Protein AF-A0A8H6YSC7-F1 (afdb_monomer_lite)

Secondary structure (DSSP, 8-state):
---------------------PPPPPPPHHHHHHHHSTTTT--TTB--EEE--HHHHTTT-SSSSS--S---TT-EEEEEES--TTS--EEEE-HHHHHHHHHHHHTT-PPEE-TTSHHHHHTGGGGT----S-TTSPPTTTS--TT------TTSSSSS----PPPP----GGGTTS--SS--STTGGG-S--------S------PPPS-----GGGS-HHHHHHHHHHHHHTHHHHHHHHHHHHHHHHHHHHHHHHHHHHS-S----------TT--HHHHHH-TT-THHHHHHHHHHHHHHH-TTS-PPPP---TTTTS------HHHHHHH---EEEEEEEEE--S--TT--GGG-EEEEEETTEEEEEEHHHHHHTT---TTSTT--GGGHHHHEEEEEE-TTTSEEEEE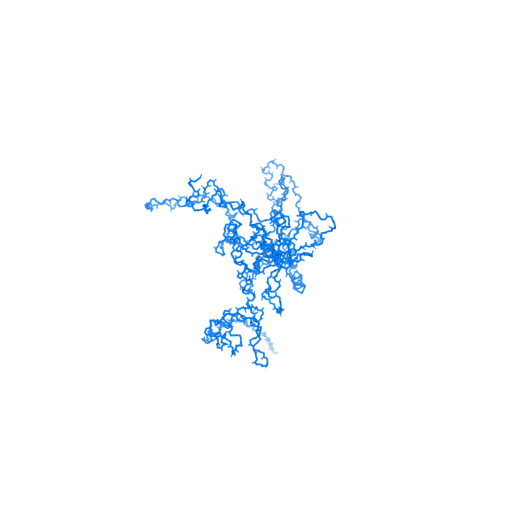----BSS-GGGTTTT-EEEEEEEE--SS--GGGT--SPTTSGGGGG-

Structure (mmCIF, N/CA/C/O backbone):
data_AF-A0A8H6YSC7-F1
#
_entry.id   AF-A0A8H6YSC7-F1
#
loop_
_atom_site.group_PDB
_atom_site.id
_atom_site.type_symbol
_atom_site.label_atom_id
_atom_site.label_alt_id
_atom_site.label_comp_id
_atom_site.label_asym_id
_atom_site.label_entity_id
_atom_site.label_seq_id
_atom_site.pdbx_PDB_ins_code
_atom_site.Cartn_x
_atom_site.Cartn_y
_atom_site.Cartn_z
_atom_site.occupancy
_atom_site.B_iso_or_equiv
_atom_site.auth_seq_id
_atom_site.auth_comp_id
_atom_site.auth_asym_id
_atom_site.auth_atom_id
_atom_site.pdbx_PDB_model_num
ATOM 1 N N . MET A 1 1 ? -59.834 -44.503 62.683 1.00 41.34 1 MET A N 1
ATOM 2 C CA . MET A 1 1 ? -58.601 -45.287 62.471 1.00 41.34 1 MET A CA 1
ATOM 3 C C . MET A 1 1 ? -57.692 -44.511 61.524 1.00 41.34 1 MET A C 1
ATOM 5 O O . MET A 1 1 ? -58.120 -44.196 60.426 1.00 41.34 1 MET A O 1
ATOM 9 N N . LEU A 1 2 ? -56.533 -44.120 62.064 1.00 36.81 2 LEU A N 1
ATOM 10 C CA . LEU A 1 2 ? -55.275 -43.587 61.494 1.00 36.81 2 LEU A CA 1
ATOM 11 C C . LEU A 1 2 ? -55.120 -43.684 59.953 1.00 36.81 2 LEU A C 1
ATOM 13 O O . LEU A 1 2 ? -55.337 -44.748 59.394 1.00 36.81 2 LEU A O 1
ATOM 17 N N . SER A 1 3 ? -54.896 -42.581 59.221 1.00 38.78 3 SER A N 1
ATOM 18 C CA . SER A 1 3 ? -53.617 -41.856 58.990 1.00 38.78 3 SER A CA 1
ATOM 19 C C . SER A 1 3 ? -52.591 -42.614 58.133 1.00 38.78 3 SER A C 1
ATOM 21 O O . SER A 1 3 ? -52.023 -43.587 58.615 1.00 38.78 3 SER A O 1
ATOM 23 N N . ALA A 1 4 ? -52.292 -42.097 56.930 1.00 36.56 4 ALA A N 1
ATOM 24 C CA . ALA A 1 4 ? -50.919 -41.844 56.456 1.00 36.56 4 ALA A CA 1
ATOM 25 C C . ALA A 1 4 ? -50.918 -41.146 55.079 1.00 36.56 4 ALA A C 1
ATOM 27 O O . ALA A 1 4 ? -51.378 -41.692 54.079 1.00 36.56 4 ALA A O 1
ATOM 28 N N . ALA A 1 5 ? -50.367 -39.932 55.053 1.00 46.41 5 ALA A N 1
ATOM 29 C CA . ALA A 1 5 ? -49.997 -39.180 53.861 1.00 46.41 5 ALA A CA 1
ATOM 30 C C . ALA A 1 5 ? -48.610 -39.623 53.362 1.00 46.41 5 ALA A C 1
ATOM 32 O O . ALA A 1 5 ? -47.720 -39.874 54.173 1.00 46.41 5 ALA A O 1
ATOM 33 N N . ALA A 1 6 ? -48.402 -39.650 52.044 1.00 44.03 6 ALA A N 1
ATOM 34 C CA . ALA A 1 6 ? -47.086 -39.817 51.432 1.00 44.03 6 ALA A CA 1
ATOM 35 C C . ALA A 1 6 ? -46.830 -38.667 50.446 1.00 44.03 6 ALA A C 1
ATOM 37 O O . ALA A 1 6 ? -47.309 -38.669 49.315 1.00 44.03 6 ALA A O 1
ATOM 38 N N . ASN A 1 7 ? -46.082 -37.669 50.921 1.00 46.38 7 ASN A N 1
ATOM 39 C CA . ASN A 1 7 ? -45.455 -36.625 50.117 1.00 46.38 7 ASN A CA 1
ATOM 40 C C . ASN A 1 7 ? -44.220 -37.216 49.425 1.00 46.38 7 ASN A C 1
ATOM 42 O O . ASN A 1 7 ? -43.269 -37.604 50.101 1.00 46.38 7 ASN A O 1
ATOM 46 N N . ALA A 1 8 ? -44.210 -37.240 48.093 1.00 42.84 8 ALA A N 1
ATOM 47 C CA . ALA A 1 8 ? -43.017 -37.526 47.303 1.00 42.84 8 ALA A CA 1
ATOM 48 C C . ALA A 1 8 ? -42.465 -36.214 46.728 1.00 42.84 8 ALA A C 1
ATOM 50 O O . ALA A 1 8 ? -42.929 -35.711 45.707 1.00 42.84 8 ALA A O 1
ATOM 51 N N . SER A 1 9 ? -41.478 -35.643 47.416 1.00 41.78 9 SER A N 1
ATOM 52 C CA . SER A 1 9 ? -40.669 -34.519 46.946 1.00 41.78 9 SER A CA 1
ATOM 53 C C . SER A 1 9 ? -39.577 -35.028 45.999 1.00 41.78 9 SER A C 1
ATOM 55 O O . SER A 1 9 ? -38.583 -35.609 46.437 1.00 41.78 9 SER A O 1
ATOM 57 N N . SER A 1 10 ? -39.744 -34.810 44.696 1.00 45.31 10 SER A N 1
ATOM 58 C CA . SER A 1 10 ? -38.705 -35.056 43.694 1.00 45.31 10 SER A CA 1
ATOM 59 C C . SER A 1 10 ? -37.703 -33.897 43.679 1.00 45.31 10 SER A C 1
ATOM 61 O O . SER A 1 10 ? -37.943 -32.860 43.058 1.00 45.31 10 SER A O 1
ATOM 63 N N . HIS A 1 11 ? -36.570 -34.065 44.358 1.00 40.56 11 HIS A N 1
ATOM 64 C CA . HIS A 1 11 ? -35.408 -33.196 44.191 1.00 40.56 11 HIS A CA 1
ATOM 65 C C . HIS A 1 11 ? -34.749 -33.484 42.835 1.00 40.56 11 HIS A C 1
ATOM 67 O O . HIS A 1 11 ? -34.087 -34.503 42.652 1.00 40.56 11 HIS A O 1
ATOM 73 N N . ALA A 1 12 ? -34.950 -32.583 41.873 1.00 43.25 12 ALA A N 1
ATOM 74 C CA . ALA A 1 12 ? -34.198 -32.560 40.627 1.00 43.25 12 ALA A CA 1
ATOM 75 C C . ALA A 1 12 ? -32.795 -32.000 40.904 1.00 43.25 12 ALA A C 1
ATOM 77 O O . ALA A 1 12 ? -32.588 -30.790 40.968 1.00 43.25 12 ALA A O 1
ATOM 78 N N . SER A 1 13 ? -31.830 -32.895 41.099 1.00 43.81 13 SER A N 1
ATOM 79 C CA . SER A 1 13 ? -30.410 -32.557 41.160 1.00 43.81 13 SER A CA 1
ATOM 80 C C . SER A 1 13 ? -29.920 -32.180 39.760 1.00 43.81 13 SER A C 1
ATOM 82 O O . SER A 1 13 ? -29.523 -33.038 38.976 1.00 43.81 13 SER A O 1
ATOM 84 N N . THR A 1 14 ? -29.959 -30.891 39.424 1.00 45.66 14 THR A N 1
ATOM 85 C CA . THR A 1 14 ? -29.229 -30.322 38.282 1.00 45.66 14 THR A CA 1
ATOM 86 C C . THR A 1 14 ? -27.732 -30.367 38.574 1.00 45.66 14 THR A C 1
ATOM 88 O O . THR A 1 14 ? -27.158 -29.433 39.132 1.00 45.66 14 THR A O 1
ATOM 91 N N . SER A 1 15 ? -27.094 -31.477 38.217 1.00 46.03 15 SER A N 1
ATOM 92 C CA . SER A 1 15 ? -25.643 -31.604 38.146 1.00 46.03 15 SER A CA 1
ATOM 93 C C . SER A 1 15 ? -25.125 -30.650 37.070 1.00 46.03 15 SER A C 1
ATOM 95 O O . SER A 1 15 ? -25.352 -30.845 35.876 1.00 46.03 15 SER A O 1
ATOM 97 N N . ALA A 1 16 ? -24.442 -29.590 37.500 1.00 47.41 16 ALA A N 1
ATOM 98 C CA . ALA A 1 16 ? -23.706 -28.698 36.622 1.00 47.41 16 ALA A CA 1
ATOM 99 C C . ALA A 1 16 ? -22.649 -29.512 35.859 1.00 47.41 16 ALA A C 1
ATOM 101 O O . ALA A 1 16 ? -21.662 -29.970 36.434 1.00 47.41 16 ALA A O 1
ATOM 102 N N . ILE A 1 17 ? -22.877 -29.727 34.562 1.00 50.09 17 ILE A N 1
ATOM 103 C CA . ILE A 1 17 ? -21.890 -30.310 33.655 1.00 50.09 17 ILE A CA 1
ATOM 104 C C . ILE A 1 17 ? -20.825 -29.240 33.436 1.00 50.09 17 ILE A C 1
ATOM 106 O O . ILE A 1 17 ? -20.937 -28.379 32.565 1.00 50.09 17 ILE A O 1
ATOM 110 N N . THR A 1 18 ? -19.788 -29.273 34.263 1.00 53.84 18 THR A N 1
ATOM 111 C CA . THR A 1 18 ? -18.552 -28.537 34.032 1.00 53.84 18 THR A CA 1
ATOM 112 C C . THR A 1 18 ? -17.913 -29.136 32.781 1.00 53.84 18 THR A C 1
ATOM 114 O O . THR A 1 18 ? -17.232 -30.157 32.846 1.00 53.84 18 THR A O 1
ATOM 117 N N . THR A 1 19 ? -18.180 -28.555 31.608 1.00 56.56 19 THR A N 1
ATOM 118 C CA . THR A 1 19 ? -17.477 -28.878 30.359 1.00 56.56 19 THR A CA 1
ATOM 119 C C . THR A 1 19 ? -16.006 -28.517 30.528 1.00 56.56 19 THR A C 1
ATOM 121 O O . THR A 1 19 ? -15.577 -27.404 30.228 1.00 56.56 19 THR A O 1
ATOM 124 N N . VAL A 1 20 ? -15.227 -29.461 31.054 1.00 56.47 20 VAL A N 1
ATOM 125 C CA . VAL A 1 20 ? -13.770 -29.397 31.055 1.00 56.47 20 VAL A CA 1
ATOM 126 C C . VAL A 1 20 ? -13.358 -29.387 29.589 1.00 56.47 20 VAL A C 1
ATOM 128 O O . VAL A 1 20 ? -13.512 -30.380 28.878 1.00 56.47 20 VAL A O 1
ATOM 131 N N . LYS A 1 21 ? -12.908 -28.225 29.112 1.00 64.94 21 LYS A N 1
ATOM 132 C CA . LYS A 1 21 ? -12.350 -28.037 27.773 1.00 64.94 21 LYS A CA 1
ATOM 133 C C . LYS A 1 21 ? -11.137 -28.959 27.659 1.00 64.94 21 LYS A C 1
ATOM 135 O O . LYS A 1 21 ? -10.057 -28.609 28.125 1.00 64.94 21 LYS A O 1
ATOM 140 N N . ALA A 1 22 ? -11.352 -30.158 27.116 1.00 63.22 22 ALA A N 1
ATOM 141 C CA . ALA A 1 22 ? -10.315 -31.160 26.933 1.00 63.22 22 ALA A CA 1
ATOM 142 C C . ALA A 1 22 ? -9.123 -30.503 26.231 1.00 63.22 22 ALA A C 1
ATOM 144 O O . ALA A 1 22 ? -9.287 -29.870 25.182 1.00 63.22 22 ALA A O 1
ATOM 145 N N . ALA A 1 23 ? -7.943 -30.601 26.848 1.00 64.12 23 ALA A N 1
ATOM 146 C CA . ALA A 1 23 ? -6.716 -30.130 26.231 1.00 64.12 23 ALA A CA 1
ATOM 147 C C . ALA A 1 23 ? -6.609 -30.784 24.842 1.00 64.12 23 ALA A C 1
ATOM 149 O O . ALA A 1 23 ? -6.857 -31.989 24.726 1.00 64.12 23 ALA A O 1
ATOM 150 N N . PRO A 1 24 ? -6.317 -30.015 23.778 1.00 76.25 24 PRO A N 1
ATOM 151 C CA . PRO A 1 24 ? -6.239 -30.575 22.439 1.00 76.25 24 PRO A CA 1
ATOM 152 C C . PRO A 1 24 ? -5.205 -31.703 22.451 1.00 76.25 24 PRO A C 1
ATOM 154 O O . PRO A 1 24 ? -4.063 -31.485 22.856 1.00 76.25 24 PRO A O 1
ATOM 157 N N . ALA A 1 25 ? -5.617 -32.910 22.051 1.00 79.19 25 ALA A N 1
ATOM 158 C CA . ALA A 1 25 ? -4.724 -34.059 21.969 1.00 79.19 25 ALA A CA 1
ATOM 159 C C . ALA A 1 25 ? -3.461 -33.676 21.182 1.00 79.19 25 ALA A C 1
ATOM 161 O O . ALA A 1 25 ? -3.548 -32.999 20.151 1.00 79.19 25 ALA A O 1
ATOM 162 N N . ALA A 1 26 ? -2.290 -34.075 21.687 1.00 83.19 26 ALA A N 1
ATOM 163 C CA . ALA A 1 26 ? -1.013 -33.739 21.073 1.00 83.19 26 ALA A CA 1
ATOM 164 C C . ALA A 1 26 ? -1.017 -34.171 19.597 1.00 83.19 26 ALA A C 1
ATOM 166 O O . ALA A 1 26 ? -1.246 -35.337 19.275 1.00 83.19 26 ALA A O 1
ATOM 167 N N . ALA A 1 27 ? -0.812 -33.214 18.689 1.00 88.75 27 ALA A N 1
ATOM 168 C CA . ALA A 1 27 ? -0.800 -33.495 17.260 1.00 88.75 27 ALA A CA 1
ATOM 169 C C . ALA A 1 2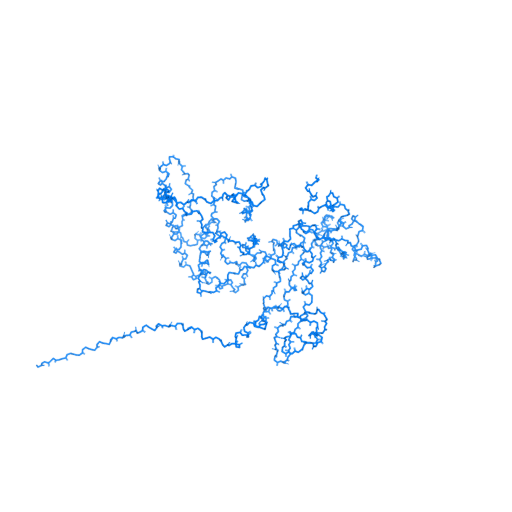7 ? 0.331 -34.483 16.931 1.00 88.75 27 ALA A C 1
ATOM 171 O O . ALA A 1 27 ? 1.434 -34.349 17.467 1.00 88.75 27 ALA A O 1
ATOM 172 N N . SER A 1 28 ? 0.073 -35.437 16.029 1.00 95.81 28 SER A N 1
ATOM 173 C CA . SER A 1 28 ? 1.086 -36.410 15.606 1.00 95.81 28 SER A CA 1
ATOM 174 C C . SER A 1 28 ? 2.347 -35.707 15.070 1.00 95.81 28 SER A C 1
ATOM 176 O O . SER A 1 28 ? 2.235 -34.632 14.470 1.00 95.81 28 SER A O 1
ATOM 178 N N . PRO A 1 29 ? 3.550 -36.296 15.221 1.00 95.38 29 PRO A N 1
ATOM 179 C CA . PRO A 1 29 ? 4.792 -35.688 14.735 1.00 95.38 29 PRO A CA 1
ATOM 180 C C . PRO A 1 29 ? 4.742 -35.321 13.244 1.00 95.38 29 PRO A C 1
ATOM 182 O O . PRO A 1 29 ? 5.207 -34.257 12.841 1.00 95.38 29 PRO A O 1
ATOM 185 N N . PHE A 1 30 ? 4.093 -36.154 12.424 1.00 95.81 30 PHE A N 1
ATOM 186 C CA . PHE A 1 30 ? 3.882 -35.865 11.005 1.00 95.81 30 PHE A CA 1
ATOM 187 C C . PHE A 1 30 ? 3.005 -34.626 10.779 1.00 95.81 30 PHE A C 1
ATOM 189 O O . PHE A 1 30 ? 3.330 -33.795 9.937 1.00 95.81 30 PHE A O 1
ATOM 196 N N . ALA A 1 31 ? 1.920 -34.456 11.543 1.00 95.38 31 ALA A N 1
ATOM 197 C CA . ALA A 1 31 ? 1.076 -33.268 11.436 1.00 95.38 31 ALA A CA 1
ATOM 198 C C . ALA A 1 31 ? 1.835 -31.990 11.830 1.00 95.38 31 ALA A C 1
ATOM 200 O O . ALA A 1 31 ? 1.596 -30.935 11.245 1.00 95.38 31 ALA A O 1
ATOM 201 N N . GLN A 1 32 ? 2.770 -32.079 12.781 1.00 95.06 32 GLN A N 1
ATOM 202 C CA . GLN A 1 32 ? 3.645 -30.960 13.138 1.00 95.06 32 GLN A CA 1
ATOM 203 C C . GLN A 1 32 ? 4.607 -30.610 11.994 1.00 95.06 32 GLN A C 1
ATOM 205 O O . GLN A 1 32 ? 4.697 -29.440 11.629 1.00 95.06 32 GLN A O 1
ATOM 210 N N . LEU A 1 33 ? 5.245 -31.611 11.373 1.00 96.31 33 LEU A N 1
ATOM 211 C CA . LEU A 1 33 ? 6.096 -31.416 10.191 1.00 96.31 33 LEU A CA 1
ATOM 212 C C . LEU A 1 33 ? 5.318 -30.851 8.998 1.00 96.31 33 LEU A C 1
ATOM 214 O O . LEU A 1 33 ? 5.820 -29.989 8.283 1.00 96.31 33 LEU A O 1
ATOM 218 N N . LEU A 1 34 ? 4.081 -31.306 8.783 1.00 95.44 34 LEU A N 1
ATOM 219 C CA . LEU A 1 34 ? 3.235 -30.779 7.718 1.00 95.44 34 LEU A CA 1
ATOM 220 C C . LEU A 1 34 ? 2.894 -29.309 7.976 1.00 95.44 34 LEU A C 1
ATOM 222 O O . LEU A 1 34 ? 3.033 -28.503 7.062 1.00 95.44 34 LEU A O 1
ATOM 226 N N . ARG A 1 35 ? 2.525 -28.943 9.213 1.00 94.75 35 ARG A N 1
ATOM 227 C CA . ARG A 1 35 ? 2.237 -27.552 9.610 1.00 94.75 35 ARG A CA 1
ATOM 228 C C . ARG A 1 35 ? 3.445 -26.623 9.480 1.00 94.75 35 ARG A C 1
ATOM 230 O O . ARG A 1 35 ? 3.255 -25.456 9.168 1.00 94.75 35 ARG A O 1
ATOM 237 N N . SER A 1 36 ? 4.661 -27.120 9.716 1.00 95.88 36 SER A N 1
ATOM 238 C CA . SER A 1 36 ? 5.898 -26.339 9.562 1.00 95.88 36 SER A CA 1
ATOM 239 C C . SER A 1 36 ? 6.492 -26.395 8.150 1.00 95.88 36 SER A C 1
ATOM 241 O O . SER A 1 36 ? 7.461 -25.693 7.856 1.00 95.88 36 SER A O 1
ATOM 243 N N . SER A 1 37 ? 5.934 -27.217 7.258 1.00 96.75 37 SER A N 1
ATOM 244 C CA . SER A 1 37 ? 6.407 -27.325 5.882 1.00 96.75 37 SER A CA 1
ATOM 245 C C . SER A 1 37 ? 6.147 -26.037 5.094 1.00 96.75 37 SER A C 1
ATOM 247 O O . SER A 1 37 ? 5.151 -25.346 5.298 1.00 96.75 37 SER A O 1
ATOM 249 N N . LYS A 1 38 ? 6.992 -25.758 4.093 1.00 95.06 38 LYS A N 1
ATOM 250 C CA . LYS A 1 38 ? 6.775 -24.648 3.142 1.00 95.06 38 LYS A CA 1
ATOM 251 C C . LYS A 1 38 ? 5.486 -24.796 2.326 1.00 95.06 38 LYS A C 1
ATOM 253 O O . LYS A 1 38 ? 5.028 -23.834 1.728 1.00 95.06 38 LYS A O 1
ATOM 258 N N . PHE A 1 39 ? 4.924 -26.001 2.271 1.00 93.75 39 PHE A N 1
ATOM 259 C CA . PHE A 1 39 ? 3.643 -26.234 1.621 1.00 93.75 39 PHE A CA 1
ATOM 260 C C . PHE A 1 39 ? 2.478 -25.704 2.465 1.00 93.75 39 PHE A C 1
ATOM 262 O O . PHE A 1 39 ? 1.527 -25.174 1.907 1.00 93.75 39 PHE A O 1
ATOM 269 N N . ALA A 1 40 ? 2.559 -25.765 3.798 1.00 95.00 40 ALA A N 1
ATOM 270 C CA . ALA A 1 40 ? 1.495 -25.259 4.668 1.00 95.00 40 ALA A CA 1
ATOM 271 C C . ALA A 1 40 ? 1.330 -23.732 4.629 1.00 95.00 40 ALA A C 1
ATOM 273 O O . ALA A 1 40 ? 0.294 -23.231 5.052 1.00 95.00 40 ALA A O 1
ATOM 274 N N . THR A 1 41 ? 2.313 -22.993 4.105 1.00 94.06 41 THR A N 1
ATOM 275 C CA . THR A 1 41 ? 2.188 -21.545 3.881 1.00 94.06 41 THR A CA 1
ATOM 276 C C . THR A 1 41 ? 1.456 -21.199 2.583 1.00 94.06 41 THR A C 1
ATOM 278 O O . THR A 1 41 ? 1.224 -20.022 2.329 1.00 94.06 41 THR A O 1
ATOM 281 N N . TYR A 1 42 ? 1.136 -22.186 1.737 1.00 94.81 42 TYR A N 1
ATOM 282 C CA . TYR A 1 42 ? 0.359 -21.958 0.523 1.00 94.81 42 TYR A CA 1
ATOM 283 C C . TYR A 1 42 ? -1.093 -21.640 0.882 1.00 94.81 42 TYR A C 1
ATOM 285 O O . TYR A 1 42 ? -1.789 -22.446 1.500 1.00 94.81 42 TYR A O 1
ATOM 293 N N . ASP A 1 43 ? -1.549 -20.480 0.430 1.00 93.50 43 ASP A N 1
ATOM 294 C CA . ASP A 1 43 ? -2.942 -20.065 0.482 1.00 93.50 43 ASP A CA 1
ATOM 295 C C . ASP A 1 43 ? -3.368 -19.688 -0.944 1.00 93.50 43 ASP A C 1
ATOM 297 O O . ASP A 1 43 ? -2.761 -18.788 -1.527 1.00 93.50 43 ASP A O 1
ATOM 301 N N . PRO A 1 44 ? -4.387 -20.341 -1.535 1.00 90.19 44 PRO A N 1
ATOM 302 C CA . PRO A 1 44 ? -4.845 -20.019 -2.886 1.00 90.19 44 PRO A CA 1
ATOM 303 C C . PRO A 1 44 ? -5.371 -18.582 -3.026 1.00 90.19 44 PRO A C 1
ATOM 305 O O . PRO A 1 44 ? -5.417 -18.058 -4.137 1.00 90.19 44 PRO A O 1
ATOM 308 N N . GLN A 1 45 ? -5.768 -17.930 -1.928 1.00 90.81 45 GLN A N 1
ATOM 309 C CA . GLN A 1 45 ? -6.210 -16.532 -1.939 1.00 90.81 45 GLN A CA 1
ATOM 310 C C . GLN A 1 45 ? -5.044 -15.541 -1.972 1.00 90.81 45 GLN A C 1
ATOM 312 O O . GLN A 1 45 ? -5.262 -14.357 -2.235 1.00 90.81 45 GLN A O 1
ATOM 317 N N . ILE A 1 46 ? -3.824 -16.006 -1.692 1.00 91.50 46 ILE A N 1
ATOM 318 C CA . ILE A 1 46 ? -2.609 -15.200 -1.657 1.00 91.50 46 ILE A CA 1
ATOM 319 C C . ILE A 1 46 ? -1.775 -15.546 -2.882 1.00 91.50 46 ILE A C 1
ATOM 321 O O . ILE A 1 46 ? -1.276 -16.660 -3.034 1.00 91.50 46 ILE A O 1
ATOM 325 N N . ARG A 1 47 ? -1.545 -14.560 -3.748 1.00 87.56 47 ARG A N 1
ATOM 326 C CA . ARG A 1 47 ? -0.679 -14.733 -4.923 1.00 87.56 47 ARG A CA 1
ATOM 327 C C . ARG A 1 47 ? 0.796 -14.717 -4.547 1.00 87.56 47 ARG A C 1
ATOM 329 O O . ARG A 1 47 ? 1.534 -13.783 -4.858 1.00 87.56 47 ARG A O 1
ATOM 336 N N . GLN A 1 48 ? 1.231 -15.768 -3.865 1.00 93.19 48 GLN A N 1
ATOM 337 C CA . GLN A 1 48 ? 2.626 -15.946 -3.513 1.00 93.19 48 GLN A CA 1
ATOM 338 C C . GLN A 1 48 ? 3.443 -16.278 -4.764 1.00 93.19 48 GLN A C 1
ATOM 340 O O . GLN A 1 48 ? 3.083 -17.140 -5.569 1.00 93.19 48 GLN A O 1
ATOM 345 N N . THR A 1 49 ? 4.567 -15.582 -4.914 1.00 95.31 49 THR A N 1
ATOM 346 C CA . THR A 1 49 ? 5.553 -15.893 -5.944 1.00 95.31 49 THR A CA 1
ATOM 347 C C . THR A 1 49 ? 6.560 -16.900 -5.404 1.00 95.31 49 THR A C 1
ATOM 349 O O . THR A 1 49 ? 7.148 -16.698 -4.341 1.00 95.31 49 THR A O 1
ATOM 352 N N . TYR A 1 50 ? 6.782 -17.969 -6.158 1.00 96.69 50 TYR A N 1
ATOM 353 C CA . TYR A 1 50 ? 7.737 -19.019 -5.847 1.00 96.69 50 TYR A CA 1
ATOM 354 C C . TYR A 1 50 ? 8.968 -18.922 -6.742 1.00 96.69 50 TYR A C 1
ATOM 356 O O . TYR A 1 50 ? 8.896 -18.593 -7.929 1.00 96.69 50 TYR A O 1
ATOM 364 N N . TYR A 1 51 ? 10.106 -19.253 -6.146 1.00 97.25 51 TYR A N 1
ATOM 365 C CA . TYR A 1 51 ? 11.397 -19.374 -6.802 1.00 97.25 51 TYR A CA 1
ATOM 366 C C . TYR A 1 51 ? 11.935 -20.783 -6.574 1.00 97.25 51 TYR A C 1
ATOM 368 O O . TYR A 1 51 ? 11.770 -21.351 -5.492 1.00 97.25 51 TYR A O 1
ATOM 376 N N . SER A 1 52 ? 12.613 -21.325 -7.580 1.00 96.62 52 SER A N 1
ATOM 377 C CA . SER A 1 52 ? 13.333 -22.588 -7.477 1.00 96.62 52 SER A CA 1
ATOM 378 C C . SER A 1 52 ? 14.776 -22.385 -7.956 1.00 96.62 52 SER A C 1
ATOM 380 O O . SER A 1 52 ? 14.998 -21.665 -8.934 1.00 96.62 52 SER A O 1
ATOM 382 N N . PRO A 1 53 ? 15.784 -22.978 -7.288 1.00 96.88 53 PRO A N 1
ATOM 383 C CA . PRO A 1 53 ? 17.163 -22.930 -7.763 1.00 96.88 53 PRO A CA 1
ATOM 384 C C . PRO A 1 53 ? 17.300 -23.498 -9.179 1.00 96.88 53 PRO A C 1
ATOM 386 O O . PRO A 1 53 ? 16.627 -24.463 -9.545 1.00 96.88 53 PRO A O 1
ATOM 389 N N . GLN A 1 54 ? 18.234 -22.949 -9.960 1.00 95.75 54 GLN A N 1
ATOM 390 C CA . GLN A 1 54 ? 18.401 -23.278 -11.381 1.00 95.75 54 GLN A CA 1
ATOM 391 C C . GLN A 1 54 ? 18.475 -24.793 -11.667 1.00 95.75 54 GLN A C 1
ATOM 393 O O . GLN A 1 54 ? 17.832 -25.268 -12.600 1.00 95.75 54 GLN A O 1
ATOM 398 N N . GLN A 1 55 ? 19.195 -25.556 -10.838 1.00 96.69 55 GLN A N 1
ATOM 399 C CA . GLN A 1 55 ? 19.376 -27.009 -10.996 1.00 96.69 55 GLN A CA 1
ATOM 400 C C . GLN A 1 55 ? 18.049 -27.792 -10.976 1.00 96.69 55 GLN A C 1
ATOM 402 O O . GLN A 1 55 ? 17.912 -28.822 -11.636 1.00 96.69 55 GLN A O 1
ATOM 407 N N . PHE A 1 56 ? 17.061 -27.306 -10.221 1.00 97.38 56 PHE A N 1
ATOM 408 C CA . PHE A 1 56 ? 15.732 -27.907 -10.139 1.00 97.38 56 PHE A CA 1
ATOM 409 C C . PHE A 1 56 ? 14.814 -27.386 -11.248 1.00 97.38 56 PHE A C 1
ATOM 411 O O . PHE A 1 56 ? 14.076 -28.173 -11.843 1.00 97.38 56 PHE A O 1
ATOM 418 N N . VAL A 1 57 ? 14.916 -26.096 -11.588 1.00 96.81 57 VAL A N 1
ATOM 419 C CA . VAL A 1 57 ? 14.151 -25.464 -12.678 1.00 96.81 57 VAL A CA 1
ATOM 420 C C . VAL A 1 57 ? 14.422 -26.130 -14.026 1.00 96.81 57 VAL A C 1
ATOM 422 O O . VAL A 1 57 ? 13.484 -26.375 -14.778 1.00 96.81 57 VAL A O 1
ATOM 425 N N . GLU A 1 58 ? 15.670 -26.503 -14.320 1.00 96.38 58 GLU A N 1
ATOM 426 C CA . GLU A 1 58 ? 16.031 -27.211 -15.562 1.00 96.38 58 GLU A CA 1
ATOM 427 C C . GLU A 1 58 ? 15.281 -28.547 -15.722 1.00 96.38 58 GLU A C 1
ATOM 429 O O . GLU A 1 58 ? 14.939 -28.948 -16.836 1.00 96.38 58 GLU A O 1
ATOM 434 N N . ARG A 1 59 ? 14.948 -29.204 -14.603 1.00 96.56 59 ARG A N 1
ATOM 435 C CA . ARG A 1 59 ? 14.156 -30.446 -14.557 1.00 96.56 59 ARG A CA 1
ATOM 436 C C . ARG A 1 59 ? 12.648 -30.195 -14.442 1.00 96.56 59 ARG A C 1
ATOM 438 O O . ARG A 1 59 ? 11.867 -31.141 -14.477 1.00 96.56 59 ARG A O 1
ATOM 445 N N . GLY A 1 60 ? 12.232 -28.937 -14.304 1.00 96.56 60 GLY A N 1
ATOM 446 C CA . GLY A 1 60 ? 10.849 -28.551 -14.038 1.00 96.56 60 GLY A CA 1
ATOM 447 C C . GLY A 1 60 ? 10.408 -28.782 -12.590 1.00 96.56 60 GLY A C 1
ATOM 448 O O . GLY A 1 60 ? 9.209 -28.804 -12.329 1.00 96.56 60 GLY A O 1
ATOM 449 N N . TYR A 1 61 ? 11.331 -28.970 -11.642 1.00 97.19 61 TYR A N 1
ATOM 450 C CA . TYR A 1 61 ? 11.004 -29.173 -10.230 1.00 97.19 61 TYR A CA 1
ATOM 451 C C . TYR A 1 61 ? 10.877 -27.840 -9.485 1.00 97.19 61 TYR A C 1
ATOM 453 O O . TYR A 1 61 ? 11.829 -27.068 -9.362 1.00 97.19 61 TYR A O 1
ATOM 461 N N . TRP A 1 62 ? 9.687 -27.607 -8.936 1.00 97.00 62 TRP A N 1
ATOM 462 C CA . TRP A 1 62 ? 9.327 -26.387 -8.202 1.00 97.00 62 TRP A CA 1
ATOM 463 C C . TRP A 1 62 ? 8.884 -26.666 -6.757 1.00 97.00 62 TRP A C 1
ATOM 465 O O . TRP A 1 62 ? 8.307 -25.803 -6.108 1.00 97.00 62 TRP A O 1
ATOM 475 N N . GLY A 1 63 ? 9.116 -27.885 -6.254 1.00 95.25 63 GLY A N 1
ATOM 476 C CA . GLY A 1 63 ? 8.564 -28.330 -4.967 1.00 95.25 63 GLY A CA 1
ATOM 477 C C . GLY A 1 63 ? 7.051 -28.581 -5.009 1.00 95.25 63 GLY A C 1
ATOM 478 O O . GLY A 1 63 ? 6.405 -28.624 -3.968 1.00 95.25 63 GLY A O 1
ATOM 479 N N . LEU A 1 64 ? 6.494 -28.732 -6.213 1.00 96.06 64 LEU A N 1
ATOM 480 C CA . LEU A 1 64 ? 5.085 -29.022 -6.460 1.00 96.06 64 LEU A CA 1
ATOM 481 C C . LEU A 1 64 ? 4.876 -30.514 -6.730 1.00 96.06 64 LEU A C 1
ATOM 483 O O . LEU A 1 64 ? 5.826 -31.243 -7.016 1.00 96.06 64 LEU A O 1
ATOM 487 N N . LYS A 1 65 ? 3.616 -30.961 -6.705 1.00 96.06 65 LYS A N 1
ATOM 488 C CA . LYS A 1 65 ? 3.252 -32.368 -6.955 1.00 96.06 65 LYS A CA 1
ATOM 489 C C . LYS A 1 65 ? 3.709 -32.886 -8.328 1.00 96.06 65 LYS A C 1
ATOM 491 O O . LYS A 1 65 ? 4.007 -34.068 -8.468 1.00 96.06 65 LYS A O 1
ATOM 496 N N . ARG A 1 66 ? 3.730 -32.026 -9.349 1.00 95.81 66 ARG A N 1
ATOM 497 C CA . ARG A 1 66 ? 4.085 -32.360 -10.738 1.00 95.81 66 ARG A CA 1
ATOM 498 C C . ARG A 1 66 ? 5.109 -31.356 -11.271 1.00 95.81 66 ARG A C 1
ATOM 500 O O . ARG A 1 66 ? 5.093 -30.203 -10.834 1.00 95.81 66 ARG A O 1
ATOM 507 N N . PRO A 1 67 ? 5.985 -31.761 -12.206 1.00 96.62 67 PRO A N 1
ATOM 508 C CA . PRO A 1 67 ? 6.922 -30.834 -12.817 1.00 96.62 67 PRO A CA 1
ATOM 509 C C . PRO A 1 67 ? 6.207 -29.838 -13.742 1.00 96.62 67 PRO A C 1
ATOM 511 O O . PRO A 1 67 ? 5.225 -30.181 -14.400 1.00 96.62 67 PRO A O 1
ATOM 514 N N . ILE A 1 68 ? 6.727 -28.613 -13.811 1.00 96.81 68 ILE A N 1
ATOM 515 C CA . ILE A 1 68 ? 6.233 -27.533 -14.677 1.00 96.81 68 ILE A CA 1
ATOM 516 C C . ILE A 1 68 ? 7.157 -27.368 -15.895 1.00 96.81 68 ILE A C 1
ATOM 518 O O . ILE A 1 68 ? 8.363 -27.604 -15.827 1.00 96.81 68 ILE A O 1
ATOM 522 N N . THR A 1 69 ? 6.592 -26.951 -17.030 1.00 95.75 69 THR A N 1
ATOM 523 C CA . THR A 1 69 ? 7.303 -26.762 -18.306 1.00 95.75 69 THR A CA 1
ATOM 524 C C . THR A 1 69 ? 8.215 -25.527 -18.348 1.00 95.75 69 THR A C 1
ATOM 526 O O . THR A 1 69 ? 9.099 -25.456 -19.200 1.00 95.75 69 THR A O 1
ATOM 529 N N . GLN A 1 70 ? 8.061 -24.573 -17.425 1.00 94.62 70 GLN A N 1
ATOM 530 C CA . GLN A 1 70 ? 8.943 -23.412 -17.271 1.00 94.62 70 GLN A CA 1
ATOM 531 C C . GLN A 1 70 ? 10.342 -23.845 -16.803 1.00 94.62 70 GLN A C 1
ATOM 533 O O . GLN A 1 70 ? 10.557 -24.133 -15.626 1.00 94.62 70 GLN A O 1
ATOM 538 N N . ARG A 1 71 ? 11.300 -23.860 -17.738 1.00 93.94 71 ARG A N 1
ATOM 539 C CA . ARG A 1 71 ? 12.707 -24.251 -17.507 1.00 93.94 71 ARG A CA 1
ATOM 540 C C . ARG A 1 71 ? 13.703 -23.093 -17.659 1.00 93.94 71 ARG A C 1
ATOM 542 O O . ARG A 1 71 ? 14.906 -23.309 -17.774 1.00 93.94 71 ARG A O 1
ATOM 549 N N . LYS A 1 72 ? 13.216 -21.848 -17.706 1.00 94.81 72 LYS A N 1
ATOM 550 C CA . LYS A 1 72 ? 14.066 -20.655 -17.855 1.00 94.81 72 LYS A CA 1
ATOM 551 C C . LYS A 1 72 ? 14.809 -20.353 -16.551 1.00 94.81 72 LYS A C 1
ATOM 553 O O . LYS A 1 72 ? 14.221 -20.426 -15.474 1.00 94.81 72 LYS A O 1
ATOM 558 N N . LYS A 1 73 ? 16.086 -19.967 -16.640 1.00 92.62 73 LYS A N 1
ATOM 559 C CA . LYS A 1 73 ? 16.884 -19.542 -15.475 1.00 92.62 73 LYS A CA 1
ATOM 560 C C . LYS A 1 73 ? 16.263 -18.303 -14.823 1.00 92.62 73 LYS A C 1
ATOM 562 O O . LYS A 1 73 ? 15.763 -17.439 -15.537 1.00 92.62 73 LYS A O 1
ATOM 567 N N . ASN A 1 74 ? 16.338 -18.206 -13.493 1.00 93.00 74 ASN A N 1
ATOM 568 C CA . ASN A 1 74 ? 15.773 -17.095 -12.710 1.00 93.00 74 ASN A CA 1
ATOM 569 C C . ASN A 1 74 ? 14.291 -16.819 -13.017 1.00 93.00 74 ASN A C 1
ATOM 571 O O . ASN A 1 74 ? 13.861 -15.665 -13.001 1.00 93.00 74 ASN A O 1
ATOM 575 N N . SER A 1 75 ? 13.531 -17.869 -13.330 1.00 95.31 75 SER A N 1
ATOM 576 C CA . SER A 1 75 ? 12.091 -17.750 -13.505 1.00 95.31 75 SER A CA 1
ATOM 577 C C . SER A 1 75 ? 11.389 -17.745 -12.153 1.00 95.31 75 SER A C 1
ATOM 579 O O . SER A 1 75 ? 11.883 -18.275 -11.154 1.00 95.31 75 SER A O 1
ATOM 581 N N . PHE A 1 76 ? 10.221 -17.123 -12.145 1.00 97.38 76 PHE A N 1
ATOM 582 C CA . PHE A 1 76 ? 9.352 -17.021 -10.988 1.00 97.38 76 PHE A CA 1
ATOM 583 C C . PHE A 1 76 ? 7.952 -17.437 -11.415 1.00 97.38 76 PHE A C 1
ATOM 585 O O . PHE A 1 76 ? 7.512 -17.084 -12.512 1.00 97.38 76 PHE A O 1
ATOM 592 N N . ILE A 1 77 ? 7.259 -18.182 -10.560 1.00 96.94 77 ILE A N 1
ATOM 593 C CA . ILE A 1 77 ? 5.894 -18.638 -10.835 1.00 96.94 77 ILE A CA 1
ATOM 594 C C . ILE A 1 77 ? 4.957 -18.231 -9.706 1.00 96.94 77 ILE A C 1
ATOM 596 O O . ILE A 1 77 ? 5.361 -18.168 -8.548 1.00 96.94 77 ILE A O 1
ATOM 600 N N . THR A 1 78 ? 3.693 -18.011 -10.032 1.00 95.38 78 THR A N 1
ATOM 601 C CA . THR A 1 78 ? 2.597 -17.935 -9.058 1.00 95.38 78 THR A CA 1
ATOM 602 C C . THR A 1 78 ? 1.667 -19.110 -9.286 1.00 95.38 78 THR A C 1
ATOM 604 O O . THR A 1 78 ? 1.313 -19.387 -10.430 1.00 95.38 78 THR A O 1
ATOM 607 N N . VAL A 1 79 ? 1.264 -19.798 -8.220 1.00 94.50 79 VAL A N 1
ATOM 608 C CA . VAL A 1 79 ? 0.363 -20.958 -8.297 1.00 94.50 79 VAL A CA 1
ATOM 609 C C . VAL A 1 79 ? -1.044 -20.505 -7.917 1.00 94.50 79 VAL A C 1
ATOM 611 O O . VAL A 1 79 ? -1.238 -20.023 -6.805 1.00 94.50 79 VAL A O 1
ATOM 614 N N . LYS A 1 80 ? -2.023 -20.651 -8.820 1.00 92.06 80 LYS A N 1
ATOM 615 C CA . LYS A 1 80 ? -3.432 -20.310 -8.529 1.00 92.06 80 LYS A CA 1
ATOM 616 C C . LYS A 1 80 ? -4.088 -21.408 -7.713 1.00 92.06 80 LYS A C 1
ATOM 618 O O . LYS A 1 80 ? -4.610 -21.169 -6.632 1.00 92.06 80 LYS A O 1
ATOM 623 N N . GLN A 1 81 ? -4.001 -22.627 -8.232 1.00 92.75 81 GLN A N 1
ATOM 624 C CA . GLN A 1 81 ? -4.575 -23.817 -7.632 1.00 92.75 81 GLN A CA 1
ATOM 625 C C . GLN A 1 81 ? -3.548 -24.945 -7.667 1.00 92.75 81 GLN A C 1
ATOM 627 O O . GLN A 1 81 ? -2.926 -25.205 -8.698 1.00 92.75 81 GLN A O 1
ATOM 632 N N . TRP A 1 82 ? -3.394 -25.625 -6.531 1.00 91.88 82 TRP A N 1
ATOM 633 C CA . TRP A 1 82 ? -2.408 -26.691 -6.372 1.00 91.88 82 TRP A CA 1
ATOM 634 C C . TRP A 1 82 ? -2.607 -27.864 -7.339 1.00 91.88 82 TRP A C 1
ATOM 636 O O . TRP A 1 82 ? -1.646 -28.366 -7.913 1.00 91.88 82 TRP A O 1
ATOM 646 N N . GLU A 1 83 ? -3.848 -28.312 -7.519 1.00 94.44 83 GLU A N 1
ATOM 647 C CA . GLU A 1 83 ? -4.208 -29.349 -8.484 1.00 94.44 83 GLU A CA 1
ATOM 648 C C . GLU A 1 83 ? -5.663 -29.144 -8.903 1.00 94.44 83 GLU A C 1
ATOM 650 O O . GLU A 1 83 ? -6.557 -29.002 -8.060 1.00 94.44 83 GLU A O 1
ATOM 655 N N . THR A 1 84 ? -5.897 -29.096 -10.209 1.00 94.88 84 THR A N 1
ATOM 656 C CA . THR A 1 84 ? -7.245 -29.064 -10.775 1.00 94.88 84 THR A CA 1
ATOM 657 C C . THR A 1 84 ? -7.808 -30.478 -10.887 1.00 94.88 84 THR A C 1
ATOM 659 O O . THR A 1 84 ? -7.084 -31.476 -10.809 1.00 94.88 84 THR A O 1
ATOM 662 N N . ARG A 1 85 ? -9.120 -30.595 -11.117 1.00 95.94 85 ARG A N 1
ATOM 663 C CA . ARG A 1 85 ? -9.775 -31.897 -11.333 1.00 95.94 85 ARG A CA 1
ATOM 664 C C . ARG A 1 85 ? -9.176 -32.659 -12.524 1.00 95.94 85 ARG A C 1
ATOM 666 O O . ARG A 1 85 ? -9.193 -33.881 -12.540 1.00 95.94 85 ARG A O 1
ATOM 673 N N . GLN A 1 86 ? -8.629 -31.939 -13.496 1.00 96.06 86 GLN A N 1
ATOM 674 C CA . GLN A 1 86 ? -7.972 -32.456 -14.693 1.00 96.06 86 GLN A CA 1
ATOM 675 C C . GLN A 1 86 ? -6.506 -32.860 -14.449 1.00 96.06 86 GLN A C 1
ATOM 677 O O . GLN A 1 86 ? -5.787 -33.154 -15.401 1.00 96.06 86 GLN A O 1
ATOM 682 N N . HIS A 1 87 ? -6.052 -32.883 -13.191 1.00 95.06 87 HIS A N 1
ATOM 683 C CA . HIS A 1 87 ? -4.725 -33.350 -12.791 1.00 95.06 87 HIS A CA 1
ATOM 684 C C . HIS A 1 87 ? -3.545 -32.540 -13.353 1.00 95.06 87 HIS A C 1
ATOM 686 O O . HIS A 1 87 ? -2.439 -33.072 -13.483 1.00 95.06 87 HIS A O 1
ATOM 692 N N . TYR A 1 88 ? -3.741 -31.251 -13.634 1.00 95.19 88 TYR A N 1
ATOM 693 C CA . TYR A 1 88 ? -2.651 -30.313 -13.909 1.00 95.19 88 TYR A CA 1
ATOM 694 C C . TYR A 1 88 ? -2.582 -29.225 -12.828 1.00 95.19 88 TYR A C 1
ATOM 696 O O . TYR A 1 88 ? -3.478 -29.095 -11.992 1.00 95.19 88 TYR A O 1
ATOM 704 N N . ILE A 1 89 ? -1.474 -28.484 -12.812 1.00 95.75 89 ILE A N 1
ATOM 705 C CA . ILE A 1 89 ? -1.234 -27.389 -11.866 1.00 95.75 89 ILE A CA 1
ATOM 706 C C . ILE A 1 89 ? -1.402 -26.078 -12.622 1.00 95.75 89 ILE A C 1
ATOM 708 O O . ILE A 1 89 ? -0.748 -25.878 -13.647 1.00 95.75 89 ILE A O 1
ATOM 712 N N . GLU A 1 90 ? -2.266 -25.197 -12.126 1.00 94.62 90 GLU A N 1
ATOM 713 C CA . GLU A 1 90 ? -2.454 -23.867 -12.702 1.00 94.62 90 GLU A CA 1
ATOM 714 C C . GLU A 1 90 ? -1.411 -22.905 -12.153 1.00 94.62 90 GLU A C 1
ATOM 716 O O . GLU A 1 90 ? -1.383 -22.601 -10.956 1.00 94.62 90 GLU A O 1
ATOM 721 N N . TRP A 1 91 ? -0.554 -22.416 -13.045 1.00 95.25 91 TRP A N 1
ATOM 722 C CA . TRP A 1 91 ? 0.503 -21.475 -12.717 1.00 95.25 91 TRP A CA 1
ATOM 723 C C . TRP A 1 91 ? 0.574 -20.358 -13.758 1.00 95.25 91 TRP A C 1
ATOM 725 O O . TRP A 1 91 ? 0.312 -20.583 -14.938 1.00 95.25 91 TRP A O 1
ATOM 735 N N . ASP A 1 92 ? 0.975 -19.173 -13.308 1.00 94.56 92 ASP A N 1
ATOM 736 C CA . ASP A 1 92 ? 1.288 -18.030 -14.165 1.00 94.56 92 ASP A CA 1
ATOM 737 C C . ASP A 1 92 ? 2.766 -17.647 -14.008 1.00 94.56 92 ASP A C 1
ATOM 739 O O . ASP A 1 92 ? 3.400 -17.924 -12.982 1.00 94.56 92 ASP A O 1
ATOM 743 N N . ASN A 1 93 ? 3.316 -16.973 -15.019 1.00 95.06 93 ASN A N 1
ATOM 744 C CA . ASN A 1 93 ? 4.633 -16.353 -14.925 1.00 95.06 93 ASN A CA 1
ATOM 745 C C . ASN A 1 93 ? 4.568 -15.113 -14.016 1.00 95.06 93 ASN A C 1
ATOM 747 O O . ASN A 1 93 ? 3.753 -14.219 -14.231 1.00 95.06 93 ASN A O 1
ATOM 751 N N . ALA A 1 94 ? 5.458 -15.049 -13.027 1.00 95.69 94 ALA A N 1
ATOM 752 C CA . ALA A 1 94 ? 5.542 -13.961 -12.056 1.00 95.69 94 ALA A CA 1
ATOM 753 C C . ALA A 1 94 ? 6.829 -13.125 -12.188 1.00 95.69 94 ALA A C 1
ATOM 755 O O . ALA A 1 94 ? 7.140 -12.311 -11.320 1.00 95.69 94 ALA A O 1
ATOM 756 N N . GLU A 1 95 ? 7.593 -13.294 -13.271 1.00 95.06 95 GLU A N 1
ATOM 757 C CA . GLU A 1 95 ? 8.819 -12.525 -13.518 1.00 95.06 95 GLU A CA 1
ATOM 758 C C . GLU A 1 95 ? 8.560 -11.014 -13.526 1.00 95.06 95 GLU A C 1
ATOM 760 O O . GLU A 1 95 ? 9.330 -10.260 -12.931 1.00 95.06 95 GLU A O 1
ATOM 765 N N . ASP A 1 96 ? 7.464 -10.569 -14.141 1.00 93.62 96 ASP A N 1
ATOM 766 C CA . ASP A 1 96 ? 7.129 -9.144 -14.229 1.00 93.62 96 ASP A CA 1
ATOM 767 C C . ASP A 1 96 ? 6.839 -8.533 -12.857 1.00 93.62 96 ASP A C 1
ATOM 769 O O . ASP A 1 96 ? 7.240 -7.399 -12.590 1.00 93.62 96 ASP A O 1
ATOM 773 N N . GLN A 1 97 ? 6.225 -9.308 -11.960 1.00 93.56 97 GLN A N 1
ATOM 774 C CA . GLN A 1 97 ? 5.946 -8.917 -10.579 1.00 93.56 97 GLN A CA 1
ATOM 775 C C . GLN A 1 97 ? 7.245 -8.714 -9.794 1.00 93.56 97 GLN A C 1
ATOM 777 O O . GLN A 1 97 ? 7.464 -7.661 -9.195 1.00 93.56 97 GLN A O 1
ATOM 782 N N . VAL A 1 98 ? 8.158 -9.685 -9.867 1.00 95.75 98 VAL A N 1
ATOM 783 C CA . VAL A 1 98 ? 9.459 -9.605 -9.187 1.00 95.75 98 VAL A CA 1
ATOM 784 C C . VAL A 1 98 ? 10.312 -8.478 -9.762 1.00 95.75 98 VAL A C 1
ATOM 786 O O . VAL A 1 98 ? 10.927 -7.719 -9.015 1.00 95.75 98 VAL A O 1
ATOM 789 N N . ARG A 1 99 ? 10.334 -8.318 -11.090 1.00 95.69 99 ARG A N 1
ATOM 790 C CA . ARG A 1 99 ? 11.044 -7.211 -11.746 1.00 95.69 99 ARG A CA 1
ATOM 791 C C . ARG A 1 99 ? 10.437 -5.865 -11.394 1.00 95.69 99 ARG A C 1
ATOM 793 O O . ARG A 1 99 ? 11.168 -4.889 -11.295 1.00 95.69 99 ARG A O 1
ATOM 800 N N . PHE A 1 100 ? 9.121 -5.772 -11.243 1.00 95.44 100 PHE A N 1
ATOM 801 C CA . PHE A 1 100 ? 8.469 -4.554 -10.783 1.00 95.44 100 PHE A CA 1
ATOM 802 C C . PHE A 1 100 ? 8.943 -4.171 -9.378 1.00 95.44 100 PHE A C 1
ATOM 804 O O . PHE A 1 100 ? 9.453 -3.066 -9.223 1.00 95.44 100 PHE A O 1
ATOM 811 N N . ILE A 1 101 ? 8.889 -5.088 -8.406 1.00 95.38 101 ILE A N 1
ATOM 812 C CA . ILE A 1 101 ? 9.367 -4.825 -7.037 1.00 95.38 101 ILE A CA 1
ATOM 813 C C . ILE A 1 101 ? 10.846 -4.428 -7.029 1.00 95.38 101 ILE A C 1
ATOM 815 O O . ILE A 1 101 ? 11.186 -3.381 -6.486 1.00 95.38 101 ILE A O 1
ATOM 819 N N . ARG A 1 102 ? 11.712 -5.175 -7.728 1.00 95.94 102 ARG A N 1
ATOM 820 C CA . ARG A 1 102 ? 13.140 -4.829 -7.841 1.00 95.94 102 ARG A CA 1
ATOM 821 C C . ARG A 1 102 ? 13.357 -3.444 -8.438 1.00 95.94 102 ARG A C 1
ATOM 823 O O . ARG A 1 102 ? 14.171 -2.689 -7.930 1.00 95.94 102 ARG A O 1
ATOM 830 N N . ARG A 1 103 ? 12.612 -3.079 -9.487 1.00 95.62 103 ARG A N 1
ATOM 831 C CA . ARG A 1 103 ? 12.699 -1.741 -10.095 1.00 95.62 103 ARG A CA 1
ATOM 832 C C . ARG A 1 103 ? 12.261 -0.651 -9.118 1.00 95.62 103 ARG A C 1
ATOM 834 O O . ARG A 1 103 ? 12.891 0.398 -9.094 1.00 95.62 103 ARG A O 1
ATOM 841 N N . VAL A 1 104 ? 11.228 -0.891 -8.305 1.00 95.06 104 VAL A N 1
ATOM 842 C CA . VAL A 1 104 ? 10.818 0.043 -7.244 1.00 95.06 104 VAL A CA 1
ATOM 843 C C . VAL A 1 104 ? 11.923 0.198 -6.190 1.00 95.06 104 VAL A C 1
ATOM 845 O O . VAL A 1 104 ? 12.284 1.323 -5.852 1.00 95.06 104 VAL A O 1
ATOM 848 N N . GLU A 1 105 ? 12.504 -0.903 -5.716 1.00 94.38 105 GLU A N 1
ATOM 849 C CA . GLU A 1 105 ? 13.603 -0.883 -4.739 1.00 94.38 105 GLU A CA 1
ATOM 850 C C . GLU A 1 105 ? 14.852 -0.182 -5.296 1.00 94.38 105 GLU A C 1
ATOM 852 O O . GLU A 1 105 ? 15.445 0.664 -4.632 1.00 94.38 105 GLU A O 1
ATOM 857 N N . GLU A 1 106 ? 15.212 -0.460 -6.551 1.00 94.25 106 GLU A N 1
ATOM 858 C CA . GLU A 1 106 ? 16.337 0.157 -7.261 1.00 94.25 106 GLU A CA 1
ATOM 859 C C . GLU A 1 106 ? 16.163 1.656 -7.536 1.00 94.25 106 GLU A C 1
ATOM 861 O O . GLU A 1 106 ? 17.140 2.327 -7.891 1.00 94.25 106 GLU A O 1
ATOM 866 N N . LEU A 1 107 ? 14.934 2.177 -7.475 1.00 94.56 107 LEU A N 1
ATOM 867 C CA . LEU A 1 107 ? 14.688 3.615 -7.531 1.00 94.56 107 LEU A CA 1
ATOM 868 C C . LEU A 1 107 ? 15.004 4.293 -6.200 1.00 94.56 107 LEU A C 1
ATOM 870 O O . LEU A 1 107 ? 15.149 5.507 -6.212 1.00 94.56 107 LEU A O 1
ATOM 874 N N . ASN A 1 108 ? 15.091 3.545 -5.091 1.00 94.00 108 ASN A N 1
ATOM 875 C CA . ASN A 1 108 ? 15.322 4.034 -3.729 1.00 94.00 108 ASN A CA 1
ATOM 876 C C . ASN A 1 108 ? 14.578 5.350 -3.443 1.00 94.00 108 ASN A C 1
ATOM 878 O O . ASN A 1 108 ? 15.164 6.340 -3.012 1.00 94.00 108 ASN A O 1
ATOM 882 N N . VAL A 1 109 ? 13.287 5.385 -3.773 1.00 93.00 109 VAL A N 1
ATOM 883 C CA . VAL A 1 109 ? 12.393 6.521 -3.533 1.00 93.00 109 VAL A CA 1
ATOM 884 C C . VAL A 1 109 ? 11.265 6.035 -2.656 1.00 93.00 109 VAL A C 1
ATOM 886 O O . VAL A 1 109 ? 10.606 5.050 -2.972 1.00 93.00 109 VAL A O 1
ATOM 889 N N . ARG A 1 110 ? 10.983 6.767 -1.580 1.00 92.12 110 ARG A N 1
ATOM 890 C CA . ARG A 1 110 ? 9.839 6.461 -0.727 1.00 92.12 110 ARG A CA 1
ATOM 891 C C . ARG A 1 110 ? 8.528 6.703 -1.496 1.00 92.12 110 ARG A C 1
ATOM 893 O O . ARG A 1 110 ? 8.259 7.854 -1.850 1.00 92.12 110 ARG A O 1
ATOM 900 N N . PRO A 1 111 ? 7.667 5.685 -1.692 1.00 93.94 111 PRO A N 1
ATOM 901 C CA . PRO A 1 111 ? 6.356 5.896 -2.291 1.00 93.94 111 PRO A CA 1
ATOM 902 C C . PRO A 1 111 ? 5.484 6.738 -1.351 1.00 93.94 111 PRO A C 1
ATOM 904 O O . PRO A 1 111 ? 5.201 6.368 -0.206 1.00 93.94 111 PRO A O 1
ATOM 907 N N . GLY A 1 112 ? 5.074 7.900 -1.843 1.00 92.31 112 GLY A N 1
ATOM 908 C CA . GLY A 1 112 ? 4.062 8.755 -1.248 1.00 92.31 112 GLY A CA 1
ATOM 909 C C . GLY A 1 112 ? 2.654 8.224 -1.504 1.00 92.31 112 GLY A C 1
ATOM 910 O O . GLY A 1 112 ? 2.426 7.348 -2.335 1.00 92.31 112 GLY A O 1
ATOM 911 N N . LEU A 1 113 ? 1.687 8.781 -0.782 1.00 92.12 113 LEU A N 1
ATOM 912 C CA . LEU A 1 113 ? 0.269 8.501 -0.984 1.00 92.12 113 LEU A CA 1
ATOM 913 C C . LEU A 1 113 ? -0.395 9.708 -1.606 1.00 92.12 113 LEU A C 1
ATOM 915 O O . LEU A 1 113 ? -0.253 10.815 -1.083 1.00 92.12 113 LEU A O 1
ATOM 919 N N . GLN A 1 114 ? -1.169 9.492 -2.663 1.00 93.12 114 GLN A N 1
ATOM 920 C CA . GLN A 1 114 ? -2.004 10.561 -3.184 1.00 93.12 114 GLN A CA 1
ATOM 921 C C . GLN A 1 114 ? -3.146 10.829 -2.194 1.00 93.12 114 GLN A C 1
ATOM 923 O O . GLN A 1 114 ? -3.849 9.908 -1.780 1.00 93.12 114 GLN A O 1
ATOM 928 N N . ALA A 1 115 ? -3.329 12.083 -1.776 1.00 89.44 115 ALA A N 1
ATOM 929 C CA . ALA A 1 115 ? -4.262 12.422 -0.698 1.00 89.44 115 ALA A CA 1
ATOM 930 C C . ALA A 1 115 ? -5.725 12.043 -1.004 1.00 89.44 115 ALA A C 1
ATOM 932 O O . ALA A 1 115 ? -6.468 11.706 -0.085 1.00 89.44 115 ALA A O 1
ATOM 933 N N . ASN A 1 116 ? -6.109 12.075 -2.281 1.00 92.19 116 ASN A N 1
ATOM 934 C CA . ASN A 1 116 ? -7.432 11.719 -2.795 1.00 92.19 116 ASN A CA 1
ATOM 935 C C . ASN A 1 116 ? -7.548 10.248 -3.243 1.00 92.19 116 ASN A C 1
ATOM 937 O O . ASN A 1 116 ? -8.617 9.844 -3.696 1.00 92.19 116 ASN A O 1
ATOM 941 N N . ALA A 1 117 ? -6.484 9.443 -3.140 1.00 93.00 117 ALA A N 1
ATOM 942 C CA . ALA A 1 117 ? -6.558 8.030 -3.487 1.00 93.00 117 ALA A CA 1
ATOM 943 C C . ALA A 1 117 ? -7.501 7.288 -2.535 1.00 93.00 117 ALA A C 1
ATOM 945 O O . ALA A 1 117 ? -7.462 7.489 -1.317 1.00 93.00 117 ALA A O 1
ATOM 946 N N . LYS A 1 118 ? -8.282 6.348 -3.081 1.00 91.75 118 LYS A N 1
ATOM 947 C CA . LYS A 1 118 ? -9.151 5.463 -2.291 1.00 91.75 118 LYS A CA 1
ATOM 948 C C . LYS A 1 118 ? -8.359 4.766 -1.183 1.00 91.75 118 LYS A C 1
ATOM 950 O O . LYS A 1 118 ? -8.789 4.758 -0.036 1.00 91.75 118 LYS A O 1
ATOM 955 N N . TRP A 1 119 ? -7.160 4.269 -1.491 1.00 91.88 119 TRP A N 1
ATOM 956 C CA . TRP A 1 119 ? -6.292 3.637 -0.497 1.00 91.88 119 TRP A CA 1
ATOM 957 C C . TRP A 1 119 ? -5.913 4.574 0.661 1.00 91.88 119 TRP A C 1
ATOM 959 O O . TRP A 1 119 ? -5.945 4.173 1.821 1.00 91.88 119 TRP A O 1
ATOM 969 N N . ALA A 1 120 ? -5.624 5.848 0.379 1.00 92.38 120 ALA A N 1
ATOM 970 C CA . ALA A 1 120 ? -5.283 6.817 1.419 1.00 92.38 120 ALA A CA 1
ATOM 971 C C . ALA A 1 120 ? -6.443 7.059 2.401 1.00 92.38 120 ALA A C 1
ATOM 973 O O . ALA A 1 120 ? -6.197 7.313 3.580 1.00 92.38 120 ALA A O 1
ATOM 974 N N . GLN A 1 121 ? -7.691 6.944 1.936 1.00 91.12 121 GLN A N 1
ATOM 975 C CA . GLN A 1 121 ? -8.885 6.985 2.788 1.00 91.12 121 GLN A CA 1
ATOM 976 C C . GLN A 1 121 ? -9.034 5.692 3.612 1.00 91.12 121 GLN A C 1
ATOM 978 O O . GLN A 1 121 ? -9.439 5.732 4.773 1.00 91.12 121 GLN A O 1
ATOM 983 N N . GLN A 1 122 ? -8.644 4.545 3.047 1.00 90.88 122 GLN A N 1
ATOM 984 C CA . GLN A 1 122 ? -8.713 3.230 3.697 1.00 90.88 122 GLN A CA 1
ATOM 985 C C . GLN A 1 122 ? -7.665 3.005 4.797 1.00 90.88 122 GLN A C 1
ATOM 987 O O . GLN A 1 122 ? -7.874 2.163 5.671 1.00 90.88 122 GLN A O 1
ATOM 992 N N . LEU A 1 123 ? -6.576 3.773 4.818 1.00 89.69 123 LEU A N 1
ATOM 993 C CA . LEU A 1 123 ? -5.571 3.687 5.885 1.00 89.69 123 LEU A CA 1
ATOM 994 C C . LEU A 1 123 ? -6.074 4.216 7.235 1.00 89.69 123 LEU A C 1
ATOM 996 O O . LEU A 1 123 ? -5.591 3.784 8.280 1.00 89.69 123 LEU A O 1
ATOM 1000 N N . GLY A 1 124 ? -7.029 5.151 7.231 1.00 86.94 124 GLY A N 1
ATOM 1001 C CA . GLY A 1 124 ? -7.514 5.789 8.455 1.00 86.94 124 GLY A CA 1
ATOM 1002 C C . GLY A 1 124 ? -6.354 6.383 9.279 1.00 86.94 124 GLY A C 1
ATOM 1003 O O . GLY A 1 124 ? -5.535 7.116 8.713 1.00 86.94 124 GLY A O 1
ATOM 1004 N N . PRO A 1 125 ? -6.233 6.073 10.586 1.00 81.44 125 PRO A N 1
ATOM 1005 C CA . PRO A 1 125 ? -5.171 6.621 11.436 1.00 81.44 125 PRO A CA 1
ATOM 1006 C C . PRO A 1 125 ? -3.757 6.192 11.005 1.00 81.44 125 PRO A C 1
ATOM 1008 O O . PRO A 1 125 ? -2.812 6.965 11.176 1.00 81.44 125 PRO A O 1
ATOM 1011 N N . ALA A 1 126 ? -3.610 5.031 10.348 1.00 82.19 126 ALA A N 1
ATOM 1012 C CA . ALA A 1 126 ? -2.317 4.525 9.871 1.00 82.19 126 ALA A CA 1
ATOM 1013 C C . ALA A 1 126 ? -1.654 5.439 8.822 1.00 82.19 126 ALA A C 1
ATOM 1015 O O . ALA A 1 126 ? -0.463 5.314 8.539 1.00 82.19 126 ALA A O 1
ATOM 1016 N N . LYS A 1 127 ? -2.400 6.400 8.253 1.00 85.00 127 LYS A N 1
ATOM 1017 C CA . LYS A 1 127 ? -1.862 7.413 7.337 1.00 85.00 127 LYS A CA 1
ATOM 1018 C C . LYS A 1 127 ? -0.771 8.274 7.992 1.00 85.00 127 LYS A C 1
ATOM 1020 O O . LYS A 1 127 ? 0.199 8.615 7.314 1.00 85.00 127 LYS A O 1
ATOM 1025 N N . SER A 1 128 ? -0.933 8.633 9.270 1.00 75.94 128 SER A N 1
ATOM 1026 C CA . SER A 1 128 ? -0.018 9.525 10.003 1.00 75.94 128 SER A CA 1
ATOM 1027 C C . SER A 1 128 ? 0.833 8.809 11.047 1.00 75.94 128 SER A C 1
ATOM 1029 O O . SER A 1 128 ? 1.971 9.206 11.258 1.00 75.94 128 SER A O 1
ATOM 1031 N N . THR A 1 129 ? 0.317 7.758 11.687 1.00 69.81 129 THR A N 1
ATOM 1032 C CA . THR A 1 129 ? 0.984 7.100 12.827 1.00 69.81 129 THR A CA 1
ATOM 1033 C C . THR A 1 129 ? 2.049 6.074 12.436 1.00 69.81 129 THR A C 1
ATOM 1035 O O . THR A 1 129 ? 2.608 5.420 13.305 1.00 69.81 129 THR A O 1
ATOM 1038 N N . TRP A 1 130 ? 2.392 5.960 11.151 1.00 65.50 130 TRP A N 1
ATOM 1039 C CA . TRP A 1 130 ? 3.440 5.058 10.652 1.00 65.50 130 TRP A CA 1
ATOM 1040 C C . TRP A 1 130 ? 4.872 5.563 10.946 1.00 65.50 130 TRP A C 1
ATOM 1042 O O . TRP A 1 130 ? 5.779 5.373 10.139 1.00 65.50 130 TRP A O 1
ATOM 1052 N N . LEU A 1 131 ? 5.097 6.260 12.063 1.00 56.34 131 LEU A N 1
ATOM 1053 C CA . LEU A 1 131 ? 6.441 6.394 12.633 1.00 56.34 131 LEU A CA 1
ATOM 1054 C C . LEU A 1 131 ? 6.677 5.164 13.509 1.00 56.34 131 LEU A C 1
ATOM 1056 O O . LEU A 1 131 ? 6.625 5.220 14.731 1.00 56.34 131 LEU A O 1
ATOM 1060 N N . VAL A 1 132 ? 6.869 4.029 12.844 1.00 52.31 132 VAL A N 1
ATOM 1061 C CA . VAL A 1 132 ? 7.453 2.845 13.462 1.00 52.31 132 VAL A CA 1
ATOM 1062 C C . VAL A 1 132 ? 8.958 2.987 13.269 1.00 52.31 132 VAL A C 1
ATOM 1064 O O . VAL A 1 132 ? 9.534 2.410 12.352 1.00 52.31 132 VAL A O 1
ATOM 1067 N N . ASP A 1 133 ? 9.597 3.813 14.097 1.00 46.25 133 ASP A N 1
ATOM 1068 C CA . ASP A 1 133 ? 11.013 3.586 14.369 1.00 46.25 133 ASP A CA 1
ATOM 1069 C C . ASP A 1 133 ? 11.044 2.374 15.296 1.00 46.25 133 ASP A C 1
ATOM 1071 O O . ASP A 1 133 ? 10.872 2.497 16.502 1.00 46.25 133 ASP A O 1
ATOM 1075 N N . SER A 1 134 ? 11.178 1.190 14.691 1.00 51.22 134 SER A N 1
ATOM 1076 C CA . SER A 1 134 ? 11.133 -0.119 15.344 1.00 51.22 134 SER A CA 1
ATOM 1077 C C . SER A 1 134 ? 9.759 -0.489 15.922 1.00 51.22 134 SER A C 1
ATOM 1079 O O . SER A 1 134 ? 9.246 0.124 16.848 1.00 51.22 134 SER A O 1
ATOM 1081 N N . GLU A 1 135 ? 9.190 -1.580 15.422 1.00 48.66 135 GLU A N 1
ATOM 1082 C CA . GLU A 1 135 ? 8.043 -2.306 15.997 1.00 48.66 135 GLU A CA 1
ATOM 1083 C C . GLU A 1 135 ? 8.335 -2.869 17.408 1.00 48.66 135 GLU A C 1
ATOM 1085 O O . GLU A 1 135 ? 7.455 -3.421 18.059 1.00 48.66 135 GLU A O 1
ATOM 1090 N N . PHE A 1 136 ? 9.559 -2.662 17.908 1.00 49.28 136 PHE A N 1
ATOM 1091 C CA . PHE A 1 136 ? 9.992 -2.915 19.282 1.00 49.28 136 PHE A CA 1
ATOM 1092 C C . PHE A 1 136 ? 10.129 -1.639 20.127 1.00 49.28 136 PHE A C 1
ATOM 1094 O O . PHE A 1 136 ? 10.572 -1.719 21.272 1.00 49.28 136 PHE A O 1
ATOM 1101 N N . SER A 1 137 ? 9.821 -0.455 19.587 1.00 53.31 137 SER A N 1
ATOM 1102 C CA . SER A 1 137 ? 9.728 0.742 20.422 1.00 53.31 137 SER A CA 1
ATOM 1103 C C . SER A 1 137 ? 8.430 0.667 21.233 1.00 53.31 137 SER A C 1
ATOM 1105 O O . SER A 1 137 ? 7.373 0.391 20.659 1.00 53.31 137 SER A O 1
ATOM 1107 N N . PRO A 1 138 ? 8.485 0.850 22.566 1.00 51.72 138 PRO A N 1
ATOM 1108 C CA . PRO A 1 138 ? 7.293 0.795 23.397 1.00 51.72 138 PRO A CA 1
ATOM 1109 C C . PRO A 1 138 ? 6.301 1.824 22.870 1.00 51.72 138 PRO A C 1
ATOM 1111 O O . PRO A 1 138 ? 6.620 3.010 22.736 1.00 51.72 138 PRO A O 1
ATOM 1114 N N . HIS A 1 139 ? 5.108 1.367 22.504 1.00 52.44 139 HIS A N 1
ATOM 1115 C CA . HIS A 1 139 ? 4.112 2.278 21.991 1.00 52.44 139 HIS A CA 1
ATOM 1116 C C . HIS A 1 139 ? 3.732 3.289 23.079 1.00 52.44 139 HIS A C 1
ATOM 1118 O O . HIS A 1 139 ? 3.621 2.956 24.255 1.00 52.44 139 HIS A O 1
ATOM 1124 N N . ALA A 1 140 ? 3.430 4.529 22.689 1.00 51.16 140 ALA A N 1
ATOM 1125 C CA . ALA A 1 140 ? 2.945 5.551 23.623 1.00 51.16 140 ALA A CA 1
ATOM 1126 C C . ALA A 1 140 ? 1.633 5.163 24.346 1.00 51.16 140 ALA A C 1
ATOM 1128 O O . ALA A 1 140 ? 1.231 5.841 25.284 1.00 51.16 140 ALA A O 1
ATOM 1129 N N . TRP A 1 141 ? 0.950 4.099 23.906 1.00 52.97 141 TRP A N 1
ATOM 1130 C CA . TRP A 1 141 ? -0.206 3.512 24.588 1.00 52.97 141 TRP A CA 1
ATOM 1131 C C . TRP A 1 141 ? 0.138 2.334 25.514 1.00 52.97 141 TRP A C 1
ATOM 1133 O O . TRP A 1 141 ? -0.706 1.984 26.338 1.00 52.97 141 TRP A O 1
ATOM 1143 N N . ASP A 1 142 ? 1.339 1.759 25.397 1.00 48.69 142 ASP A N 1
ATOM 1144 C CA . ASP A 1 142 ? 1.911 0.809 26.364 1.00 48.69 142 ASP A CA 1
ATOM 1145 C C . ASP A 1 142 ? 2.588 1.531 27.528 1.00 48.69 142 ASP A C 1
ATOM 1147 O O . ASP A 1 142 ? 2.715 0.965 28.613 1.00 48.69 142 ASP A O 1
ATOM 1151 N N . ALA A 1 143 ? 2.994 2.790 27.325 1.00 52.38 143 ALA A N 1
ATOM 1152 C CA . ALA A 1 143 ? 3.360 3.652 28.431 1.00 52.38 143 ALA A CA 1
ATOM 1153 C C . ALA A 1 143 ? 2.137 3.748 29.362 1.00 52.38 143 ALA A C 1
ATOM 1155 O O . ALA A 1 143 ? 1.088 4.251 28.929 1.00 52.38 143 ALA A O 1
ATOM 1156 N N . PRO A 1 144 ? 2.215 3.248 30.614 1.00 47.31 144 PRO A N 1
ATOM 1157 C CA . PRO A 1 144 ? 1.168 3.519 31.587 1.00 47.31 144 PRO A CA 1
ATOM 1158 C C . PRO A 1 144 ? 0.991 5.032 31.604 1.00 47.31 144 PRO A C 1
ATOM 1160 O O . PRO A 1 144 ? 1.984 5.752 31.559 1.00 47.31 144 PRO A O 1
ATOM 1163 N N . ALA A 1 145 ? -0.250 5.517 31.567 1.00 49.50 145 ALA A N 1
ATOM 1164 C CA . ALA A 1 145 ? -0.521 6.946 31.536 1.00 49.50 145 ALA A CA 1
ATOM 1165 C C . ALA A 1 145 ? 0.233 7.628 32.693 1.00 49.50 145 ALA A C 1
ATOM 1167 O O . ALA A 1 145 ? -0.228 7.610 33.831 1.00 49.50 145 ALA A O 1
ATOM 1168 N N . GLU A 1 146 ? 1.393 8.227 32.406 1.00 47.72 146 GLU A N 1
ATOM 1169 C CA . GLU A 1 146 ? 2.300 8.811 33.407 1.00 47.72 146 GLU A CA 1
ATOM 1170 C C . GLU A 1 146 ? 1.685 10.030 34.124 1.00 47.72 146 GLU A C 1
ATOM 1172 O O . GLU A 1 146 ? 2.321 10.647 34.967 1.00 47.72 146 GLU A O 1
ATOM 1177 N N . GLY A 1 147 ? 0.423 10.366 33.842 1.00 46.47 147 GLY A N 1
ATOM 1178 C CA . GLY A 1 147 ? -0.327 11.460 34.458 1.00 46.47 147 GLY A CA 1
ATOM 1179 C C . GLY A 1 147 ? -1.282 11.065 35.588 1.00 46.47 147 GLY A C 1
ATOM 1180 O O . GLY A 1 147 ? -2.113 11.888 35.957 1.00 46.47 147 GLY A O 1
ATOM 1181 N N . GLN A 1 148 ? -1.231 9.835 36.111 1.00 41.88 148 GLN A N 1
ATOM 1182 C CA . GLN A 1 148 ? -2.007 9.438 37.300 1.00 41.88 148 GLN A CA 1
ATOM 1183 C C . GLN A 1 148 ? -1.161 8.725 38.361 1.00 41.88 148 GLN A C 1
ATOM 1185 O O . GLN A 1 148 ? -1.667 7.896 39.113 1.00 41.88 148 GLN A O 1
ATOM 1190 N N . LYS A 1 149 ? 0.125 9.073 38.480 1.00 43.56 149 LYS A N 1
ATOM 1191 C CA . LYS A 1 149 ? 0.714 9.049 39.819 1.00 43.56 149 LYS A CA 1
ATOM 1192 C C . LYS A 1 149 ? 0.123 10.251 40.535 1.00 43.56 149 LYS A C 1
ATOM 1194 O O . LYS A 1 149 ? 0.448 11.387 40.199 1.00 43.56 149 LYS A O 1
ATOM 1199 N N . GLY A 1 150 ? -0.831 9.983 41.423 1.00 41.34 150 GLY A N 1
ATOM 1200 C CA . GLY A 1 150 ? -1.228 10.967 42.412 1.00 41.34 150 GLY A CA 1
ATOM 1201 C C . GLY A 1 150 ? 0.019 11.486 43.120 1.00 41.34 150 GLY A C 1
ATOM 1202 O O . GLY A 1 150 ? 1.036 10.791 43.195 1.00 41.34 150 GLY A O 1
ATOM 1203 N N . GLU A 1 151 ? -0.066 12.715 43.607 1.00 43.91 151 GLU A N 1
ATOM 1204 C CA . GLU A 1 151 ? 0.723 13.173 44.744 1.00 43.91 151 GLU A CA 1
ATOM 1205 C C . GLU A 1 151 ? 0.471 12.206 45.917 1.00 43.91 151 GLU A C 1
ATOM 1207 O O . GLU A 1 151 ? -0.316 12.480 46.815 1.00 43.91 151 GLU A O 1
ATOM 1212 N N . GLU A 1 152 ? 1.072 11.018 45.881 1.00 40.75 152 GLU A N 1
ATOM 1213 C CA . GLU A 1 152 ? 1.364 10.267 47.089 1.00 40.75 152 GLU A CA 1
ATOM 1214 C C . GLU A 1 152 ? 2.497 11.038 47.752 1.00 40.75 152 GLU A C 1
ATOM 1216 O O . GLU A 1 152 ? 3.627 11.099 47.266 1.00 40.75 152 GLU A O 1
ATOM 1221 N N . THR A 1 153 ? 2.103 11.742 48.803 1.00 42.22 153 THR A N 1
ATOM 1222 C CA . THR A 1 153 ? 2.926 12.493 49.736 1.00 42.22 153 THR A CA 1
ATOM 1223 C C . THR A 1 153 ? 4.238 11.770 50.025 1.00 42.22 153 THR A C 1
ATOM 1225 O O . THR A 1 153 ? 4.276 10.743 50.698 1.00 42.22 153 THR A O 1
ATOM 1228 N N . THR A 1 154 ? 5.330 12.339 49.520 1.00 44.84 154 THR A N 1
ATOM 1229 C CA . THR A 1 154 ? 6.702 12.104 49.971 1.00 44.84 154 THR A CA 1
ATOM 1230 C C . THR A 1 154 ? 6.834 12.508 51.440 1.00 44.84 154 THR A C 1
ATOM 1232 O O . THR A 1 154 ? 7.276 13.613 51.727 1.00 44.84 154 THR A O 1
ATOM 1235 N N . GLU A 1 155 ? 6.442 11.630 52.361 1.00 53.44 155 GLU A N 1
ATOM 1236 C CA . GLU A 1 155 ? 6.870 11.695 53.770 1.00 53.44 155 GLU A CA 1
ATOM 1237 C C . GLU A 1 155 ? 7.330 10.331 54.327 1.00 53.44 155 GLU A C 1
ATOM 1239 O O . GLU A 1 155 ? 8.073 10.311 55.296 1.00 53.44 155 GLU A O 1
ATOM 1244 N N . GLU A 1 156 ? 7.039 9.192 53.680 1.00 48.28 156 GLU A N 1
ATOM 1245 C CA . GLU A 1 156 ? 7.407 7.857 54.215 1.00 48.28 156 GLU A CA 1
ATOM 1246 C C . GLU A 1 156 ? 8.609 7.162 53.540 1.00 48.28 156 GLU A C 1
ATOM 1248 O O . GLU A 1 156 ? 8.975 6.052 53.916 1.00 48.28 156 GLU A O 1
ATOM 1253 N N . ALA A 1 157 ? 9.276 7.792 52.566 1.00 44.88 157 ALA A N 1
ATOM 1254 C CA . ALA A 1 157 ? 10.415 7.184 51.857 1.00 44.88 157 ALA A CA 1
ATOM 1255 C C . ALA A 1 157 ? 11.805 7.640 52.356 1.00 44.88 157 ALA A C 1
ATOM 1257 O O . ALA A 1 157 ? 12.800 7.354 51.696 1.00 44.88 157 ALA A O 1
ATOM 1258 N N . GLN A 1 158 ? 11.893 8.356 53.485 1.00 48.56 158 GLN A N 1
ATOM 1259 C CA . GLN A 1 158 ? 13.159 8.908 54.003 1.00 48.56 158 GLN A CA 1
ATOM 1260 C C . GLN A 1 158 ? 13.809 8.115 55.155 1.00 48.56 158 GLN A C 1
ATOM 1262 O O . GLN A 1 158 ? 14.875 8.516 55.604 1.00 48.56 158 GLN A O 1
ATOM 1267 N N . GLU A 1 159 ? 13.253 6.985 55.609 1.00 51.75 159 GLU A N 1
ATOM 1268 C CA . GLU A 1 159 ? 13.771 6.289 56.811 1.00 51.75 159 GLU A CA 1
ATOM 1269 C C . GLU A 1 159 ? 14.354 4.878 56.585 1.00 51.75 159 GLU A C 1
ATOM 1271 O O . GLU A 1 159 ? 14.546 4.138 57.546 1.00 51.75 159 GLU A O 1
ATOM 1276 N N . ALA A 1 160 ? 14.683 4.468 55.354 1.00 53.38 160 ALA A N 1
ATOM 1277 C CA . ALA A 1 160 ? 15.183 3.102 55.105 1.00 53.38 160 ALA A CA 1
ATOM 1278 C C . ALA A 1 160 ? 16.471 2.996 54.268 1.00 53.38 160 ALA A C 1
ATOM 1280 O O . ALA A 1 160 ? 16.718 1.949 53.670 1.00 53.38 160 ALA A O 1
ATOM 1281 N N . GLU A 1 161 ? 17.308 4.034 54.230 1.00 50.41 161 GLU A N 1
ATOM 1282 C CA . GLU A 1 161 ? 18.573 4.008 53.481 1.00 50.41 161 GLU A CA 1
ATOM 1283 C C . GLU A 1 161 ? 19.759 4.424 54.373 1.00 50.41 161 GLU A C 1
ATOM 1285 O O . GLU A 1 161 ? 20.335 5.497 54.223 1.00 50.41 161 GLU A O 1
ATOM 1290 N N . GLU A 1 162 ? 20.120 3.557 55.326 1.00 50.81 162 GLU A N 1
ATOM 1291 C CA . GLU A 1 162 ? 21.439 3.564 55.975 1.00 50.81 162 GLU A CA 1
ATOM 1292 C C . GLU A 1 162 ? 22.200 2.268 55.629 1.00 50.81 162 GLU A C 1
ATOM 1294 O O . GLU A 1 162 ? 21.667 1.162 55.724 1.00 50.81 162 GLU A O 1
ATOM 1299 N N . ASP A 1 163 ? 23.464 2.455 55.238 1.00 54.25 163 ASP A N 1
ATOM 1300 C CA . ASP A 1 163 ? 24.550 1.478 55.073 1.00 54.25 163 ASP A CA 1
ATOM 1301 C C . ASP A 1 163 ? 24.553 0.521 53.863 1.00 54.25 163 ASP A C 1
ATOM 1303 O O . ASP A 1 163 ? 24.421 -0.699 53.981 1.00 54.25 163 ASP A O 1
ATOM 1307 N N . VAL A 1 164 ? 24.922 1.063 52.691 1.00 55.34 164 VAL A N 1
ATOM 1308 C CA . VAL A 1 164 ? 25.627 0.306 51.636 1.00 55.34 164 VAL A CA 1
ATOM 1309 C C . VAL A 1 164 ? 26.811 1.138 51.100 1.00 55.34 164 VAL A C 1
ATOM 1311 O O . VAL A 1 164 ? 26.601 2.274 50.681 1.00 55.34 164 VAL A O 1
ATOM 1314 N N . PRO A 1 165 ? 28.058 0.619 51.091 1.00 57.72 165 PRO A N 1
ATOM 1315 C CA . PRO A 1 165 ? 29.233 1.368 50.636 1.00 57.72 165 PRO A CA 1
ATOM 1316 C C . PRO A 1 165 ? 29.249 1.603 49.114 1.00 57.72 165 PRO A C 1
ATOM 1318 O O . PRO A 1 165 ? 28.969 0.699 48.323 1.00 57.72 165 PRO A O 1
ATOM 1321 N N . GLU A 1 166 ? 29.621 2.826 48.723 1.00 52.47 166 GLU A N 1
ATOM 1322 C CA . GLU A 1 166 ? 29.616 3.353 47.352 1.00 52.47 166 GLU A CA 1
ATOM 1323 C C . GLU A 1 166 ? 30.534 2.578 46.375 1.00 52.47 166 GLU A C 1
ATOM 1325 O O . GLU A 1 166 ? 31.725 2.394 46.648 1.00 52.47 166 GLU A O 1
ATOM 1330 N N . PRO A 1 167 ? 30.037 2.162 45.191 1.00 55.91 167 PRO A N 1
ATOM 1331 C CA . PRO A 1 167 ? 30.882 1.733 44.080 1.00 55.91 167 PRO A CA 1
ATOM 1332 C C . PRO A 1 167 ? 31.447 2.939 43.297 1.00 55.91 167 PRO A C 1
ATOM 1334 O O . PRO A 1 167 ? 30.834 4.006 43.271 1.00 55.91 167 PRO A O 1
ATOM 1337 N N . PRO A 1 168 ? 32.598 2.779 42.612 1.00 57.31 168 PRO A N 1
ATOM 1338 C CA . PRO A 1 168 ? 33.306 3.881 41.962 1.00 57.31 168 PRO A CA 1
ATOM 1339 C C . PRO A 1 168 ? 32.492 4.555 40.848 1.00 57.31 168 PRO A C 1
ATOM 1341 O O . PRO A 1 168 ? 31.786 3.894 40.083 1.00 57.31 168 PRO A O 1
ATOM 1344 N N . GLU A 1 169 ? 32.659 5.879 40.771 1.00 52.19 169 GLU A N 1
ATOM 1345 C CA . GLU A 1 169 ? 31.998 6.852 39.895 1.00 52.19 169 GLU A CA 1
ATOM 1346 C C . GLU A 1 169 ? 31.637 6.313 38.501 1.00 52.19 169 GLU A C 1
ATOM 1348 O O . GLU A 1 169 ? 32.449 6.246 37.573 1.00 52.19 169 GLU A O 1
ATOM 1353 N N . GLN A 1 170 ? 30.358 5.976 38.332 1.00 50.00 170 GLN A N 1
ATOM 1354 C CA . GLN A 1 170 ? 29.763 5.779 37.020 1.00 50.00 170 GLN A CA 1
ATOM 1355 C C . GLN A 1 170 ? 29.503 7.154 36.405 1.00 50.00 170 GLN A C 1
ATOM 1357 O O . GLN A 1 170 ? 28.690 7.931 36.902 1.00 50.00 170 GLN A O 1
ATOM 1362 N N . ILE A 1 171 ? 30.184 7.451 35.297 1.00 58.53 171 ILE A N 1
ATOM 1363 C CA . ILE A 1 171 ? 29.883 8.611 34.451 1.00 58.53 171 ILE A CA 1
ATOM 1364 C C . ILE A 1 171 ? 28.372 8.577 34.146 1.00 58.53 171 ILE A C 1
ATOM 1366 O O . ILE A 1 171 ? 27.898 7.557 33.641 1.00 58.53 171 ILE A O 1
ATOM 1370 N N . PRO A 1 172 ? 27.592 9.637 34.429 1.00 60.47 172 PRO A N 1
ATOM 1371 C CA . PRO A 1 172 ? 26.143 9.619 34.264 1.00 60.47 172 PRO A CA 1
ATOM 1372 C C . PRO A 1 172 ? 25.771 9.546 32.776 1.00 60.47 172 PRO A C 1
ATOM 1374 O O . PRO A 1 172 ? 25.611 10.553 32.085 1.00 60.47 172 PRO A O 1
ATOM 1377 N N . ILE A 1 173 ? 25.584 8.321 32.276 1.00 58.06 173 ILE A N 1
ATOM 1378 C CA . ILE A 1 173 ? 25.135 8.026 30.904 1.00 58.06 173 ILE A CA 1
ATOM 1379 C C . ILE A 1 173 ? 23.739 8.631 30.640 1.00 58.06 173 ILE A C 1
ATOM 1381 O O . ILE A 1 173 ? 23.392 8.919 29.498 1.00 58.06 173 ILE A O 1
ATOM 1385 N N . GLY A 1 174 ? 22.963 8.935 31.689 1.00 61.62 174 GLY A N 1
ATOM 1386 C CA . GLY A 1 174 ? 21.628 9.543 31.590 1.00 61.62 174 GLY A CA 1
ATOM 1387 C C . GLY A 1 174 ? 21.573 10.946 30.958 1.00 61.62 174 GLY A C 1
ATOM 1388 O O . GLY A 1 174 ? 20.492 11.379 30.549 1.00 61.62 174 GLY A O 1
ATOM 1389 N N . GLY A 1 175 ? 22.710 11.648 30.848 1.00 52.19 175 GLY A N 1
ATOM 1390 C CA . GLY A 1 175 ? 22.814 12.966 30.201 1.00 52.19 175 GLY A CA 1
ATOM 1391 C C . GLY A 1 175 ? 23.315 12.940 28.750 1.00 52.19 175 GLY A C 1
ATOM 1392 O O . GLY A 1 175 ? 23.102 13.898 28.001 1.00 52.19 175 GLY A O 1
ATOM 1393 N N . LEU A 1 176 ? 23.944 11.843 28.317 1.00 51.00 176 LEU A N 1
ATOM 1394 C CA . LEU A 1 176 ? 24.543 11.707 26.987 1.00 51.00 176 LEU A CA 1
ATOM 1395 C C . LEU A 1 176 ? 23.464 11.355 25.952 1.00 51.00 176 LEU A C 1
ATOM 1397 O O . LEU A 1 176 ? 23.251 10.202 25.599 1.00 51.00 176 LEU A O 1
ATOM 1401 N N . GLY A 1 177 ? 22.751 12.379 25.483 1.00 50.94 177 GLY A N 1
ATOM 1402 C CA . GLY A 1 177 ? 21.762 12.258 24.404 1.00 50.94 177 GLY A CA 1
ATOM 1403 C C . GLY A 1 177 ? 20.599 13.246 24.478 1.00 50.94 177 GLY A C 1
ATOM 1404 O O . GLY A 1 177 ? 19.878 13.405 23.498 1.00 50.94 177 GLY A O 1
ATOM 1405 N N . LYS A 1 178 ? 20.415 13.948 25.606 1.00 55.97 178 LYS A N 1
ATOM 1406 C CA . LYS A 1 178 ? 19.257 14.843 25.792 1.00 55.97 178 LYS A CA 1
ATOM 1407 C C . LYS A 1 178 ? 19.470 16.283 25.314 1.00 55.97 178 LYS A C 1
ATOM 1409 O O . LYS A 1 178 ? 18.486 16.998 25.151 1.00 55.97 178 LYS A O 1
ATOM 1414 N N . GLN A 1 179 ? 20.705 16.730 25.078 1.00 49.03 179 GLN A N 1
ATOM 1415 C CA . GLN A 1 179 ? 20.982 18.139 24.764 1.00 49.03 179 GLN A CA 1
ATOM 1416 C C . GLN A 1 179 ? 22.164 18.311 23.798 1.00 49.03 179 GLN A C 1
ATOM 1418 O O . GLN A 1 179 ? 23.219 18.823 24.155 1.00 49.03 179 GLN A O 1
ATOM 1423 N N . GLY A 1 180 ? 21.992 17.901 22.541 1.00 45.31 180 GLY A N 1
ATOM 1424 C CA . GLY A 1 180 ? 22.767 18.508 21.458 1.00 45.31 180 GLY A CA 1
ATOM 1425 C C . GLY A 1 180 ? 22.195 19.901 21.132 1.00 45.31 180 GLY A C 1
ATOM 1426 O O . GLY A 1 180 ? 20.974 20.060 21.165 1.00 45.31 180 GLY A O 1
ATOM 1427 N N . PRO A 1 181 ? 23.010 20.909 20.763 1.00 47.09 181 PRO A N 1
ATOM 1428 C CA . PRO A 1 181 ? 22.537 22.248 20.373 1.00 47.09 181 PRO A CA 1
ATOM 1429 C C . PRO A 1 181 ? 21.679 22.282 19.089 1.00 47.09 181 PRO A C 1
ATOM 1431 O O . PRO A 1 181 ? 21.235 23.343 18.659 1.00 47.09 181 PRO A O 1
ATOM 1434 N N . GLY A 1 182 ? 21.387 21.129 18.485 1.00 51.69 182 GLY A N 1
ATOM 1435 C CA . GLY A 1 182 ? 20.346 20.966 17.479 1.00 51.69 182 GLY A CA 1
ATOM 1436 C C . GLY A 1 182 ? 19.194 20.155 18.059 1.00 51.69 182 GLY A C 1
ATOM 1437 O O . GLY A 1 182 ? 19.384 19.003 18.439 1.00 51.69 182 GLY A O 1
ATOM 1438 N N . ARG A 1 183 ? 17.989 20.731 18.084 1.00 42.72 183 ARG A N 1
ATOM 1439 C CA . ARG A 1 183 ? 16.720 20.060 18.422 1.00 42.72 183 ARG A CA 1
ATOM 1440 C C . ARG A 1 183 ? 16.326 18.992 17.381 1.00 42.72 183 ARG A C 1
ATOM 1442 O O . ARG A 1 183 ? 15.230 19.039 16.827 1.00 42.72 183 ARG A O 1
ATOM 1449 N N . TYR A 1 184 ? 17.199 18.038 17.081 1.00 44.16 184 TYR A N 1
ATOM 1450 C CA . TYR A 1 184 ? 16.862 16.883 16.256 1.00 44.16 184 TYR A CA 1
ATOM 1451 C C . TYR A 1 184 ? 16.230 15.816 17.157 1.00 44.16 184 TYR A C 1
ATOM 1453 O O . TYR A 1 184 ? 16.905 15.211 17.980 1.00 44.16 184 TYR A O 1
ATOM 1461 N N . GLY A 1 185 ? 14.912 15.631 17.039 1.00 45.34 185 GLY A N 1
ATOM 1462 C CA . GLY A 1 185 ? 14.181 14.495 17.623 1.00 45.34 185 GLY A CA 1
ATOM 1463 C C . GLY A 1 185 ? 13.128 14.835 18.685 1.00 45.34 185 GLY A C 1
ATOM 1464 O O . GLY A 1 185 ? 12.109 14.159 18.751 1.00 45.34 185 GLY A O 1
ATOM 1465 N N . GLY A 1 186 ? 13.291 15.916 19.457 1.00 39.28 186 GLY A N 1
ATOM 1466 C CA . GLY A 1 186 ? 12.410 16.209 20.606 1.00 39.28 186 GLY A CA 1
ATOM 1467 C C . GLY A 1 186 ? 10.996 16.720 20.280 1.00 39.28 186 GLY A C 1
ATOM 1468 O O . GLY A 1 186 ? 10.130 16.697 21.146 1.00 39.28 186 GLY A O 1
ATOM 1469 N N . ASN A 1 187 ? 10.738 17.161 19.043 1.00 41.34 187 ASN A N 1
ATOM 1470 C CA . ASN A 1 187 ? 9.453 17.763 18.648 1.00 41.34 187 ASN A CA 1
ATOM 1471 C C . ASN A 1 187 ? 8.638 16.925 17.642 1.00 41.34 187 ASN A C 1
ATOM 1473 O O . ASN A 1 187 ? 7.595 17.382 17.177 1.00 41.34 187 ASN A O 1
ATOM 1477 N N . ALA A 1 188 ? 9.066 15.704 17.301 1.00 43.97 188 ALA A N 1
ATOM 1478 C CA . ALA A 1 188 ? 8.377 14.887 16.293 1.00 43.97 188 ALA A CA 1
ATOM 1479 C C . ALA A 1 188 ? 7.086 14.205 16.800 1.00 43.97 188 ALA A C 1
ATOM 1481 O O . ALA A 1 188 ? 6.349 13.630 16.005 1.00 43.97 188 ALA A O 1
ATOM 1482 N N . THR A 1 189 ? 6.743 14.320 18.088 1.00 41.44 189 THR A N 1
ATOM 1483 C CA . THR A 1 189 ? 5.442 13.867 18.622 1.00 41.44 189 THR A CA 1
ATOM 1484 C C . THR A 1 189 ? 4.291 14.840 18.346 1.00 41.44 189 THR A C 1
ATOM 1486 O O . THR A 1 189 ? 3.164 14.587 18.771 1.00 41.44 189 THR A O 1
ATOM 1489 N N . ARG A 1 190 ? 4.519 15.936 17.604 1.00 41.12 190 ARG A N 1
ATOM 1490 C CA . ARG A 1 190 ? 3.489 16.956 17.340 1.00 41.12 190 ARG A CA 1
ATOM 1491 C C . ARG A 1 190 ? 2.918 17.024 15.926 1.00 41.12 190 ARG A C 1
ATOM 1493 O O . ARG A 1 190 ? 2.169 17.954 15.657 1.00 41.12 190 ARG A O 1
ATOM 1500 N N . ASP A 1 191 ? 3.148 16.018 15.081 1.00 38.44 191 ASP A N 1
ATOM 1501 C CA . ASP A 1 191 ? 2.551 15.966 13.735 1.00 38.44 191 ASP A CA 1
ATOM 1502 C C . ASP A 1 191 ? 1.678 14.726 13.482 1.00 38.44 191 ASP A C 1
ATOM 1504 O O . ASP A 1 191 ? 1.718 14.069 12.443 1.00 38.44 191 ASP A O 1
ATOM 1508 N N . VAL A 1 192 ? 0.777 14.436 14.424 1.00 41.78 192 VAL A N 1
ATOM 1509 C CA . VAL A 1 192 ? -0.461 13.717 14.090 1.00 41.78 192 VAL A CA 1
ATOM 1510 C C . VAL A 1 192 ? -1.483 14.763 13.659 1.00 41.78 192 VAL A C 1
ATOM 1512 O O . VAL A 1 192 ? -2.301 15.196 14.460 1.00 41.78 192 VAL A O 1
ATOM 1515 N N . THR A 1 193 ? -1.418 15.204 12.402 1.00 41.25 193 THR A N 1
ATOM 1516 C CA . THR A 1 193 ? -2.465 15.983 11.711 1.00 41.25 193 THR A CA 1
ATOM 1517 C C . THR A 1 193 ? -3.152 17.043 12.585 1.00 41.25 193 THR A C 1
ATOM 1519 O O . THR A 1 193 ? -4.367 16.991 12.814 1.00 41.25 193 THR A O 1
ATOM 1522 N N . ALA A 1 194 ? -2.396 18.028 13.060 1.00 35.28 194 ALA A N 1
ATOM 1523 C CA . ALA A 1 194 ? -3.001 19.340 13.156 1.00 35.28 194 ALA A CA 1
ATOM 1524 C C . ALA A 1 194 ? -3.292 19.756 11.705 1.00 35.28 194 ALA A C 1
ATOM 1526 O O . ALA A 1 194 ? -2.416 20.205 10.975 1.00 35.28 194 ALA A O 1
ATOM 1527 N N . VAL A 1 195 ? -4.551 19.628 11.269 1.00 36.38 195 VAL A N 1
ATOM 1528 C CA . VAL A 1 195 ? -5.100 20.763 10.515 1.00 36.38 195 VAL A CA 1
ATOM 1529 C C . VAL A 1 195 ? -4.714 21.976 11.362 1.00 36.38 195 VAL A C 1
ATOM 1531 O O . VAL A 1 195 ? -4.891 21.870 12.582 1.00 36.38 195 VAL A O 1
ATOM 1534 N N . PRO A 1 196 ? -4.127 23.052 10.816 1.00 38.84 196 PRO A N 1
ATOM 1535 C CA . PRO A 1 196 ? -3.954 24.276 11.575 1.00 38.84 196 PRO A CA 1
ATOM 1536 C C . PRO A 1 196 ? -5.356 24.751 11.957 1.00 38.84 196 PRO A C 1
ATOM 1538 O O . PRO A 1 196 ? -6.003 25.524 11.264 1.00 38.84 196 PRO A O 1
ATOM 1541 N N . SER A 1 197 ? -5.865 24.21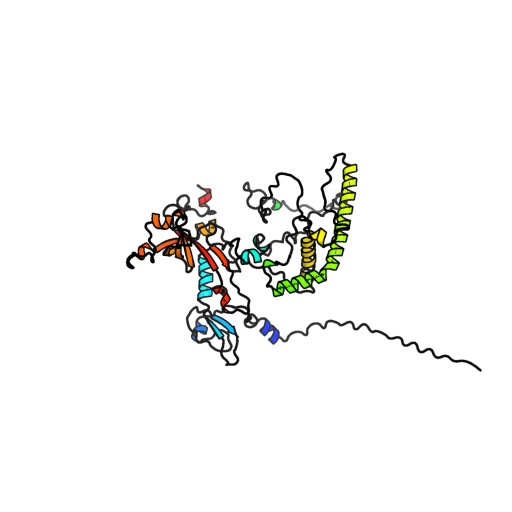0 13.057 1.00 42.94 197 SER A N 1
ATOM 1542 C CA . SER A 1 197 ? -6.816 24.874 13.902 1.00 42.94 197 SER A CA 1
ATOM 1543 C C . SER A 1 197 ? -6.089 26.161 14.232 1.00 42.94 197 SER A C 1
ATOM 1545 O O . SER A 1 197 ? -5.023 26.115 14.851 1.00 42.94 197 SER A O 1
ATOM 1547 N N . LEU A 1 198 ? -6.631 27.267 13.731 1.00 42.03 198 LEU A N 1
ATOM 1548 C CA . LEU A 1 198 ? -6.398 28.635 14.173 1.00 42.03 198 LEU A CA 1
ATOM 1549 C C . LEU A 1 198 ? -6.627 28.719 15.703 1.00 42.03 198 LEU A C 1
ATOM 1551 O O . LEU A 1 198 ? -7.548 29.354 16.194 1.00 42.03 198 LEU A O 1
ATOM 1555 N N . ALA A 1 199 ? -5.815 28.015 16.484 1.00 41.00 199 ALA A N 1
ATOM 1556 C CA . ALA A 1 199 ? -5.808 28.030 17.931 1.00 41.00 199 ALA A CA 1
ATOM 1557 C C . ALA A 1 199 ? -4.813 29.107 18.346 1.00 41.00 199 ALA A C 1
ATOM 1559 O O . ALA A 1 199 ? -3.704 28.817 18.790 1.00 41.00 199 ALA A O 1
ATOM 1560 N N . GLN A 1 200 ? -5.217 30.356 18.127 1.00 42.94 200 GLN A N 1
ATOM 1561 C CA . GLN A 1 200 ? -4.647 31.493 18.839 1.00 42.94 200 GLN A CA 1
ATOM 1562 C C . GLN A 1 200 ? -5.481 31.883 20.064 1.00 42.94 200 GLN A C 1
ATOM 1564 O O . GLN A 1 200 ? -4.965 32.586 20.923 1.00 42.94 200 GLN A O 1
ATOM 1569 N N . ASP A 1 201 ? -6.686 31.332 20.236 1.00 41.22 201 ASP A N 1
ATOM 1570 C CA . ASP A 1 201 ? -7.540 31.663 21.374 1.00 41.22 201 ASP A CA 1
ATOM 1571 C C . ASP A 1 201 ? -7.824 30.419 22.215 1.00 41.22 201 ASP A C 1
ATOM 1573 O O . ASP A 1 201 ? -8.388 29.439 21.734 1.00 41.22 201 ASP A O 1
ATOM 1577 N N . GLY A 1 202 ? -7.404 30.446 23.484 1.00 48.62 202 GLY A N 1
ATOM 1578 C CA . GLY A 1 202 ? -7.451 29.346 24.455 1.00 48.62 202 GLY A CA 1
ATOM 1579 C C . GLY A 1 202 ? -8.851 28.897 24.891 1.00 48.62 202 GLY A C 1
ATOM 1580 O O . GLY A 1 202 ? -9.107 28.740 26.082 1.00 48.62 202 GLY A O 1
ATOM 1581 N N . LYS A 1 203 ? -9.767 28.672 23.951 1.00 47.50 203 LYS A N 1
ATOM 1582 C CA . LYS A 1 203 ? -11.113 28.166 24.204 1.00 47.50 203 LYS A CA 1
ATOM 1583 C C . LYS A 1 203 ? -11.267 26.799 23.541 1.00 47.50 203 LYS A C 1
ATOM 1585 O O . LYS A 1 203 ? -11.264 26.675 22.326 1.00 47.50 203 LYS A O 1
ATOM 1590 N N . GLN A 1 204 ? -11.434 25.797 24.403 1.00 48.81 204 GLN A N 1
ATOM 1591 C CA . GLN A 1 204 ? -11.854 24.429 24.097 1.00 48.81 204 GLN A CA 1
ATOM 1592 C C . GLN A 1 204 ? -10.803 23.587 23.362 1.00 48.81 204 GLN A C 1
ATOM 1594 O O . GLN A 1 204 ? -10.794 23.435 22.144 1.00 48.81 204 GLN A O 1
ATOM 1599 N N . GLN A 1 205 ? -9.937 22.944 24.152 1.00 52.16 205 GLN A N 1
ATOM 1600 C CA . GLN A 1 205 ? -9.268 21.724 23.714 1.00 52.16 205 GLN A CA 1
ATOM 1601 C C . GLN A 1 205 ? -10.353 20.668 23.478 1.00 52.16 205 GLN A C 1
ATOM 1603 O O . GLN A 1 205 ? -10.735 19.947 24.400 1.00 52.16 205 GLN A O 1
ATOM 1608 N N . TYR A 1 206 ? -10.898 20.604 22.262 1.00 57.75 206 TYR A N 1
ATOM 1609 C CA . TYR A 1 206 ? -11.746 19.492 21.856 1.00 57.75 206 TYR A CA 1
ATOM 1610 C C . TYR A 1 206 ? -10.968 18.223 22.152 1.00 57.75 206 TYR A C 1
ATOM 1612 O O . TYR A 1 206 ? -9.871 18.013 21.624 1.00 57.75 206 TYR A O 1
ATOM 1620 N N . ARG A 1 207 ? -11.504 17.413 23.066 1.00 64.38 207 ARG A N 1
ATOM 1621 C CA . ARG A 1 207 ? -10.900 16.147 23.447 1.00 64.38 207 ARG A CA 1
ATOM 1622 C C . ARG A 1 207 ? -10.874 15.319 22.173 1.00 64.38 207 ARG A C 1
ATOM 1624 O O . ARG A 1 207 ? -11.903 14.831 21.714 1.00 64.38 207 ARG A O 1
ATOM 1631 N N . ARG A 1 208 ? -9.712 15.256 21.533 1.00 65.00 208 ARG A N 1
ATOM 1632 C CA . ARG A 1 208 ? -9.554 14.477 20.317 1.00 65.00 208 ARG A CA 1
ATOM 1633 C C . ARG A 1 208 ? -9.888 13.033 20.694 1.00 65.00 208 ARG A C 1
ATOM 1635 O O . ARG A 1 208 ? -9.396 12.584 21.736 1.00 65.00 208 ARG A O 1
ATOM 1642 N N . PRO A 1 209 ? -10.722 12.320 19.916 1.00 65.88 209 PRO A N 1
ATOM 1643 C CA . PRO A 1 209 ? -10.936 10.903 20.157 1.00 65.88 209 PRO A CA 1
ATOM 1644 C C . PRO A 1 209 ? -9.562 10.247 20.296 1.00 65.88 209 PRO A C 1
ATOM 1646 O O . PRO A 1 209 ? -8.664 10.606 19.518 1.00 65.88 209 PRO A O 1
ATOM 1649 N N . PRO A 1 210 ? -9.348 9.347 21.275 1.00 66.56 210 PRO A N 1
ATOM 1650 C CA . PRO A 1 210 ? -8.106 8.603 21.333 1.00 66.56 210 PRO A CA 1
ATOM 1651 C C . PRO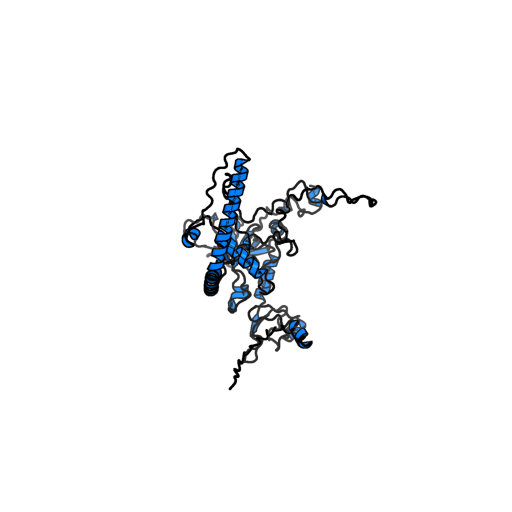 A 1 210 ? -7.893 8.006 19.947 1.00 66.56 210 PRO A C 1
ATOM 1653 O O . PRO A 1 210 ? -8.861 7.598 19.296 1.00 66.56 210 PRO A O 1
ATOM 1656 N N . ALA A 1 211 ? -6.646 7.975 19.484 1.00 65.00 211 ALA A N 1
ATOM 1657 C CA . ALA A 1 211 ? -6.260 7.298 18.248 1.00 65.00 211 ALA A CA 1
ATOM 1658 C C . ALA A 1 211 ? -6.395 5.767 18.413 1.00 65.00 211 ALA A C 1
ATOM 1660 O O . ALA A 1 211 ? -5.451 5.014 18.210 1.00 65.00 211 ALA A O 1
ATOM 1661 N N . GLY A 1 212 ? -7.560 5.323 18.883 1.00 63.47 212 GLY A N 1
ATOM 1662 C CA . GLY A 1 212 ? -7.922 3.954 19.166 1.00 63.47 212 GLY A CA 1
ATOM 1663 C C . GLY A 1 212 ? -8.427 3.250 17.919 1.00 63.47 212 GLY A C 1
ATOM 1664 O O . GLY A 1 212 ? -8.520 3.820 16.830 1.00 63.47 212 GLY A O 1
ATOM 1665 N N . VAL A 1 213 ? -8.761 1.978 18.107 1.00 76.69 213 VAL A N 1
ATOM 1666 C CA . VAL A 1 213 ? -9.102 1.022 17.053 1.00 76.69 213 VAL A CA 1
ATOM 1667 C C . VAL A 1 213 ? -10.520 1.247 16.522 1.00 76.69 213 VAL A C 1
ATOM 1669 O O . VAL A 1 213 ? -11.367 0.359 16.537 1.00 76.69 213 VAL A O 1
ATOM 1672 N N . ILE A 1 214 ? -10.812 2.457 16.050 1.00 86.69 214 ILE A N 1
ATOM 1673 C CA . ILE A 1 214 ? -12.078 2.741 15.382 1.00 86.69 214 ILE A CA 1
ATOM 1674 C C . ILE A 1 214 ? -12.052 2.020 14.025 1.00 86.69 214 ILE A C 1
ATOM 1676 O O . ILE A 1 214 ? -11.133 2.254 13.232 1.00 86.69 214 ILE A O 1
ATOM 1680 N N . PRO A 1 215 ? -13.028 1.140 13.731 1.00 89.06 215 PRO A N 1
ATOM 1681 C CA . PRO A 1 215 ? -13.109 0.475 12.442 1.00 89.06 215 PRO A CA 1
ATOM 1682 C C . PRO A 1 215 ? -13.186 1.513 11.325 1.00 89.06 215 PRO A C 1
ATOM 1684 O O . PRO A 1 215 ? -14.019 2.419 11.369 1.00 89.06 215 PRO A O 1
ATOM 1687 N N . ASN A 1 216 ? -12.327 1.386 10.316 1.00 89.31 216 ASN A N 1
ATOM 1688 C CA . ASN A 1 216 ? -12.360 2.314 9.197 1.00 89.31 216 ASN A CA 1
ATOM 1689 C C . ASN A 1 216 ? -13.551 1.996 8.284 1.00 89.31 216 ASN A C 1
ATOM 1691 O O . ASN A 1 216 ? -13.512 1.061 7.490 1.00 89.31 216 ASN A O 1
ATOM 1695 N N . VAL A 1 217 ? -14.606 2.801 8.379 1.00 90.94 217 VAL A N 1
ATOM 1696 C CA . VAL A 1 217 ? -15.816 2.644 7.561 1.00 90.94 217 VAL A CA 1
ATOM 1697 C C . VAL A 1 217 ? -15.505 2.754 6.063 1.00 90.94 217 VAL A C 1
ATOM 1699 O O . VAL A 1 217 ? -16.078 2.016 5.266 1.00 90.94 217 VAL A O 1
ATOM 1702 N N . ALA A 1 218 ? -14.543 3.596 5.667 1.00 88.19 218 ALA A N 1
ATOM 1703 C CA . ALA A 1 218 ? -14.178 3.792 4.262 1.00 88.19 218 ALA A CA 1
ATOM 1704 C C . ALA A 1 218 ? -13.476 2.574 3.628 1.00 88.19 218 ALA A C 1
ATOM 1706 O O . ALA A 1 218 ? -13.388 2.478 2.401 1.00 88.19 218 ALA A O 1
ATOM 1707 N N . SER A 1 219 ? -12.960 1.640 4.437 1.00 88.19 219 SER A N 1
ATOM 1708 C CA . SER A 1 219 ? -12.348 0.399 3.943 1.00 88.19 219 SER A CA 1
ATOM 1709 C C . SER A 1 219 ? -13.305 -0.789 3.893 1.00 88.19 219 SER A C 1
ATOM 1711 O O . SER A 1 219 ? -12.942 -1.827 3.339 1.00 88.19 219 SER A O 1
ATOM 1713 N N . MET A 1 220 ? -14.528 -0.651 4.409 1.00 91.44 220 MET A N 1
ATOM 1714 C CA . MET A 1 220 ? -15.509 -1.733 4.399 1.00 91.44 220 MET A CA 1
ATOM 1715 C C . MET A 1 220 ? -16.130 -1.912 3.011 1.00 91.44 220 MET A C 1
ATOM 1717 O O . MET A 1 220 ? -16.438 -0.949 2.309 1.00 91.44 220 MET A O 1
ATOM 1721 N N . SER A 1 221 ? -16.358 -3.166 2.619 1.00 90.31 221 SER A N 1
ATOM 1722 C CA . SER A 1 221 ? -17.276 -3.463 1.518 1.00 90.31 221 SER A CA 1
ATOM 1723 C C . SER A 1 221 ? -18.721 -3.147 1.940 1.00 90.31 221 SER A C 1
ATOM 1725 O O . SER A 1 221 ? -19.002 -3.135 3.141 1.00 90.31 221 SER A O 1
ATOM 1727 N N . PRO A 1 222 ? -19.665 -2.950 1.000 1.00 94.62 222 PRO A N 1
ATOM 1728 C CA . PRO A 1 222 ? -21.063 -2.669 1.341 1.00 94.62 222 PRO A CA 1
ATOM 1729 C C . PRO A 1 222 ? -21.673 -3.706 2.299 1.00 94.62 222 PRO A C 1
ATOM 1731 O O . PRO A 1 222 ? -22.243 -3.349 3.325 1.00 94.62 222 PRO A O 1
ATOM 1734 N N . ALA A 1 223 ? -21.434 -4.996 2.048 1.00 95.75 223 ALA A N 1
ATOM 1735 C CA . ALA A 1 223 ? -21.902 -6.073 2.922 1.00 95.75 223 ALA A CA 1
ATOM 1736 C C . ALA A 1 223 ? -21.223 -6.065 4.308 1.00 95.75 223 ALA A C 1
ATOM 1738 O O . ALA A 1 223 ? -21.853 -6.366 5.322 1.00 95.75 223 ALA A O 1
ATOM 1739 N N . ALA A 1 224 ? -19.930 -5.727 4.382 1.00 93.25 224 ALA A N 1
ATOM 1740 C CA . ALA A 1 224 ? -19.239 -5.588 5.664 1.00 93.25 224 ALA A CA 1
ATOM 1741 C C . ALA A 1 224 ? -19.771 -4.387 6.459 1.00 93.25 224 ALA A C 1
ATOM 1743 O O . ALA A 1 224 ? -19.913 -4.473 7.679 1.00 93.25 224 ALA A O 1
ATOM 1744 N N . PHE A 1 225 ? -20.114 -3.302 5.765 1.00 96.00 225 PHE A N 1
ATOM 1745 C CA . PHE A 1 225 ? -20.717 -2.120 6.359 1.00 96.00 225 PHE A CA 1
ATOM 1746 C C . PHE A 1 225 ? -22.113 -2.412 6.928 1.00 96.00 225 PHE A C 1
ATOM 1748 O O . PHE A 1 225 ? -22.391 -2.038 8.062 1.00 96.00 225 PHE A O 1
ATOM 1755 N N . GLU A 1 226 ? -22.963 -3.157 6.220 1.00 97.19 226 GLU A N 1
ATOM 1756 C CA . GLU A 1 226 ? -24.274 -3.581 6.741 1.00 97.19 226 GLU A CA 1
ATOM 1757 C C . GLU A 1 226 ? -24.147 -4.421 8.018 1.00 97.19 226 GLU A C 1
ATOM 1759 O O . GLU A 1 226 ? -24.784 -4.123 9.031 1.00 97.19 226 GLU A O 1
ATOM 1764 N N . ARG A 1 227 ? -23.245 -5.411 8.024 1.00 97.12 227 ARG A N 1
ATOM 1765 C CA . ARG A 1 227 ? -22.940 -6.209 9.227 1.00 97.12 227 ARG A CA 1
ATOM 1766 C C . ARG A 1 227 ? -22.421 -5.341 10.371 1.00 97.12 227 ARG A C 1
ATOM 1768 O O . ARG A 1 227 ? -22.736 -5.581 11.537 1.00 97.12 227 ARG A O 1
ATOM 1775 N N . TYR A 1 228 ? -21.621 -4.329 10.049 1.00 95.31 228 TYR A N 1
ATOM 1776 C CA . TYR A 1 228 ? -21.147 -3.360 11.027 1.00 95.31 228 TYR A CA 1
ATOM 1777 C C . TYR A 1 228 ? -22.306 -2.535 11.609 1.00 95.31 228 TYR A C 1
ATOM 1779 O O . TYR A 1 228 ? -22.378 -2.384 12.828 1.00 95.31 228 TYR A O 1
ATOM 1787 N N . LEU A 1 229 ? -23.267 -2.093 10.793 1.00 96.25 229 LEU A N 1
ATOM 1788 C CA . LEU A 1 229 ? -24.469 -1.401 11.269 1.00 96.25 229 LEU A CA 1
ATOM 1789 C C . LEU A 1 229 ? -25.332 -2.288 12.173 1.00 96.25 229 LEU A C 1
ATOM 1791 O O . LEU A 1 229 ? -25.822 -1.826 13.203 1.00 96.25 229 LEU A O 1
ATOM 1795 N N . GLU A 1 230 ? -25.501 -3.566 11.837 1.00 97.75 230 GLU A N 1
ATOM 1796 C CA . GLU A 1 230 ? -26.191 -4.521 12.709 1.00 97.75 230 GLU A CA 1
ATOM 1797 C C . GLU A 1 230 ? -25.482 -4.676 14.057 1.00 97.75 230 GLU A C 1
ATOM 1799 O O . GLU A 1 230 ? -26.132 -4.650 15.106 1.00 97.75 230 GLU A O 1
ATOM 1804 N N . LYS A 1 231 ? -24.146 -4.767 14.049 1.00 95.81 231 LYS A N 1
ATOM 1805 C CA . LYS A 1 231 ? -23.340 -4.788 15.277 1.00 95.81 231 LYS A CA 1
ATOM 1806 C C . LYS A 1 231 ? -23.550 -3.512 16.097 1.00 95.81 231 LYS A C 1
ATOM 1808 O O . LYS A 1 231 ? -23.776 -3.609 17.302 1.00 95.81 231 LYS A O 1
ATOM 1813 N N . LEU A 1 232 ? -23.550 -2.338 15.460 1.00 94.81 232 LEU A N 1
ATOM 1814 C CA . LEU A 1 232 ? -23.811 -1.057 16.127 1.00 94.81 232 LEU A CA 1
ATOM 1815 C C . LEU A 1 232 ? -25.210 -1.000 16.760 1.00 94.81 232 LEU A C 1
ATOM 1817 O O . LEU A 1 232 ? -25.367 -0.508 17.877 1.00 94.81 232 LEU A O 1
ATOM 1821 N N . ARG A 1 233 ? -26.232 -1.548 16.091 1.00 95.56 233 ARG A N 1
ATOM 1822 C CA . ARG A 1 233 ? -27.596 -1.621 16.644 1.00 95.56 233 ARG A CA 1
ATOM 1823 C C . ARG A 1 233 ? -27.656 -2.486 17.904 1.00 95.56 233 ARG A C 1
ATOM 1825 O O . ARG A 1 233 ? -28.362 -2.121 18.841 1.00 95.56 233 ARG A O 1
ATOM 1832 N N . ARG A 1 234 ? -26.897 -3.588 17.953 1.00 97.25 234 ARG A N 1
ATOM 1833 C CA . ARG A 1 234 ? -26.834 -4.484 19.124 1.00 97.25 234 ARG A CA 1
ATOM 1834 C C . ARG A 1 234 ? -26.185 -3.828 20.343 1.00 97.25 234 ARG A C 1
ATOM 1836 O O . ARG A 1 234 ? -26.651 -4.050 21.452 1.00 97.25 234 ARG A O 1
ATOM 1843 N N . ILE A 1 235 ? -25.162 -2.993 20.149 1.00 96.81 235 ILE A N 1
ATOM 1844 C CA . ILE A 1 235 ? -24.461 -2.301 21.251 1.00 96.81 235 ILE A CA 1
ATOM 1845 C C . ILE A 1 235 ? -25.146 -0.993 21.690 1.00 96.81 235 ILE A C 1
ATOM 1847 O O . ILE A 1 235 ? -24.656 -0.303 22.582 1.00 96.81 235 ILE A O 1
ATOM 1851 N N . ARG A 1 236 ? -26.293 -0.639 21.094 1.00 95.19 236 ARG A N 1
ATOM 1852 C CA . ARG A 1 236 ? -27.036 0.592 21.406 1.00 95.19 236 ARG A CA 1
ATOM 1853 C C . ARG A 1 236 ? -27.453 0.720 22.882 1.00 95.19 236 ARG A C 1
ATOM 1855 O O . ARG A 1 236 ? -27.362 1.838 23.383 1.00 95.19 236 ARG A O 1
ATOM 1862 N N . PRO A 1 237 ? -27.905 -0.337 23.591 1.00 96.75 237 PRO A N 1
ATOM 1863 C CA . PRO A 1 237 ? -28.205 -0.237 25.022 1.00 96.75 237 PRO A CA 1
ATOM 1864 C C . PRO A 1 237 ? -26.962 0.133 25.838 1.00 96.75 237 PRO A C 1
ATOM 1866 O O . PRO A 1 237 ? -26.990 1.122 26.557 1.00 96.75 237 PRO A O 1
ATOM 1869 N N . ALA A 1 238 ? -25.834 -0.542 25.593 1.00 96.31 238 ALA A N 1
ATOM 1870 C CA . ALA A 1 238 ? -24.564 -0.241 26.254 1.00 96.31 238 ALA A CA 1
ATOM 1871 C C . ALA A 1 238 ? -24.075 1.196 25.988 1.00 96.31 238 ALA A C 1
ATOM 1873 O O . ALA A 1 238 ? -23.450 1.810 26.851 1.00 96.31 238 ALA A O 1
ATOM 1874 N N . PHE A 1 239 ? -24.380 1.761 24.813 1.00 95.50 239 PHE A N 1
ATOM 1875 C CA . PHE A 1 239 ? -24.090 3.168 24.531 1.00 95.50 239 PHE A CA 1
ATOM 1876 C C . PHE A 1 239 ? -24.944 4.128 25.370 1.00 95.50 239 PHE A C 1
ATOM 1878 O O . PHE A 1 239 ? -24.443 5.160 25.805 1.00 95.50 239 PHE A O 1
ATOM 1885 N N . LYS A 1 240 ? -26.214 3.801 25.642 1.00 94.19 240 LYS A N 1
ATOM 1886 C CA . LYS A 1 240 ? -27.046 4.606 26.552 1.00 94.19 240 LYS A CA 1
ATOM 1887 C C . LYS A 1 240 ? -26.478 4.588 27.969 1.00 94.19 240 LYS A C 1
ATOM 1889 O O . LYS A 1 240 ? -26.359 5.644 28.579 1.00 94.19 240 LYS A O 1
ATOM 1894 N N . ASP A 1 241 ? -26.055 3.418 28.440 1.00 95.25 241 ASP A N 1
ATOM 1895 C CA . ASP A 1 241 ? -25.429 3.271 29.759 1.00 95.25 241 ASP A CA 1
ATOM 1896 C C . ASP A 1 241 ? -24.092 4.024 29.830 1.00 95.25 241 ASP A C 1
ATOM 1898 O O . ASP A 1 241 ? -23.718 4.576 30.863 1.00 95.25 241 ASP A O 1
ATOM 1902 N N . TYR A 1 242 ? -23.352 4.073 28.720 1.00 94.19 242 TYR A N 1
ATOM 1903 C CA . TYR A 1 242 ? -22.155 4.902 28.595 1.00 94.19 242 TYR A CA 1
ATOM 1904 C C . TYR A 1 242 ? -22.475 6.399 28.699 1.00 94.19 242 TYR A C 1
ATOM 1906 O O . TYR A 1 242 ? -21.809 7.097 29.458 1.00 94.19 242 TYR A O 1
ATOM 1914 N N . LEU A 1 243 ? -23.503 6.887 27.996 1.00 92.88 243 LEU A N 1
ATOM 1915 C CA . LEU A 1 243 ? -23.921 8.290 28.083 1.00 92.88 243 LEU A CA 1
ATOM 1916 C C . LEU A 1 243 ? -24.365 8.665 29.502 1.00 92.88 243 LEU A C 1
ATOM 1918 O O . LEU A 1 243 ? -23.956 9.712 29.991 1.00 92.88 243 LEU A O 1
ATOM 1922 N N . ALA A 1 244 ? -25.111 7.795 30.189 1.00 93.25 244 ALA A N 1
ATOM 1923 C CA . ALA A 1 244 ? -25.509 8.016 31.580 1.00 93.25 244 ALA A CA 1
ATOM 1924 C C . ALA A 1 244 ? -24.292 8.135 32.520 1.00 93.25 244 ALA A C 1
ATOM 1926 O O . ALA A 1 244 ? -24.202 9.074 33.310 1.00 93.25 244 ALA A O 1
ATOM 1927 N N . ARG A 1 245 ? -23.301 7.241 32.382 1.00 93.62 245 ARG A N 1
ATOM 1928 C CA . ARG A 1 245 ? -22.044 7.312 33.153 1.00 93.62 245 ARG A CA 1
ATOM 1929 C C . ARG A 1 245 ? -21.232 8.568 32.839 1.00 93.62 245 ARG A C 1
ATOM 1931 O O . ARG A 1 245 ? -20.631 9.161 33.733 1.00 93.62 245 ARG A O 1
ATOM 1938 N N . GLU A 1 246 ? -21.194 8.974 31.574 1.00 89.81 246 GLU A N 1
ATOM 1939 C CA . GLU A 1 246 ? -20.487 10.183 31.159 1.00 89.81 246 GLU A CA 1
ATOM 1940 C C . GLU A 1 246 ? -21.175 11.442 31.700 1.00 89.81 246 GLU A C 1
ATOM 1942 O O . GLU A 1 246 ? -20.494 12.347 32.170 1.00 89.81 246 GLU A O 1
ATOM 1947 N N . GLU A 1 247 ? -22.509 11.480 31.722 1.00 89.25 247 GLU A N 1
ATOM 1948 C CA . GLU A 1 247 ? -23.282 12.547 32.364 1.00 89.25 247 GLU A CA 1
ATOM 1949 C C . GLU A 1 247 ? -22.983 12.661 33.857 1.00 89.25 247 GLU A C 1
ATOM 1951 O O . GLU A 1 247 ? -22.734 13.762 34.345 1.00 89.25 247 GLU A O 1
ATOM 1956 N N . GLU A 1 248 ? -22.979 11.543 34.585 1.00 91.56 248 GLU A N 1
ATOM 1957 C CA . GLU A 1 248 ? -22.603 11.521 36.002 1.00 91.56 248 GLU A CA 1
ATOM 1958 C C . GLU A 1 248 ? -21.177 12.033 36.212 1.00 91.56 248 GLU A C 1
ATOM 1960 O O . GLU A 1 248 ? -20.928 12.825 37.122 1.00 91.56 248 GLU A O 1
ATOM 1965 N N . ARG A 1 249 ? -20.240 11.639 35.342 1.00 89.75 249 ARG A N 1
ATOM 1966 C CA . ARG A 1 249 ? -18.861 12.132 35.388 1.00 89.75 249 ARG A CA 1
ATOM 1967 C C . ARG A 1 249 ? -18.787 13.640 35.152 1.00 89.75 249 ARG A C 1
ATOM 1969 O O . ARG A 1 249 ? -18.070 14.323 35.877 1.00 89.75 249 ARG A O 1
ATOM 1976 N N . GLN A 1 250 ? -19.523 14.163 34.171 1.00 86.12 250 GLN A N 1
ATOM 1977 C CA . GLN A 1 250 ? -19.582 15.602 33.900 1.00 86.12 250 GLN A CA 1
ATOM 1978 C C . GLN A 1 250 ? -20.205 16.368 35.073 1.00 86.12 250 GLN A C 1
ATOM 1980 O O . GLN A 1 250 ? -19.695 17.420 35.443 1.00 86.12 250 GLN A O 1
ATOM 1985 N N . LYS A 1 251 ? -21.258 15.832 35.707 1.00 89.25 251 LYS A N 1
ATOM 1986 C CA . LYS A 1 251 ? -21.851 16.427 36.917 1.00 89.25 251 LYS A CA 1
ATOM 1987 C C . LYS A 1 251 ? -20.835 16.519 38.055 1.00 89.25 251 LYS A C 1
ATOM 1989 O O . LYS A 1 251 ? -20.645 17.606 38.584 1.00 89.25 251 LYS A O 1
ATOM 1994 N N . LYS A 1 252 ? -20.111 15.433 38.344 1.00 91.81 252 LYS A N 1
ATOM 1995 C CA . LYS A 1 252 ? -19.054 15.424 39.372 1.00 91.81 252 LYS A CA 1
ATOM 1996 C C . LYS A 1 252 ? -17.947 16.439 39.083 1.00 91.81 252 LYS A C 1
ATOM 1998 O O . LYS A 1 252 ? -17.546 17.172 39.976 1.00 91.81 252 LYS A O 1
ATOM 2003 N N . LEU A 1 253 ? -17.487 16.525 37.832 1.00 87.44 253 LEU A N 1
ATOM 2004 C CA . LEU A 1 253 ? -16.465 17.503 37.435 1.00 87.44 253 LEU A CA 1
ATOM 2005 C C . LEU A 1 253 ? -16.957 18.951 37.560 1.00 87.44 253 LEU A C 1
ATOM 2007 O O . LEU A 1 253 ? -16.160 19.839 37.856 1.00 87.44 253 LEU A O 1
ATOM 2011 N N . ARG A 1 254 ? -18.250 19.207 37.327 1.00 85.56 254 ARG A N 1
ATOM 2012 C CA . ARG A 1 254 ? -18.853 20.528 37.552 1.00 85.56 254 ARG A CA 1
ATOM 2013 C C . ARG A 1 254 ? -18.918 20.861 39.032 1.00 85.56 254 ARG A C 1
ATOM 2015 O O . ARG A 1 254 ? -18.436 21.918 39.407 1.00 85.56 254 ARG A O 1
ATOM 2022 N N . GLU A 1 255 ? -19.419 19.945 39.854 1.00 90.62 255 GLU A N 1
ATOM 2023 C CA . GLU A 1 255 ? -19.467 20.114 41.311 1.00 90.62 255 GLU A CA 1
ATOM 2024 C C . GLU A 1 255 ? -18.066 20.390 41.884 1.00 90.62 255 GLU A C 1
ATOM 2026 O O . GLU A 1 255 ? -17.884 21.327 42.657 1.00 90.62 255 GLU A O 1
ATOM 2031 N N . GLU A 1 256 ? -17.047 19.647 41.441 1.00 90.00 256 GLU A N 1
ATOM 2032 C CA . GLU A 1 256 ? -15.650 19.856 41.838 1.00 90.00 256 GLU A CA 1
ATOM 2033 C C . GLU A 1 256 ? -15.109 21.224 41.386 1.00 90.00 256 GLU A C 1
ATOM 2035 O O . GLU A 1 256 ? -14.444 21.926 42.152 1.00 90.00 256 GLU A O 1
ATOM 2040 N N . ARG A 1 257 ? -15.415 21.640 40.150 1.00 85.00 257 ARG A N 1
ATOM 2041 C CA . ARG A 1 257 ? -15.040 22.969 39.644 1.00 85.00 257 ARG A CA 1
ATOM 2042 C C . ARG A 1 257 ? -15.727 24.088 40.411 1.00 85.00 257 ARG A C 1
ATOM 2044 O O . ARG A 1 257 ? -15.068 25.083 40.693 1.00 85.00 257 ARG A O 1
ATOM 2051 N N . ASP A 1 258 ? -16.998 23.929 40.752 1.00 87.19 258 ASP A N 1
ATOM 2052 C CA . ASP A 1 258 ? -17.765 24.920 41.500 1.00 87.19 258 ASP A CA 1
ATOM 2053 C C . ASP A 1 258 ? -17.211 25.061 42.925 1.00 87.19 258 ASP A C 1
ATOM 2055 O O . ASP A 1 258 ? -17.007 26.180 43.394 1.00 87.19 258 ASP A O 1
ATOM 2059 N N . LEU A 1 259 ? -16.855 23.949 43.581 1.00 90.50 259 LEU A N 1
ATOM 2060 C CA . LEU A 1 259 ? -16.160 23.959 44.875 1.00 90.50 259 LEU A CA 1
ATOM 2061 C C . LEU A 1 259 ? -14.798 24.664 44.783 1.00 90.50 259 LEU A C 1
ATOM 2063 O O . LEU A 1 259 ? -14.465 25.496 45.628 1.00 90.50 259 LEU A O 1
ATOM 2067 N N . ARG A 1 260 ? -14.016 24.389 43.733 1.00 88.50 260 ARG A N 1
ATOM 2068 C CA . ARG A 1 260 ? -12.711 25.033 43.519 1.00 88.50 260 ARG A CA 1
ATOM 2069 C C . ARG A 1 260 ? -12.841 26.523 43.190 1.00 88.50 260 ARG A C 1
ATOM 2071 O O . ARG A 1 260 ? -12.037 27.319 43.670 1.00 88.50 260 ARG A O 1
ATOM 2078 N N . ALA A 1 261 ? -13.844 26.917 42.411 1.00 85.62 261 ALA A N 1
ATOM 2079 C CA . ALA A 1 261 ? -14.131 28.315 42.086 1.00 85.62 261 ALA A CA 1
ATOM 2080 C C . ALA A 1 261 ? -14.649 29.096 43.304 1.00 85.62 261 ALA A C 1
ATOM 2082 O O . ALA A 1 261 ? -14.366 30.279 43.443 1.00 85.62 261 ALA A O 1
ATOM 2083 N N . GLN A 1 262 ? -15.347 28.447 44.239 1.00 86.38 262 GLN A N 1
ATOM 2084 C CA . GLN A 1 262 ? -15.678 29.075 45.523 1.00 86.38 262 GLN A CA 1
ATOM 2085 C C . GLN A 1 262 ? -14.422 29.364 46.359 1.00 86.38 262 GLN A C 1
ATOM 2087 O O . GLN A 1 262 ? -14.371 30.372 47.059 1.00 86.38 262 GLN A O 1
ATOM 2092 N N . GLN A 1 263 ? -13.391 28.518 46.259 1.00 88.00 263 GLN A N 1
ATOM 2093 C CA . GLN A 1 263 ? -12.110 28.720 46.950 1.00 88.00 263 GLN A CA 1
ATOM 2094 C C . GLN A 1 263 ? -11.201 29.741 46.251 1.00 88.00 263 GLN A C 1
ATOM 2096 O O . GLN A 1 263 ? -10.456 30.466 46.906 1.00 88.00 263 GLN A O 1
ATOM 2101 N N . THR A 1 264 ? -11.250 29.810 44.921 1.00 84.06 264 THR A N 1
ATOM 2102 C CA . THR A 1 264 ? -10.469 30.748 44.109 1.00 84.06 264 THR A CA 1
ATOM 2103 C C . THR A 1 264 ? -11.399 31.825 43.570 1.00 84.06 264 THR A C 1
ATOM 2105 O O . THR A 1 264 ? -12.083 31.597 42.589 1.00 84.06 264 THR A O 1
ATOM 2108 N N . THR A 1 265 ? -11.406 33.019 44.170 1.00 79.19 265 THR A N 1
ATOM 2109 C CA . THR A 1 265 ? -12.265 34.188 43.845 1.00 79.19 265 THR A CA 1
ATOM 2110 C C . THR A 1 265 ? -12.246 34.685 42.382 1.00 79.19 265 THR A C 1
ATOM 2112 O O . THR A 1 265 ? -12.821 35.727 42.069 1.00 79.19 265 THR A O 1
ATOM 2115 N N . GLN A 1 266 ? -11.615 33.966 41.453 1.00 72.25 266 GLN A N 1
ATOM 2116 C CA . GLN A 1 266 ? -11.698 34.210 40.020 1.00 72.25 266 GLN A CA 1
ATOM 2117 C C . GLN A 1 266 ? -13.010 33.660 39.449 1.00 72.25 266 GLN A C 1
ATOM 2119 O O . GLN A 1 266 ? -13.260 32.457 39.447 1.00 72.25 266 GLN A O 1
ATOM 2124 N N . ALA A 1 267 ? -13.828 34.557 38.896 1.00 60.75 267 ALA A N 1
ATOM 2125 C CA . ALA A 1 267 ? -15.032 34.210 38.152 1.00 60.75 267 ALA A CA 1
ATOM 2126 C C . ALA A 1 267 ? -14.675 33.369 36.911 1.00 60.75 267 ALA A C 1
ATOM 2128 O O . ALA A 1 267 ? -14.263 33.897 35.875 1.00 60.75 267 ALA A O 1
ATOM 2129 N N . VAL A 1 268 ? -14.819 32.048 37.015 1.00 60.06 268 VAL A N 1
ATOM 2130 C CA . VAL A 1 268 ? -14.644 31.135 35.884 1.00 60.06 268 VAL A CA 1
ATOM 2131 C C . VAL A 1 268 ? -15.838 31.312 34.950 1.00 60.06 268 VAL A C 1
ATOM 2133 O O . VAL A 1 268 ? -16.982 31.067 35.326 1.00 60.06 268 VAL A O 1
ATOM 2136 N N . ALA A 1 269 ? -15.582 31.755 33.720 1.00 62.75 269 ALA A N 1
ATOM 2137 C CA . ALA A 1 269 ? -16.609 31.837 32.691 1.00 62.75 269 ALA A CA 1
ATOM 2138 C C . ALA A 1 269 ? -17.261 30.457 32.502 1.00 62.75 269 ALA A C 1
ATOM 2140 O O . ALA A 1 269 ? -16.567 29.495 32.168 1.00 62.75 269 ALA A O 1
ATOM 2141 N N . HIS A 1 270 ? -18.582 30.366 32.701 1.00 59.44 270 HIS A N 1
ATOM 2142 C CA . HIS A 1 270 ? -19.362 29.153 32.461 1.00 59.44 270 HIS A CA 1
ATOM 2143 C C . HIS A 1 270 ? -19.147 28.678 31.019 1.00 59.44 270 HIS A C 1
ATOM 2145 O O . HIS A 1 270 ? -19.728 29.203 30.068 1.00 59.44 270 HIS A O 1
ATOM 2151 N N . SER A 1 271 ? -18.277 27.686 30.835 1.00 60.69 271 SER A N 1
ATOM 2152 C CA . SER A 1 271 ? -18.122 27.016 29.554 1.00 60.69 271 SER A CA 1
ATOM 2153 C C . SER A 1 271 ? -19.416 26.266 29.253 1.00 60.69 271 SER A C 1
ATOM 2155 O O . SER A 1 271 ? -19.872 25.476 30.080 1.00 60.69 271 SER A O 1
ATOM 2157 N N . LEU A 1 272 ? -19.991 26.521 28.076 1.00 61.44 272 LEU A N 1
ATOM 2158 C CA . LEU A 1 272 ? -21.156 25.837 27.510 1.00 61.44 272 LEU A CA 1
ATOM 2159 C C . LEU A 1 272 ? -20.845 24.350 27.291 1.00 61.44 272 LEU A C 1
ATOM 2161 O O . LEU A 1 272 ? -20.593 23.906 26.175 1.00 61.44 272 LEU A O 1
ATOM 2165 N N . GLU A 1 273 ? -20.809 23.568 28.361 1.00 66.44 273 GLU A N 1
ATOM 2166 C CA . GLU A 1 273 ? -20.696 22.125 28.244 1.00 66.44 273 GLU A CA 1
ATOM 2167 C C . GLU A 1 273 ? -22.049 21.550 27.801 1.00 66.44 273 GLU A C 1
ATOM 2169 O O . GLU A 1 273 ? -23.089 21.884 28.387 1.00 66.44 273 GLU A O 1
ATOM 2174 N N . PRO A 1 274 ? -22.066 20.662 26.795 1.00 68.50 274 PRO A N 1
ATOM 2175 C CA . PRO A 1 274 ? -23.302 20.126 26.253 1.00 68.50 274 PRO A CA 1
ATOM 2176 C C . PRO A 1 274 ? -24.059 19.361 27.343 1.00 68.50 274 PRO A C 1
ATOM 2178 O O . PRO A 1 274 ? -23.586 18.354 27.863 1.00 68.50 274 PRO A O 1
ATOM 2181 N N . GLN A 1 275 ? -25.253 19.835 27.703 1.00 74.69 275 GLN A N 1
ATOM 2182 C CA . GLN A 1 275 ? -26.171 19.058 28.533 1.00 74.69 275 GLN A CA 1
ATOM 2183 C C . GLN A 1 275 ? -26.671 17.874 27.700 1.00 74.69 275 GLN A C 1
ATOM 2185 O O . GLN A 1 275 ? -27.315 18.086 26.672 1.00 74.69 275 GLN A O 1
ATOM 2190 N N . ILE A 1 276 ? -26.320 16.654 28.102 1.00 79.06 276 ILE A N 1
ATOM 2191 C CA . ILE A 1 276 ? -26.749 15.401 27.455 1.00 79.06 276 ILE A CA 1
ATOM 2192 C C . ILE A 1 276 ? -28.047 14.894 28.113 1.00 79.06 276 ILE A C 1
ATOM 2194 O O . ILE A 1 276 ? -28.921 14.359 27.433 1.00 79.06 276 ILE A O 1
ATOM 2198 N N . ALA A 1 277 ? -28.211 15.176 29.410 1.00 78.38 277 ALA A N 1
ATOM 2199 C CA . ALA A 1 277 ? -29.317 14.691 30.223 1.00 78.38 277 ALA A CA 1
ATOM 2200 C C . ALA A 1 277 ? -30.683 15.091 29.655 1.00 78.38 277 ALA A C 1
ATOM 2202 O O . ALA A 1 277 ? -30.934 16.257 29.348 1.00 78.38 277 ALA A O 1
ATOM 2203 N N . GLY A 1 278 ? -31.575 14.106 29.542 1.00 82.12 278 GLY A N 1
ATOM 2204 C CA . GLY A 1 278 ? -32.947 14.295 29.066 1.00 82.12 278 GLY A CA 1
ATOM 2205 C C . GLY A 1 278 ? -33.091 14.450 27.551 1.00 82.12 278 GLY A C 1
ATOM 2206 O O . GLY A 1 278 ? -34.221 14.484 27.068 1.00 82.12 278 GLY A O 1
ATOM 2207 N N . LYS A 1 279 ? -31.989 14.495 26.793 1.00 87.56 279 LYS A N 1
ATOM 2208 C CA . LYS A 1 279 ? -32.036 14.575 25.332 1.00 87.56 279 LYS A CA 1
ATOM 2209 C C . LYS A 1 279 ? -32.206 13.202 24.706 1.00 87.56 279 LYS A C 1
ATOM 2211 O O . LYS A 1 279 ? -31.642 12.203 25.159 1.00 87.56 279 LYS A O 1
ATOM 2216 N N . SER A 1 280 ? -32.965 13.140 23.617 1.00 90.12 280 SER A N 1
ATOM 2217 C CA . SER A 1 280 ? -33.050 11.912 22.830 1.00 90.12 280 SER A CA 1
ATOM 2218 C C . SER A 1 280 ? -31.695 11.588 22.177 1.00 90.12 280 SER A C 1
ATOM 2220 O O . SER A 1 280 ? -30.894 12.471 21.879 1.00 90.12 280 SER A O 1
ATOM 2222 N N . LEU A 1 281 ? -31.430 10.308 21.880 1.00 86.81 281 LEU A N 1
ATOM 2223 C CA . LEU A 1 281 ? -30.217 9.903 21.140 1.00 86.81 281 LEU A CA 1
ATOM 2224 C C . LEU A 1 281 ? -30.058 10.652 19.806 1.00 86.81 281 LEU A C 1
ATOM 2226 O O . LEU A 1 281 ? -28.935 10.844 19.348 1.00 86.81 281 LEU A O 1
ATOM 2230 N N . MET A 1 282 ? -31.175 11.042 19.183 1.00 88.06 282 MET A N 1
ATOM 2231 C CA . MET A 1 282 ? -31.162 11.802 17.937 1.00 88.06 282 MET A CA 1
ATOM 2232 C C . MET A 1 282 ? -30.703 13.245 18.165 1.00 88.06 282 MET A C 1
ATOM 2234 O O . MET A 1 282 ? -29.894 13.748 17.393 1.00 88.06 282 MET A O 1
ATOM 2238 N N . GLU A 1 283 ? -31.149 13.888 19.243 1.00 89.25 283 GLU A N 1
ATOM 2239 C CA . GLU A 1 283 ? -30.676 15.223 19.627 1.00 89.25 283 GLU A CA 1
ATOM 2240 C C . GLU A 1 283 ? -29.193 15.212 19.987 1.00 89.25 283 GLU A C 1
ATOM 2242 O O . GLU A 1 283 ? -28.454 16.081 19.537 1.00 89.25 283 GLU A O 1
ATOM 2247 N N . VAL A 1 284 ? -28.729 14.206 20.739 1.00 86.69 284 VAL A N 1
ATOM 2248 C CA . VAL A 1 284 ? -27.300 14.060 21.065 1.00 86.69 284 VAL A CA 1
ATOM 2249 C C . VAL A 1 284 ? -26.467 13.931 19.786 1.00 86.69 284 VAL A C 1
ATOM 2251 O O . VAL A 1 284 ? -25.425 14.570 19.667 1.00 86.69 284 VAL A O 1
ATOM 2254 N N . ALA A 1 285 ? -26.951 13.176 18.794 1.00 83.06 285 ALA A N 1
ATOM 2255 C CA . ALA A 1 285 ? -26.279 13.021 17.504 1.00 83.06 285 ALA A CA 1
ATOM 2256 C C . ALA A 1 285 ? -26.238 14.311 16.661 1.00 83.06 285 ALA A C 1
ATOM 2258 O O . ALA A 1 285 ? -25.370 14.439 15.802 1.00 83.06 285 ALA A O 1
ATOM 2259 N N . GLN A 1 286 ? -27.153 15.257 16.894 1.00 85.88 286 GLN A N 1
ATOM 2260 C CA . GLN A 1 286 ? -27.162 16.560 16.223 1.00 85.88 286 GLN A CA 1
ATOM 2261 C C . GLN A 1 286 ? -26.213 17.574 16.867 1.00 85.88 286 GLN A C 1
ATOM 2263 O O . GLN A 1 286 ? -25.954 18.611 16.261 1.00 85.88 286 GLN A O 1
ATOM 2268 N N . ILE A 1 287 ? -25.684 17.301 18.067 1.00 84.38 287 ILE A N 1
ATOM 2269 C CA . ILE A 1 287 ? -24.698 18.175 18.708 1.00 84.38 287 ILE A CA 1
ATOM 2270 C C . ILE A 1 287 ? -23.369 18.020 17.948 1.00 84.38 287 ILE A C 1
ATOM 2272 O O . ILE A 1 287 ? -22.745 16.959 18.059 1.00 84.38 287 ILE A O 1
ATOM 2276 N N . PRO A 1 288 ? -22.910 19.051 17.210 1.00 70.94 288 PRO A N 1
ATOM 2277 C CA . PRO A 1 288 ? -21.747 18.950 16.324 1.00 70.94 288 PRO A CA 1
ATOM 2278 C C . PRO A 1 288 ? -20.451 18.599 17.072 1.00 70.94 288 PRO A C 1
ATOM 2280 O O . PRO A 1 288 ? -19.570 17.954 16.508 1.00 70.94 288 PRO A O 1
ATOM 2283 N N . ASP A 1 289 ? -20.376 18.934 18.362 1.00 68.19 289 ASP A N 1
ATOM 2284 C CA . ASP A 1 289 ? -19.179 18.740 19.188 1.00 68.19 289 ASP A CA 1
ATOM 2285 C C . ASP A 1 289 ? -19.153 17.402 19.945 1.00 68.19 289 ASP A C 1
ATOM 2287 O O . ASP A 1 289 ? -18.177 17.072 20.628 1.00 68.19 289 ASP A O 1
ATOM 2291 N N . SER A 1 290 ? -20.214 16.593 19.845 1.00 72.88 290 SER A N 1
ATOM 2292 C CA . SER A 1 290 ? -20.363 15.393 20.666 1.00 72.88 290 SER A CA 1
ATOM 2293 C C . SER A 1 290 ? -19.698 14.165 20.015 1.00 72.88 290 SER A C 1
ATOM 2295 O O . SER A 1 290 ? -20.286 13.318 19.341 1.00 72.88 290 SER A O 1
ATOM 2297 N N . SER A 1 291 ? -18.393 14.030 20.241 1.00 83.56 291 SER A N 1
ATOM 2298 C CA . SER A 1 291 ? -17.614 12.858 19.807 1.00 83.56 291 SER A CA 1
ATOM 2299 C C . SER A 1 291 ? -17.800 11.624 20.711 1.00 83.56 291 SER A C 1
ATOM 2301 O O . SER A 1 291 ? -17.080 10.637 20.559 1.00 83.56 291 SER A O 1
ATOM 2303 N N . PHE A 1 292 ? -18.795 11.623 21.614 1.00 87.31 292 PHE A N 1
ATOM 2304 C CA . PHE A 1 292 ? -19.070 10.533 22.569 1.00 87.31 292 PHE A CA 1
ATOM 2305 C C . PHE A 1 292 ? -19.216 9.165 21.903 1.00 87.31 292 PHE A C 1
ATOM 2307 O O . PHE A 1 292 ? -18.720 8.167 22.419 1.00 87.31 292 PHE A O 1
ATOM 2314 N N . HIS A 1 293 ? -19.853 9.112 20.731 1.00 89.19 293 HIS A N 1
ATOM 2315 C CA . HIS A 1 293 ? -20.006 7.865 19.986 1.00 89.19 293 HIS A CA 1
ATOM 2316 C C . HIS A 1 293 ? -18.654 7.298 19.521 1.00 89.19 293 HIS A C 1
ATOM 2318 O O . HIS A 1 293 ? -18.449 6.089 19.588 1.00 89.19 293 HIS A O 1
ATOM 2324 N N . LEU A 1 294 ? -17.707 8.151 19.105 1.00 88.94 294 LEU A N 1
ATOM 2325 C CA . LEU A 1 294 ? -16.362 7.722 18.708 1.00 88.94 294 LEU A CA 1
ATOM 2326 C C . LEU A 1 294 ? -15.571 7.207 19.908 1.00 88.94 294 LEU A C 1
ATOM 2328 O O . LEU A 1 294 ? -14.917 6.175 19.789 1.00 88.94 294 LEU A O 1
ATOM 2332 N N . PHE A 1 295 ? -15.661 7.882 21.060 1.00 90.06 295 PHE A N 1
ATOM 2333 C CA . PHE A 1 295 ? -15.034 7.416 22.301 1.00 90.06 295 PHE A CA 1
ATOM 2334 C C . PHE A 1 295 ? -15.584 6.057 22.735 1.00 90.06 295 PHE A C 1
ATOM 2336 O O . PHE A 1 295 ? -14.803 5.146 22.997 1.00 90.06 295 PHE A O 1
ATOM 2343 N N . PHE A 1 296 ? -16.908 5.892 22.730 1.00 93.25 296 PHE A N 1
ATOM 2344 C CA . PHE A 1 296 ? -17.545 4.622 23.067 1.00 93.25 296 PHE A CA 1
ATOM 2345 C C . PHE A 1 296 ? -17.133 3.497 22.110 1.00 93.25 296 PHE A C 1
ATOM 2347 O O . PHE A 1 296 ? -16.760 2.412 22.552 1.00 93.25 296 PHE A O 1
ATOM 2354 N N . ILE A 1 297 ? -17.156 3.750 20.796 1.00 93.50 297 ILE A N 1
ATOM 2355 C CA . ILE A 1 297 ? -16.718 2.764 19.800 1.00 93.50 297 ILE A CA 1
ATOM 2356 C C . ILE A 1 297 ? -15.240 2.425 20.008 1.00 93.50 297 ILE A C 1
ATOM 2358 O O . ILE A 1 297 ? -14.887 1.251 19.948 1.00 93.50 297 ILE A O 1
ATOM 2362 N N . ALA A 1 298 ? -14.379 3.407 20.279 1.00 90.69 298 ALA A N 1
ATOM 2363 C CA . ALA A 1 298 ? -12.960 3.181 20.549 1.00 90.69 298 ALA A CA 1
ATOM 2364 C C . ALA A 1 298 ? -12.731 2.346 21.822 1.00 90.69 298 ALA A C 1
ATOM 2366 O O . ALA A 1 298 ? -11.908 1.436 21.810 1.00 90.69 298 ALA A O 1
ATOM 2367 N N . GLU A 1 299 ? -13.469 2.604 22.902 1.00 91.69 299 GLU A N 1
ATOM 2368 C CA . GLU A 1 299 ? -13.373 1.843 24.155 1.00 91.69 299 GLU A CA 1
ATOM 2369 C C . GLU A 1 299 ? -13.887 0.406 23.986 1.00 91.69 299 GLU A C 1
ATOM 2371 O O . GLU A 1 299 ? -13.202 -0.550 24.350 1.00 91.69 299 GLU A O 1
ATOM 2376 N N . HIS A 1 300 ? -15.053 0.239 23.357 1.00 93.44 300 HIS A N 1
ATOM 2377 C CA . HIS A 1 300 ? -15.646 -1.074 23.104 1.00 93.44 300 HIS A CA 1
ATOM 2378 C C . HIS A 1 300 ? -14.796 -1.918 22.142 1.00 93.44 300 HIS A C 1
ATOM 2380 O O . HIS A 1 300 ? -14.702 -3.136 22.267 1.00 93.44 300 HIS A O 1
ATOM 2386 N N . THR A 1 301 ? -14.198 -1.299 21.127 1.00 91.75 301 THR A N 1
ATOM 2387 C CA . THR A 1 301 ? -13.301 -2.010 20.205 1.00 91.75 301 THR A CA 1
ATOM 2388 C C . THR A 1 301 ? -11.991 -2.362 20.896 1.00 91.75 301 THR A C 1
ATOM 2390 O O . THR A 1 301 ? -11.518 -3.483 20.743 1.00 91.75 301 THR A O 1
ATOM 2393 N N . LYS A 1 302 ? -11.438 -1.465 21.722 1.00 89.94 302 LYS A N 1
ATOM 2394 C CA . LYS A 1 302 ? -10.246 -1.744 22.531 1.00 89.94 302 LYS A CA 1
ATOM 2395 C C . LYS A 1 302 ? -10.454 -2.957 23.441 1.00 89.94 302 LYS A C 1
ATOM 2397 O O . LYS A 1 302 ? -9.614 -3.852 23.423 1.00 89.94 302 LYS A O 1
ATOM 2402 N N . SER A 1 303 ? -11.571 -3.039 24.166 1.00 91.00 303 SER A N 1
ATOM 2403 C CA . SER A 1 303 ? -11.865 -4.201 25.019 1.00 91.00 303 SER A CA 1
ATOM 2404 C C . SER A 1 303 ? -12.029 -5.497 24.214 1.00 91.00 303 SER A C 1
ATOM 2406 O O . SER A 1 303 ? -11.593 -6.560 24.653 1.00 91.00 303 SER A O 1
ATOM 2408 N N . GLU A 1 304 ? -12.582 -5.417 23.000 1.00 91.44 304 GLU A N 1
ATOM 2409 C CA . GLU A 1 304 ? -12.721 -6.561 22.094 1.00 91.44 304 GLU A CA 1
ATOM 2410 C C . GLU A 1 304 ? -11.369 -7.118 21.617 1.00 91.44 304 GLU A C 1
ATOM 2412 O O . GLU A 1 304 ? -11.230 -8.339 21.530 1.00 91.44 304 GLU A O 1
ATOM 2417 N N . TYR A 1 305 ? -10.385 -6.253 21.342 1.00 88.88 305 TYR A N 1
ATOM 2418 C CA . TYR A 1 305 ? -9.023 -6.656 20.955 1.00 88.88 305 TYR A CA 1
ATOM 2419 C C . TYR A 1 305 ? -8.146 -7.058 22.145 1.00 88.88 305 TYR A C 1
ATOM 2421 O O . TYR A 1 305 ? -7.270 -7.903 21.994 1.00 88.88 305 TYR A O 1
ATOM 2429 N N . GLN A 1 306 ? -8.377 -6.485 23.328 1.00 87.50 306 GLN A N 1
ATOM 2430 C CA . GLN A 1 306 ? -7.677 -6.878 24.557 1.00 87.50 306 GLN A CA 1
ATOM 2431 C C . GLN A 1 306 ? -8.179 -8.215 25.118 1.00 87.50 306 GLN A C 1
ATOM 2433 O O . GLN A 1 306 ? -7.475 -8.871 25.884 1.00 87.50 306 GLN A O 1
ATOM 2438 N N . SER A 1 307 ? -9.391 -8.638 24.746 1.00 90.12 307 SER A N 1
ATOM 2439 C CA . SER A 1 307 ? -9.937 -9.920 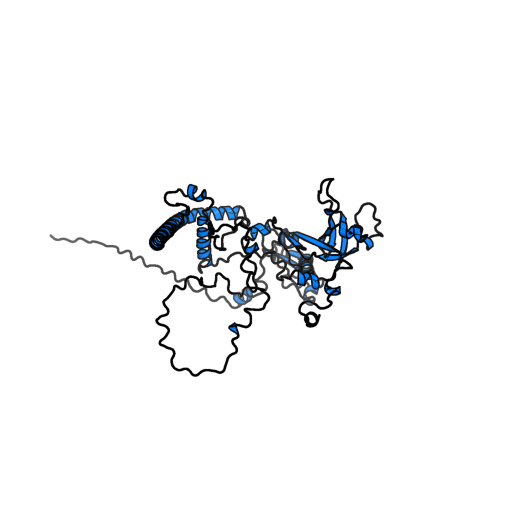25.173 1.00 90.12 307 SER A CA 1
ATOM 2440 C C . SER A 1 307 ? -9.160 -11.081 24.549 1.00 90.12 307 SER A C 1
ATOM 2442 O O . SER A 1 307 ? -9.254 -11.351 23.352 1.00 90.12 307 SER A O 1
ATOM 2444 N N . THR A 1 308 ? -8.461 -11.845 25.389 1.00 87.00 308 THR A N 1
ATOM 2445 C CA . THR A 1 308 ? -7.751 -13.078 24.999 1.00 87.00 308 THR A CA 1
ATOM 2446 C C . THR A 1 308 ? -8.674 -14.147 24.411 1.00 87.00 308 THR A C 1
ATOM 2448 O O . THR A 1 308 ? -8.212 -15.066 23.740 1.00 87.00 308 THR A O 1
ATOM 2451 N N . ALA A 1 309 ? -9.988 -14.036 24.627 1.00 89.19 309 ALA A N 1
ATOM 2452 C CA . ALA A 1 309 ? -10.968 -14.982 24.115 1.00 89.19 309 ALA A CA 1
ATOM 2453 C C . ALA A 1 309 ? -11.226 -14.837 22.606 1.00 89.19 309 ALA A C 1
ATOM 2455 O O . ALA A 1 309 ? -11.645 -15.806 21.971 1.00 89.19 309 ALA A O 1
ATOM 2456 N N . THR A 1 310 ? -11.030 -13.647 22.021 1.00 82.00 310 THR A N 1
ATOM 2457 C CA . THR A 1 310 ? -11.526 -13.358 20.665 1.00 82.00 310 THR A CA 1
ATOM 2458 C C . THR A 1 310 ? -10.526 -13.685 19.554 1.00 82.00 310 THR A C 1
ATOM 2460 O O . THR A 1 310 ? -10.952 -13.783 18.404 1.00 82.00 310 THR A O 1
ATOM 2463 N N . ASN A 1 311 ? -9.235 -13.903 19.851 1.00 84.31 311 ASN A N 1
ATOM 2464 C CA . ASN A 1 311 ? -8.160 -14.108 18.858 1.00 84.31 311 ASN A CA 1
ATOM 2465 C C . ASN A 1 311 ? -8.204 -13.100 17.688 1.00 84.31 311 ASN A C 1
ATOM 2467 O O . ASN A 1 311 ? -7.786 -13.407 16.569 1.00 84.31 311 ASN A O 1
ATOM 2471 N N . ARG A 1 312 ? -8.764 -11.905 17.910 1.00 87.44 312 ARG A N 1
ATOM 2472 C CA . ARG A 1 312 ? -8.899 -10.892 16.866 1.00 87.44 312 ARG A CA 1
ATOM 2473 C C . ARG A 1 312 ? -7.637 -10.063 16.808 1.00 87.44 312 ARG A C 1
ATOM 2475 O O . ARG A 1 312 ? -7.174 -9.547 17.816 1.00 87.44 312 ARG A O 1
ATOM 2482 N N . ILE A 1 313 ? -7.126 -9.897 15.599 1.00 85.62 313 ILE A N 1
ATOM 2483 C CA . ILE A 1 313 ? -5.968 -9.059 15.323 1.00 85.62 313 ILE A CA 1
ATOM 2484 C C . ILE A 1 313 ? -6.482 -7.764 14.710 1.00 85.62 313 ILE A C 1
ATOM 2486 O O . ILE A 1 313 ? -7.329 -7.787 13.811 1.00 85.62 313 ILE A O 1
ATOM 2490 N N . GLN A 1 314 ? -5.996 -6.630 15.209 1.00 83.38 314 GLN A N 1
ATOM 2491 C CA . GLN A 1 314 ? -6.312 -5.342 14.615 1.00 83.38 314 GLN A CA 1
ATOM 2492 C C . GLN A 1 314 ? -5.714 -5.280 13.202 1.00 83.38 314 GLN A C 1
ATOM 2494 O O . GLN A 1 314 ? -4.502 -5.439 13.051 1.00 83.38 314 GLN A O 1
ATOM 2499 N N . PRO A 1 315 ? -6.517 -5.001 12.160 1.00 82.38 315 PRO A N 1
ATOM 2500 C CA . PRO A 1 315 ? -5.967 -4.794 10.833 1.00 82.38 315 PRO A CA 1
ATOM 2501 C C . PRO A 1 315 ? -5.169 -3.486 10.818 1.00 82.38 315 PRO A C 1
ATOM 2503 O O . PRO A 1 315 ? -5.729 -2.405 11.007 1.00 82.38 315 PRO A O 1
ATOM 2506 N N . GLN A 1 316 ? -3.865 -3.585 10.573 1.00 83.50 316 GLN A N 1
ATOM 2507 C CA . GLN A 1 316 ? -2.987 -2.440 10.346 1.00 83.50 316 GLN A CA 1
ATOM 2508 C C . GLN A 1 316 ? -2.492 -2.470 8.895 1.00 83.50 316 GLN A C 1
ATOM 2510 O O . GLN A 1 316 ? -1.484 -3.111 8.594 1.00 83.50 316 GLN A O 1
ATOM 2515 N N . PRO A 1 317 ? -3.227 -1.847 7.954 1.00 86.75 317 PRO A N 1
ATOM 2516 C CA . PRO A 1 317 ? -2.815 -1.834 6.559 1.00 86.75 317 PRO A CA 1
ATOM 2517 C C . PRO A 1 317 ? -1.511 -1.046 6.387 1.00 86.75 317 PRO A C 1
ATOM 2519 O O . PRO A 1 317 ? -1.364 0.065 6.896 1.00 86.75 317 PRO A O 1
ATOM 2522 N N . HIS A 1 318 ? -0.575 -1.607 5.621 1.00 89.56 318 HIS A N 1
ATOM 2523 C CA . HIS A 1 318 ? 0.710 -0.968 5.352 1.00 89.56 318 HIS A CA 1
ATOM 2524 C C . HIS A 1 318 ? 0.531 0.291 4.499 1.00 89.56 318 HIS A C 1
ATOM 2526 O O . HIS A 1 318 ? -0.113 0.241 3.451 1.00 89.56 318 HIS A O 1
ATOM 2532 N N . ARG A 1 319 ? 1.165 1.411 4.868 1.00 89.38 319 ARG A N 1
ATOM 2533 C CA . ARG A 1 319 ? 0.977 2.710 4.193 1.00 89.38 319 ARG A CA 1
ATOM 2534 C C . ARG A 1 319 ? 1.087 2.628 2.666 1.00 89.38 319 ARG A C 1
ATOM 2536 O O . ARG A 1 319 ? 0.219 3.136 1.969 1.00 89.38 319 ARG A O 1
ATOM 2543 N N . ASN A 1 320 ? 2.119 1.972 2.145 1.00 91.38 320 ASN A N 1
ATOM 2544 C CA . ASN A 1 320 ? 2.341 1.797 0.702 1.00 91.38 320 ASN A CA 1
ATOM 2545 C C . ASN A 1 320 ? 1.945 0.398 0.172 1.00 91.38 320 ASN A C 1
ATOM 2547 O O . ASN A 1 320 ? 2.421 -0.001 -0.886 1.00 91.38 320 ASN A O 1
ATOM 2551 N N . GLY A 1 321 ? 1.130 -0.364 0.913 1.00 90.12 321 GLY A N 1
ATOM 2552 C CA . GLY A 1 321 ? 0.718 -1.717 0.517 1.00 90.12 321 GLY A CA 1
ATOM 2553 C C . GLY A 1 321 ? 1.873 -2.716 0.429 1.00 90.12 321 GLY A C 1
ATOM 2554 O O . GLY A 1 321 ? 1.890 -3.530 -0.485 1.00 90.12 321 GLY A O 1
ATOM 2555 N N . ALA A 1 322 ? 2.847 -2.617 1.340 1.00 90.12 322 ALA A N 1
ATOM 2556 C CA . ALA A 1 322 ? 4.057 -3.442 1.383 1.00 90.12 322 ALA A CA 1
ATOM 2557 C C . ALA A 1 322 ? 4.925 -3.387 0.110 1.00 90.12 322 ALA A C 1
ATOM 2559 O O . ALA A 1 322 ? 5.711 -4.293 -0.149 1.00 90.12 322 ALA A O 1
ATOM 2560 N N . LEU A 1 323 ? 4.811 -2.318 -0.685 1.00 90.56 323 LEU A N 1
ATOM 2561 C CA . LEU A 1 323 ? 5.631 -2.158 -1.885 1.00 90.56 323 LEU A CA 1
ATOM 2562 C C . LEU A 1 323 ? 7.111 -1.932 -1.545 1.00 90.56 323 LEU A C 1
ATOM 2564 O O . LEU A 1 323 ? 7.992 -2.381 -2.268 1.00 90.56 323 LEU A O 1
ATOM 2568 N N . MET A 1 324 ? 7.368 -1.217 -0.447 1.00 90.19 324 MET A N 1
ATOM 2569 C CA . MET A 1 324 ? 8.703 -0.992 0.101 1.00 90.19 324 MET A CA 1
ATOM 2570 C C . MET A 1 324 ? 8.633 -0.938 1.620 1.00 90.19 324 MET A C 1
ATOM 2572 O O . MET A 1 324 ? 7.817 -0.198 2.176 1.00 90.19 324 MET A O 1
ATOM 2576 N N . TYR A 1 325 ? 9.535 -1.654 2.277 1.00 89.06 325 TYR A N 1
ATOM 2577 C CA . TYR A 1 325 ? 9.730 -1.555 3.724 1.00 89.06 325 TYR A CA 1
ATOM 2578 C C . TYR A 1 325 ? 10.794 -0.522 4.089 1.00 89.06 325 TYR A C 1
ATOM 2580 O O . TYR A 1 325 ? 10.765 0.045 5.176 1.00 89.06 325 TYR A O 1
ATOM 2588 N N . THR A 1 326 ? 11.710 -0.220 3.166 1.00 88.81 326 THR A N 1
ATOM 2589 C CA . THR A 1 326 ? 12.691 0.840 3.372 1.00 88.81 326 THR A CA 1
ATOM 2590 C C . THR A 1 326 ? 12.017 2.212 3.313 1.00 88.81 326 THR A C 1
ATOM 2592 O O . THR A 1 326 ? 11.086 2.474 2.540 1.00 88.81 326 THR A O 1
ATOM 2595 N N . HIS A 1 327 ? 12.482 3.118 4.168 1.00 87.31 327 HIS A N 1
ATOM 2596 C CA . HIS A 1 327 ? 12.031 4.505 4.219 1.00 87.31 327 HIS A CA 1
ATOM 2597 C C . HIS A 1 327 ? 13.208 5.436 3.923 1.00 87.31 327 HIS A C 1
ATOM 2599 O O . HIS A 1 327 ? 13.640 6.165 4.818 1.00 87.31 327 HIS A O 1
ATOM 2605 N N . PRO A 1 328 ? 13.745 5.417 2.684 1.00 90.38 328 PRO A N 1
ATOM 2606 C CA . PRO A 1 328 ? 14.842 6.304 2.335 1.00 90.38 328 PRO A CA 1
ATOM 2607 C C . PRO A 1 328 ? 14.391 7.749 2.537 1.00 90.38 328 PRO A C 1
ATOM 2609 O O . PRO A 1 328 ? 13.283 8.146 2.149 1.00 90.38 328 PRO A O 1
ATOM 2612 N N . SER A 1 329 ? 15.242 8.539 3.187 1.00 89.00 329 SER A N 1
ATOM 2613 C CA . SER A 1 329 ? 15.000 9.971 3.310 1.00 89.00 329 SER A CA 1
ATOM 2614 C C . SER A 1 329 ? 15.081 10.630 1.929 1.00 89.00 329 SER A C 1
ATOM 2616 O O . SER A 1 329 ? 15.645 10.083 0.977 1.00 89.00 329 SER A O 1
ATOM 2618 N N . THR A 1 330 ? 14.524 11.832 1.794 1.00 86.94 330 THR A N 1
ATOM 2619 C CA . THR A 1 330 ? 14.618 12.597 0.540 1.00 86.94 330 THR A CA 1
ATOM 2620 C C . THR A 1 330 ? 16.071 12.910 0.179 1.00 86.94 330 THR A C 1
ATOM 2622 O O . THR A 1 330 ? 16.427 12.893 -0.998 1.00 86.94 330 THR A O 1
ATOM 2625 N N . LEU A 1 331 ? 16.921 13.137 1.187 1.00 86.75 331 LEU A N 1
ATOM 2626 C CA . LEU A 1 331 ? 18.362 13.313 1.023 1.00 86.75 331 LEU A CA 1
ATOM 2627 C C . LEU A 1 331 ? 19.044 12.010 0.608 1.00 86.75 331 LEU A C 1
ATOM 2629 O O . LEU A 1 331 ? 19.853 12.025 -0.313 1.00 86.75 331 LEU A O 1
ATOM 2633 N N . ASP A 1 332 ? 18.691 10.888 1.235 1.00 88.50 332 ASP A N 1
ATOM 2634 C CA . ASP A 1 332 ? 19.223 9.573 0.869 1.00 88.50 332 ASP A CA 1
ATOM 2635 C C . ASP A 1 332 ? 18.920 9.243 -0.598 1.00 88.50 332 ASP A C 1
ATOM 2637 O O . ASP A 1 332 ? 19.817 8.907 -1.368 1.00 88.50 332 ASP A O 1
ATOM 2641 N N . SER A 1 333 ? 17.672 9.480 -1.009 1.00 89.88 333 SER A N 1
ATOM 2642 C CA . SER A 1 333 ? 17.232 9.350 -2.399 1.00 89.88 333 SER A CA 1
ATOM 2643 C C . SER A 1 333 ? 18.014 10.299 -3.320 1.00 89.88 333 SER A C 1
ATOM 2645 O O . SER A 1 333 ? 18.454 9.899 -4.391 1.00 89.88 333 SER A O 1
ATOM 2647 N N . LEU A 1 334 ? 18.217 11.561 -2.922 1.00 86.81 334 LEU A N 1
ATOM 2648 C CA . LEU A 1 334 ? 18.941 12.554 -3.726 1.00 86.81 334 LEU A CA 1
ATOM 2649 C C . LEU A 1 334 ? 20.408 12.175 -3.944 1.00 86.81 334 LEU A C 1
ATOM 2651 O O . LEU A 1 334 ? 20.925 12.351 -5.047 1.00 86.81 334 LEU A O 1
ATOM 2655 N N . PHE A 1 335 ? 21.085 11.699 -2.898 1.00 86.06 335 PHE A N 1
ATOM 2656 C CA . PHE A 1 335 ? 22.499 11.369 -2.976 1.00 86.06 335 PHE A CA 1
ATOM 2657 C C . PHE A 1 335 ? 22.714 9.996 -3.607 1.00 86.06 335 PHE A C 1
ATOM 2659 O O . PHE A 1 335 ? 23.568 9.881 -4.475 1.00 86.06 335 PHE A O 1
ATOM 2666 N N . HIS A 1 336 ? 21.990 8.950 -3.223 1.00 87.69 336 HIS A N 1
ATOM 2667 C CA . HIS A 1 336 ? 22.318 7.594 -3.676 1.00 87.69 336 HIS A CA 1
ATOM 2668 C C . HIS A 1 336 ? 21.741 7.244 -5.052 1.00 87.69 336 HIS A C 1
ATOM 2670 O O . HIS A 1 336 ? 22.304 6.388 -5.742 1.00 87.69 336 HIS A O 1
ATOM 2676 N N . ASN A 1 337 ? 20.700 7.945 -5.511 1.00 90.56 337 ASN A N 1
ATOM 2677 C CA . ASN A 1 337 ? 20.137 7.697 -6.834 1.00 90.56 337 ASN A CA 1
ATOM 2678 C C . ASN A 1 337 ? 20.963 8.365 -7.927 1.00 90.56 337 ASN A C 1
ATOM 2680 O O . ASN A 1 337 ? 20.875 9.568 -8.180 1.00 90.56 337 ASN A O 1
ATOM 2684 N N . LYS A 1 338 ? 21.743 7.544 -8.629 1.00 90.88 338 LYS A N 1
ATOM 2685 C CA . LYS A 1 338 ? 22.415 7.961 -9.859 1.00 90.88 338 LYS A CA 1
ATOM 2686 C C . LYS A 1 338 ? 21.370 8.204 -10.956 1.00 90.88 338 LYS A C 1
ATOM 2688 O O . LYS A 1 338 ? 20.422 7.418 -11.054 1.00 90.88 338 LYS A O 1
ATOM 2693 N N . PRO A 1 339 ? 21.540 9.239 -11.796 1.00 94.12 339 PRO A N 1
ATOM 2694 C CA . PRO A 1 339 ? 20.739 9.384 -13.002 1.00 94.12 339 PRO A CA 1
ATOM 2695 C C . PRO A 1 339 ? 20.772 8.104 -13.840 1.00 94.12 339 PRO A C 1
ATOM 2697 O O . PRO A 1 339 ? 21.827 7.491 -14.008 1.00 94.12 339 PRO A O 1
ATOM 2700 N N . LYS A 1 340 ? 19.612 7.693 -14.348 1.00 95.50 340 LYS A N 1
ATOM 2701 C CA . LYS A 1 340 ? 19.468 6.547 -15.254 1.00 95.50 340 LYS A CA 1
ATOM 2702 C C . LYS A 1 340 ? 18.932 7.047 -16.599 1.00 95.50 340 LYS A C 1
ATOM 2704 O O . LYS A 1 340 ? 18.191 8.032 -16.623 1.00 95.50 340 LYS A O 1
ATOM 2709 N N . PRO A 1 341 ? 19.278 6.408 -17.723 1.00 97.00 341 PRO A N 1
ATOM 2710 C CA . PRO A 1 341 ? 18.700 6.774 -19.007 1.00 97.00 341 PRO A CA 1
ATOM 2711 C C . PRO A 1 341 ? 17.192 6.472 -19.024 1.00 97.00 341 PRO A C 1
ATOM 2713 O O . PRO A 1 341 ? 16.747 5.428 -18.543 1.00 97.00 341 PRO A O 1
ATOM 2716 N N . GLY A 1 342 ? 16.415 7.389 -19.589 1.00 97.19 342 GLY A N 1
ATOM 2717 C CA . GLY A 1 342 ? 14.993 7.242 -19.889 1.00 97.19 342 GLY A CA 1
ATOM 2718 C C . GLY A 1 342 ? 14.690 7.728 -21.305 1.00 97.19 342 GLY A C 1
ATOM 2719 O O . GLY A 1 342 ? 15.468 8.491 -21.880 1.00 97.19 342 GLY A O 1
ATOM 2720 N N . ILE A 1 343 ? 13.571 7.276 -21.869 1.00 97.62 343 ILE A N 1
ATOM 2721 C CA . ILE A 1 343 ? 13.135 7.629 -23.228 1.00 97.62 343 ILE A CA 1
ATOM 2722 C C . ILE A 1 343 ? 11.893 8.506 -23.125 1.00 97.62 343 ILE A C 1
ATOM 2724 O O . ILE A 1 343 ? 10.901 8.106 -22.521 1.00 97.62 343 ILE A O 1
ATOM 2728 N N . ILE A 1 344 ? 11.931 9.691 -23.724 1.00 97.38 344 ILE A N 1
ATOM 2729 C CA . ILE A 1 344 ? 10.776 10.581 -23.825 1.00 97.38 344 ILE A CA 1
ATOM 2730 C C . ILE A 1 344 ? 9.876 10.054 -24.938 1.00 97.38 344 ILE A C 1
ATOM 2732 O O . ILE A 1 344 ? 10.287 9.990 -26.094 1.00 97.38 344 ILE A O 1
ATOM 2736 N N . LEU A 1 345 ? 8.666 9.629 -24.583 1.00 95.88 345 LEU A N 1
ATOM 2737 C CA . LEU A 1 345 ? 7.754 8.981 -25.516 1.00 95.88 345 LEU A CA 1
ATOM 2738 C C . LEU A 1 345 ? 6.875 10.009 -26.208 1.00 95.88 345 LEU A C 1
ATOM 2740 O O . LEU A 1 345 ? 6.972 10.159 -27.418 1.00 95.88 345 LEU A O 1
ATOM 2744 N N . ASP A 1 346 ? 6.051 10.719 -25.445 1.00 95.19 346 ASP A N 1
ATOM 2745 C CA . ASP A 1 346 ? 4.956 11.510 -26.001 1.00 95.19 346 ASP A CA 1
ATOM 2746 C C . ASP A 1 346 ? 4.686 12.769 -25.170 1.00 95.19 346 ASP A C 1
ATOM 2748 O O . ASP A 1 346 ? 5.032 12.854 -23.987 1.00 95.19 346 ASP A O 1
ATOM 2752 N N . ASN A 1 347 ? 4.026 13.737 -25.792 1.00 91.44 347 ASN A N 1
ATOM 2753 C CA . ASN A 1 347 ? 3.455 14.894 -25.133 1.00 91.44 347 ASN A CA 1
ATOM 2754 C C . ASN A 1 347 ? 2.191 14.440 -24.399 1.00 91.44 347 ASN A C 1
ATOM 2756 O O . ASN A 1 347 ? 1.177 14.134 -25.023 1.00 91.44 347 ASN A O 1
ATOM 2760 N N . ALA A 1 348 ? 2.221 14.409 -23.063 1.00 80.56 348 ALA A N 1
ATOM 2761 C CA . ALA A 1 348 ? 1.025 14.122 -22.285 1.00 80.56 348 ALA A CA 1
ATOM 2762 C C . ALA A 1 348 ? 0.068 15.311 -22.441 1.00 80.56 348 ALA A C 1
ATOM 2764 O O . ALA A 1 348 ? 0.102 16.270 -21.670 1.00 80.56 348 ALA A O 1
ATOM 2765 N N . THR A 1 349 ? -0.806 15.259 -23.443 1.00 62.81 349 THR A N 1
ATOM 2766 C CA . THR A 1 349 ? -1.948 16.165 -23.579 1.00 62.81 349 THR A CA 1
ATOM 2767 C C . THR A 1 349 ? -2.978 15.786 -22.517 1.00 62.81 349 THR A C 1
ATOM 2769 O O . THR A 1 349 ? -4.059 15.273 -22.788 1.00 62.81 349 THR A O 1
ATOM 2772 N N . MET A 1 350 ? -2.623 15.978 -21.246 1.00 54.81 350 MET A N 1
ATOM 2773 C CA . MET A 1 350 ? -3.508 15.739 -20.114 1.00 54.81 350 MET A CA 1
ATOM 2774 C C . MET A 1 350 ? -4.588 16.813 -20.097 1.00 54.81 350 MET A C 1
ATOM 2776 O O . MET A 1 350 ? -4.482 17.728 -19.299 1.00 54.81 350 MET A O 1
ATOM 2780 N N . SER A 1 351 ? -5.594 16.716 -20.978 1.00 49.38 351 SER A N 1
ATOM 2781 C CA . SER A 1 351 ? -6.896 17.409 -20.929 1.00 49.38 351 SER A CA 1
ATOM 2782 C C . SER A 1 351 ? -6.864 18.873 -20.467 1.00 49.38 351 SER A C 1
ATOM 2784 O O . SER A 1 351 ? -7.828 19.384 -19.894 1.00 49.38 351 SER A O 1
ATOM 2786 N N . ALA A 1 352 ? -5.750 19.555 -20.678 1.00 50.84 352 ALA A N 1
ATOM 2787 C CA . ALA A 1 352 ? -5.581 20.922 -20.284 1.00 50.84 352 ALA A CA 1
ATOM 2788 C C . ALA A 1 352 ? -6.204 21.673 -21.453 1.00 50.84 352 ALA A C 1
ATOM 2790 O O . ALA A 1 352 ? -5.780 21.508 -22.600 1.00 50.84 352 ALA A O 1
ATOM 2791 N N . GLY A 1 353 ? -7.325 22.354 -21.193 1.00 61.97 353 GLY A N 1
ATOM 2792 C CA . GLY A 1 353 ? -8.059 23.088 -22.222 1.00 61.97 353 GLY A CA 1
ATOM 2793 C C . GLY A 1 353 ? -7.115 23.978 -23.034 1.00 61.97 353 GLY A C 1
ATOM 2794 O O . GLY A 1 353 ? -6.000 24.252 -22.602 1.00 61.97 353 GLY A O 1
ATOM 2795 N N . ARG A 1 354 ? -7.557 24.463 -24.199 1.00 65.06 354 ARG A N 1
ATOM 2796 C CA . ARG A 1 354 ? -6.751 25.225 -25.185 1.00 65.06 354 ARG A CA 1
ATOM 2797 C C . ARG A 1 354 ? -5.944 26.433 -24.641 1.00 65.06 354 ARG A C 1
ATOM 2799 O O . ARG A 1 354 ? -5.217 27.052 -25.404 1.00 65.06 354 ARG A O 1
ATOM 2806 N N . PHE A 1 355 ? -6.062 26.757 -23.354 1.00 68.12 355 PHE A N 1
ATOM 2807 C CA . PHE A 1 355 ? -5.386 27.836 -22.634 1.00 68.12 355 PHE A CA 1
ATOM 2808 C C . PHE A 1 355 ? -4.405 27.366 -21.549 1.00 68.12 355 PHE A C 1
ATOM 2810 O O . PHE A 1 355 ? -3.973 28.178 -20.732 1.00 68.12 355 PHE A O 1
ATOM 2817 N N . ALA A 1 356 ? -4.060 26.079 -21.493 1.00 67.56 356 ALA A N 1
ATOM 2818 C CA . ALA A 1 356 ? -3.026 25.607 -20.583 1.00 67.56 356 ALA A CA 1
ATOM 2819 C C . ALA A 1 356 ? -1.705 26.318 -20.896 1.00 67.56 356 ALA A C 1
ATOM 2821 O O . ALA A 1 356 ? -1.198 26.246 -22.017 1.00 67.56 356 ALA A O 1
ATOM 2822 N N . GLN A 1 357 ? -1.175 27.048 -19.917 1.00 73.94 357 GLN A N 1
ATOM 2823 C CA . GLN A 1 357 ? 0.118 27.704 -20.055 1.00 73.94 357 GLN A CA 1
ATOM 2824 C C . GLN A 1 357 ? 1.194 26.642 -20.327 1.00 73.94 357 GLN A C 1
ATOM 2826 O O . GLN A 1 357 ? 1.120 25.536 -19.793 1.00 73.94 357 GLN A O 1
ATOM 2831 N N . MET A 1 358 ? 2.213 26.975 -21.129 1.00 67.88 358 MET A N 1
ATOM 2832 C CA . MET A 1 358 ? 3.307 26.051 -21.481 1.00 67.88 358 MET A CA 1
ATOM 2833 C C . MET A 1 358 ? 3.970 25.384 -20.262 1.00 67.88 358 MET A C 1
ATOM 2835 O O . MET A 1 358 ? 4.467 24.269 -20.381 1.00 67.88 358 MET A O 1
ATOM 2839 N N . ASN A 1 359 ? 3.933 26.034 -19.095 1.00 75.62 359 ASN A N 1
ATOM 2840 C CA . ASN A 1 359 ? 4.506 25.533 -17.843 1.00 75.62 359 ASN A CA 1
ATOM 2841 C C . ASN A 1 359 ? 3.770 24.317 -17.254 1.00 75.62 359 ASN A C 1
ATOM 2843 O O . ASN A 1 359 ? 4.317 23.654 -16.382 1.00 75.62 359 ASN A O 1
ATOM 2847 N N . ASP A 1 360 ? 2.549 24.023 -17.706 1.00 82.69 360 ASP A N 1
ATOM 2848 C CA . ASP A 1 360 ? 1.763 22.875 -17.230 1.00 82.69 360 ASP A CA 1
ATOM 2849 C C . ASP A 1 360 ? 1.864 21.653 -18.159 1.00 82.69 360 ASP A C 1
ATOM 2851 O O . ASP A 1 360 ? 1.285 20.595 -17.887 1.00 82.69 360 ASP A O 1
ATOM 2855 N N . LEU A 1 361 ? 2.606 21.775 -19.264 1.00 88.94 361 LEU A N 1
ATOM 2856 C CA . LEU A 1 361 ? 2.818 20.674 -20.192 1.00 88.94 361 LEU A CA 1
ATOM 2857 C C . LEU A 1 361 ? 3.748 19.631 -19.564 1.00 88.94 361 LEU A C 1
ATOM 2859 O O . LEU A 1 361 ? 4.842 19.929 -19.084 1.00 88.94 361 LEU A O 1
ATOM 2863 N N . LYS A 1 362 ? 3.315 18.371 -19.603 1.00 93.12 362 LYS A N 1
ATOM 2864 C CA . LYS A 1 362 ? 4.094 17.226 -19.128 1.00 93.12 362 LYS A CA 1
ATOM 2865 C C . LYS A 1 362 ? 4.351 16.279 -20.285 1.00 93.12 362 LYS A C 1
ATOM 2867 O O . LYS A 1 362 ? 3.484 16.062 -21.123 1.00 93.12 362 LYS A O 1
ATOM 2872 N N . TYR A 1 363 ? 5.528 15.680 -20.320 1.00 95.31 363 TYR A N 1
ATOM 2873 C CA . TYR A 1 363 ? 5.854 14.585 -21.224 1.00 95.31 363 TYR A CA 1
ATOM 2874 C C . TYR A 1 363 ? 5.666 13.248 -20.516 1.00 95.31 363 TYR A C 1
ATOM 2876 O O . TYR A 1 363 ? 5.928 13.129 -19.317 1.00 95.31 363 TYR A O 1
ATOM 2884 N N . VAL A 1 364 ? 5.213 12.239 -21.258 1.00 96.25 364 VAL A N 1
ATOM 2885 C CA . VAL A 1 364 ? 5.248 10.841 -20.826 1.00 96.25 364 VAL A CA 1
ATOM 2886 C C . VAL A 1 364 ? 6.611 10.275 -21.192 1.00 96.25 364 VAL A C 1
ATOM 2888 O O . VAL A 1 364 ? 7.035 10.341 -22.346 1.00 96.25 364 VAL A O 1
ATOM 2891 N N . VAL A 1 365 ? 7.302 9.695 -20.218 1.00 97.19 365 VAL A N 1
ATOM 2892 C CA . VAL A 1 365 ? 8.628 9.106 -20.410 1.00 97.19 365 VAL A CA 1
ATOM 2893 C C . VAL A 1 365 ? 8.651 7.664 -19.914 1.00 97.19 365 VAL A C 1
ATOM 2895 O O . VAL A 1 365 ? 8.071 7.342 -18.880 1.00 97.19 365 VAL A O 1
ATOM 2898 N N . ALA A 1 366 ? 9.331 6.781 -20.640 1.00 97.56 366 ALA A N 1
ATOM 2899 C CA . ALA A 1 366 ? 9.658 5.444 -20.168 1.00 97.56 366 ALA A CA 1
ATOM 2900 C C . ALA A 1 366 ? 10.932 5.519 -19.322 1.00 97.56 366 ALA A C 1
ATOM 2902 O O . ALA A 1 366 ? 12.026 5.744 -19.846 1.00 97.56 366 ALA A O 1
ATOM 2903 N N . PHE A 1 367 ? 10.800 5.326 -18.011 1.00 97.25 367 PHE A N 1
ATOM 2904 C CA . PHE A 1 367 ? 11.913 5.424 -17.070 1.00 97.25 367 PHE A CA 1
ATOM 2905 C C . PHE A 1 367 ? 11.870 4.290 -16.051 1.00 97.25 367 PHE A C 1
ATOM 2907 O O . PHE A 1 367 ? 10.850 4.074 -15.402 1.00 97.25 367 PHE A O 1
ATOM 2914 N N . ALA A 1 368 ? 12.978 3.553 -15.918 1.00 95.00 368 ALA A N 1
ATOM 2915 C CA . ALA A 1 368 ? 13.114 2.424 -14.992 1.00 95.00 368 ALA A CA 1
ATOM 2916 C C . ALA A 1 368 ? 11.950 1.414 -15.062 1.00 95.00 368 ALA A C 1
ATOM 2918 O O . ALA A 1 368 ? 11.589 0.804 -14.062 1.00 95.00 368 ALA A O 1
ATOM 2919 N N . GLY A 1 369 ? 11.348 1.238 -16.244 1.00 93.88 369 GLY A N 1
ATOM 2920 C CA . GLY A 1 369 ? 10.214 0.337 -16.431 1.00 93.88 369 GLY A CA 1
ATOM 2921 C C . GLY A 1 369 ? 8.841 0.875 -16.023 1.00 93.88 369 GLY A C 1
ATOM 2922 O O . GLY A 1 369 ? 7.889 0.099 -16.017 1.00 93.88 369 GLY A O 1
ATOM 2923 N N . PHE A 1 370 ? 8.746 2.166 -15.707 1.00 96.12 370 PHE A N 1
ATOM 2924 C CA . PHE A 1 370 ? 7.510 2.893 -15.436 1.00 96.12 370 PHE A CA 1
ATOM 2925 C C . PHE A 1 370 ? 7.205 3.867 -16.573 1.00 96.12 370 PHE A C 1
ATOM 2927 O O . PHE A 1 370 ? 8.119 4.387 -17.221 1.00 96.12 370 PHE A O 1
ATOM 2934 N N . ALA A 1 371 ? 5.919 4.158 -16.763 1.00 96.19 371 ALA A N 1
ATOM 2935 C CA . ALA A 1 371 ? 5.490 5.372 -17.439 1.00 96.19 371 ALA A CA 1
ATOM 2936 C C . ALA A 1 371 ? 5.521 6.510 -16.411 1.00 96.19 371 ALA A C 1
ATOM 2938 O O . ALA A 1 371 ? 4.783 6.484 -15.427 1.00 96.19 371 ALA A O 1
ATOM 2939 N N . ALA A 1 372 ? 6.422 7.462 -16.608 1.00 96.69 372 ALA A N 1
ATOM 2940 C CA . ALA A 1 372 ? 6.632 8.594 -15.722 1.00 96.69 372 ALA A CA 1
ATOM 2941 C C . ALA A 1 372 ? 6.280 9.914 -16.415 1.00 96.69 372 ALA A C 1
ATOM 2943 O O . ALA A 1 372 ? 6.158 9.985 -17.637 1.00 96.69 372 ALA A O 1
ATOM 2944 N N . HIS A 1 373 ? 6.147 10.967 -15.620 1.00 96.25 373 HIS A N 1
ATOM 2945 C CA . HIS A 1 373 ? 5.917 12.330 -16.064 1.00 96.25 373 HIS A CA 1
ATOM 2946 C C . HIS A 1 373 ? 7.202 13.147 -15.946 1.00 96.25 373 HIS A C 1
ATOM 2948 O O . HIS A 1 373 ? 7.846 13.147 -14.896 1.00 96.25 373 HIS A O 1
ATOM 2954 N N . LEU A 1 374 ? 7.546 13.859 -17.013 1.00 95.50 374 LEU A N 1
ATOM 2955 C CA . LEU A 1 374 ? 8.644 14.821 -17.071 1.00 95.50 374 LEU A CA 1
ATOM 2956 C C . LEU A 1 374 ? 8.076 16.208 -17.385 1.00 95.50 374 LEU A C 1
ATOM 2958 O O . LEU A 1 374 ? 7.136 16.320 -18.165 1.00 95.50 374 LEU A O 1
ATOM 2962 N N . ASP A 1 375 ? 8.637 17.260 -16.800 1.00 93.44 375 ASP A N 1
ATOM 2963 C CA . ASP A 1 375 ? 8.289 18.638 -17.156 1.00 93.44 375 ASP A CA 1
ATOM 2964 C C . ASP A 1 375 ? 8.749 18.946 -18.596 1.00 93.44 375 ASP A C 1
ATOM 2966 O O . ASP A 1 375 ? 9.937 18.823 -18.924 1.00 93.44 375 ASP A O 1
ATOM 2970 N N . ALA A 1 376 ? 7.804 19.326 -19.462 1.00 93.25 376 ALA A N 1
ATOM 2971 C CA . ALA A 1 376 ? 8.074 19.619 -20.866 1.00 93.25 376 ALA A CA 1
ATOM 2972 C C . ALA A 1 376 ? 9.035 20.801 -21.029 1.00 93.25 376 ALA A C 1
ATOM 2974 O O . ALA A 1 376 ? 9.891 20.776 -21.916 1.00 93.25 376 ALA A O 1
ATOM 2975 N N . HIS A 1 377 ? 8.940 21.811 -20.156 1.00 91.81 377 HIS A N 1
ATOM 2976 C CA . HIS A 1 377 ? 9.824 22.970 -20.206 1.00 91.81 377 HIS A CA 1
ATOM 2977 C C . HIS A 1 377 ? 11.277 22.547 -19.966 1.00 91.81 377 HIS A C 1
ATOM 2979 O O . HIS A 1 377 ? 12.183 22.985 -20.677 1.00 91.81 377 HIS A O 1
ATOM 2985 N N . GLU A 1 378 ? 11.516 21.631 -19.019 1.00 92.06 378 GLU A N 1
ATOM 2986 C CA . GLU A 1 378 ? 12.865 21.122 -18.773 1.00 92.06 378 GLU A CA 1
ATOM 2987 C C . GLU A 1 378 ? 13.418 20.409 -20.014 1.00 92.06 378 GLU A C 1
ATOM 2989 O O . GLU A 1 378 ? 14.551 20.679 -20.423 1.00 92.06 378 GLU A O 1
ATOM 2994 N N . ALA A 1 379 ? 12.620 19.516 -20.614 1.00 93.12 379 ALA A N 1
ATOM 2995 C CA . ALA A 1 379 ? 12.978 18.746 -21.809 1.00 93.12 379 ALA A CA 1
ATOM 2996 C C . ALA A 1 379 ? 13.314 19.650 -23.000 1.00 93.12 379 ALA A C 1
ATOM 2998 O O . ALA A 1 379 ? 14.368 19.486 -23.625 1.00 93.12 379 ALA A O 1
ATOM 2999 N N . PHE A 1 380 ? 12.465 20.647 -23.245 1.00 91.81 380 PHE A N 1
ATOM 3000 C CA . PHE A 1 380 ? 12.623 21.611 -24.325 1.00 91.81 380 PHE A CA 1
ATOM 3001 C C . PHE A 1 380 ? 13.903 22.442 -24.180 1.00 91.81 380 PHE A C 1
ATOM 3003 O O . PHE A 1 380 ? 14.676 22.548 -25.131 1.00 91.81 380 PHE A O 1
ATOM 3010 N N . VAL A 1 381 ? 14.196 22.950 -22.974 1.00 91.81 381 VAL A N 1
ATOM 3011 C CA . VAL A 1 381 ? 15.421 23.729 -22.699 1.00 91.81 381 VAL A CA 1
ATOM 3012 C C . VAL A 1 381 ? 16.692 22.926 -23.004 1.00 91.81 381 VAL A C 1
ATOM 3014 O O . VAL A 1 381 ? 17.700 23.499 -23.414 1.00 91.81 381 VAL A O 1
ATOM 3017 N N . LYS A 1 382 ? 16.662 21.595 -22.855 1.00 92.00 382 LYS A N 1
ATOM 3018 C CA . LYS A 1 382 ? 17.799 20.714 -23.183 1.00 92.00 382 LYS A CA 1
ATOM 3019 C C . LYS A 1 382 ? 17.768 20.171 -24.618 1.00 92.00 382 LYS A C 1
ATOM 3021 O O . LYS A 1 382 ? 18.537 19.260 -24.931 1.00 92.00 382 LYS A O 1
ATOM 3026 N N . GLY A 1 383 ? 16.889 20.690 -25.478 1.00 94.56 383 GLY A N 1
ATOM 3027 C CA . GLY A 1 383 ? 16.760 20.273 -26.877 1.00 94.56 383 GLY A CA 1
ATOM 3028 C C . GLY A 1 383 ? 16.329 18.814 -27.044 1.00 94.56 383 GLY A C 1
ATOM 3029 O O . GLY A 1 383 ? 16.683 18.175 -28.038 1.00 94.56 383 GLY A O 1
ATOM 3030 N N . LYS A 1 384 ? 15.626 18.259 -26.050 1.00 95.25 384 LYS A N 1
ATOM 3031 C CA . LYS A 1 384 ? 15.091 16.899 -26.100 1.00 95.25 384 LYS A CA 1
ATOM 3032 C C . LYS A 1 384 ? 13.720 16.913 -26.760 1.00 95.25 384 LYS A C 1
ATOM 3034 O O . LYS A 1 384 ? 12.924 17.814 -26.517 1.00 95.25 384 LYS A O 1
ATOM 3039 N N . ILE A 1 385 ? 13.469 15.915 -27.601 1.00 94.50 385 ILE A N 1
ATOM 3040 C CA . ILE A 1 385 ? 12.260 15.831 -28.425 1.00 94.50 385 ILE A CA 1
ATOM 3041 C C . ILE A 1 385 ? 11.571 14.491 -28.130 1.00 94.50 385 ILE A C 1
ATOM 3043 O O . ILE A 1 385 ? 12.276 13.478 -28.075 1.00 94.50 385 ILE A O 1
ATOM 3047 N N . PRO A 1 386 ? 10.243 14.457 -27.922 1.00 95.88 386 PRO A N 1
ATOM 3048 C CA . PRO A 1 386 ? 9.506 13.208 -27.756 1.00 95.88 386 PRO A CA 1
ATOM 3049 C C . PRO A 1 386 ? 9.612 12.314 -28.993 1.00 95.88 386 PRO A C 1
ATOM 3051 O O . PRO A 1 386 ? 9.623 12.790 -30.127 1.00 95.88 386 PRO A O 1
ATOM 3054 N N . LEU A 1 387 ? 9.667 11.002 -28.773 1.00 95.44 387 LEU A N 1
ATOM 3055 C CA . LEU A 1 387 ? 9.787 10.015 -29.845 1.00 95.44 387 LEU A CA 1
ATOM 3056 C C . LEU A 1 387 ? 8.540 9.946 -30.745 1.00 95.44 387 LEU A C 1
ATOM 3058 O O . LEU A 1 387 ? 8.669 9.662 -31.932 1.00 95.44 387 LEU A O 1
ATOM 3062 N N . MET A 1 388 ? 7.350 10.175 -30.184 1.00 93.81 388 MET A N 1
ATOM 3063 C CA . MET A 1 388 ? 6.051 10.036 -30.857 1.00 93.81 388 MET A CA 1
ATOM 3064 C C . MET A 1 388 ? 5.493 11.357 -31.407 1.00 93.81 388 MET A C 1
ATOM 3066 O O . MET A 1 388 ? 4.365 11.384 -31.895 1.00 93.81 388 MET A O 1
ATOM 3070 N N . ASP A 1 389 ? 6.260 12.447 -31.354 1.00 92.06 389 ASP A N 1
ATOM 3071 C CA . ASP A 1 389 ? 5.804 13.749 -31.844 1.00 92.06 389 ASP A CA 1
ATOM 3072 C C . ASP A 1 389 ? 5.655 13.726 -33.386 1.00 92.06 389 ASP A C 1
ATOM 3074 O O . ASP A 1 389 ? 6.600 13.335 -34.092 1.00 92.06 389 ASP A O 1
ATOM 3078 N N . PRO A 1 390 ? 4.486 14.096 -33.952 1.00 89.19 390 PRO A N 1
ATOM 3079 C CA . PRO A 1 390 ? 4.252 14.052 -35.393 1.00 89.19 390 PRO A CA 1
ATOM 3080 C C . PRO A 1 390 ? 5.220 14.980 -36.139 1.00 89.19 390 PRO A C 1
ATOM 3082 O O . PRO A 1 390 ? 5.095 16.199 -36.111 1.00 89.19 390 PRO A O 1
ATOM 3085 N N . GLY A 1 391 ? 6.190 14.388 -36.839 1.00 87.56 391 GLY A N 1
ATOM 3086 C CA . GLY A 1 391 ? 7.230 15.106 -37.592 1.00 87.56 391 GLY A CA 1
ATOM 3087 C C . GLY A 1 391 ? 8.656 14.683 -37.235 1.00 87.56 391 GLY A C 1
ATOM 3088 O O . GLY A 1 391 ? 9.597 14.983 -37.975 1.00 87.56 391 GLY A O 1
ATOM 3089 N N . VAL A 1 392 ? 8.835 13.934 -36.146 1.00 88.69 392 VAL A N 1
ATOM 3090 C CA . VAL A 1 392 ? 10.140 13.399 -35.752 1.00 88.69 392 VAL A CA 1
ATOM 3091 C C . VAL A 1 392 ? 10.441 12.127 -36.544 1.00 88.69 392 VAL A C 1
ATOM 3093 O O . VAL A 1 392 ? 9.736 11.126 -36.455 1.00 88.69 392 VAL A O 1
ATOM 3096 N N . LYS A 1 393 ? 11.519 12.148 -37.336 1.00 92.44 393 LYS A N 1
ATOM 3097 C CA . LYS A 1 393 ? 12.050 10.936 -37.982 1.00 92.44 393 LYS A CA 1
ATOM 3098 C C . LYS A 1 393 ? 12.568 9.958 -36.924 1.00 92.44 393 LYS A C 1
ATOM 3100 O O . LYS A 1 393 ? 13.224 10.389 -35.978 1.00 92.44 393 LYS A O 1
ATOM 3105 N N . VAL A 1 394 ? 12.363 8.656 -37.139 1.00 88.31 394 VAL A N 1
ATOM 3106 C CA . VAL A 1 394 ? 12.829 7.572 -36.245 1.00 88.31 394 VAL A CA 1
ATOM 3107 C C . VAL A 1 394 ? 14.335 7.669 -35.951 1.00 88.31 394 VAL A C 1
ATOM 3109 O O . VAL A 1 394 ? 14.766 7.398 -34.833 1.00 88.31 394 VAL A O 1
ATOM 3112 N N . ASP A 1 395 ? 15.129 8.165 -36.903 1.00 94.00 395 ASP A N 1
ATOM 3113 C CA . ASP A 1 395 ? 16.580 8.363 -36.753 1.00 94.00 395 ASP A CA 1
ATOM 3114 C C . ASP A 1 395 ? 16.959 9.346 -35.630 1.00 94.00 395 ASP A C 1
ATOM 3116 O O . ASP A 1 395 ? 18.073 9.313 -35.110 1.00 94.00 395 ASP A O 1
ATOM 3120 N N . ASN A 1 396 ? 16.028 10.206 -35.205 1.00 93.19 396 ASN A N 1
ATOM 3121 C CA . ASN A 1 396 ? 16.235 11.155 -34.114 1.00 93.19 396 ASN A CA 1
ATOM 3122 C C . ASN A 1 396 ? 15.977 10.558 -32.720 1.00 93.19 396 ASN A C 1
ATOM 3124 O O . ASN A 1 396 ? 16.032 11.304 -31.740 1.00 93.19 396 ASN A O 1
ATOM 3128 N N . TRP A 1 397 ? 15.751 9.245 -32.582 1.00 94.19 397 TRP A N 1
ATOM 3129 C CA . TRP A 1 397 ? 15.546 8.604 -31.277 1.00 94.19 397 TRP A CA 1
ATOM 3130 C C . TRP A 1 397 ? 16.633 8.907 -30.218 1.00 94.19 397 TRP A C 1
ATOM 3132 O O . TRP A 1 397 ? 16.268 9.017 -29.045 1.00 94.19 397 TRP A O 1
ATOM 3142 N N . PRO A 1 398 ? 17.926 9.161 -30.544 1.00 96.56 398 PRO A N 1
ATOM 3143 C CA . PRO A 1 398 ? 18.910 9.540 -29.527 1.00 96.56 398 PRO A CA 1
ATOM 3144 C C . PRO A 1 398 ? 18.592 10.883 -28.851 1.00 96.56 398 PRO A C 1
ATOM 3146 O O . PRO A 1 398 ? 18.995 11.115 -27.711 1.00 96.56 398 PRO A O 1
ATOM 3149 N N . LYS A 1 399 ? 17.834 11.769 -29.517 1.00 95.75 399 LYS A N 1
ATOM 3150 C CA . LYS A 1 399 ? 17.353 13.036 -28.939 1.00 95.75 399 LYS A CA 1
ATOM 3151 C C . LYS A 1 399 ? 16.207 12.833 -27.944 1.00 95.75 399 LYS A C 1
ATOM 3153 O O . LYS A 1 399 ? 15.995 13.709 -27.109 1.00 95.75 399 LYS A O 1
ATOM 3158 N N . ALA A 1 400 ? 15.519 11.693 -27.996 1.00 96.38 400 ALA A N 1
ATOM 3159 C CA . ALA A 1 400 ? 14.492 11.314 -27.029 1.00 96.38 400 ALA A CA 1
ATOM 3160 C C . ALA A 1 400 ? 15.083 10.676 -25.762 1.00 96.38 400 ALA A C 1
ATOM 3162 O O . ALA A 1 400 ? 14.410 10.615 -24.735 1.00 96.38 400 ALA A O 1
ATOM 3163 N N . ILE A 1 401 ? 16.341 10.218 -25.795 1.00 97.06 401 ILE A N 1
ATOM 3164 C CA . ILE A 1 401 ? 17.011 9.685 -24.606 1.00 97.06 401 ILE A CA 1
ATOM 3165 C C . ILE A 1 401 ? 17.515 10.839 -23.743 1.00 97.06 401 ILE A C 1
ATOM 3167 O O . ILE A 1 401 ? 18.246 11.721 -24.211 1.00 97.06 401 ILE A O 1
ATOM 3171 N N . ALA A 1 402 ? 17.188 10.810 -22.456 1.00 96.38 402 ALA A N 1
ATOM 3172 C CA . ALA A 1 402 ? 17.763 11.713 -21.470 1.00 96.38 402 ALA A CA 1
ATOM 3173 C C . ALA A 1 402 ? 18.151 10.955 -20.201 1.00 96.38 402 ALA A C 1
ATOM 3175 O O . ALA A 1 402 ? 17.515 9.973 -19.827 1.00 96.38 402 ALA A O 1
ATOM 3176 N N . GLU A 1 403 ? 19.187 11.430 -19.516 1.00 96.00 403 GLU A N 1
ATOM 3177 C CA . GLU A 1 403 ? 19.465 10.987 -18.155 1.00 96.00 403 GLU A CA 1
ATOM 3178 C C . GLU A 1 403 ? 18.465 11.643 -17.210 1.00 96.00 403 GLU A C 1
ATOM 3180 O O . GLU A 1 403 ? 18.324 12.868 -17.173 1.00 96.00 403 GLU A O 1
ATOM 3185 N N . MET A 1 404 ?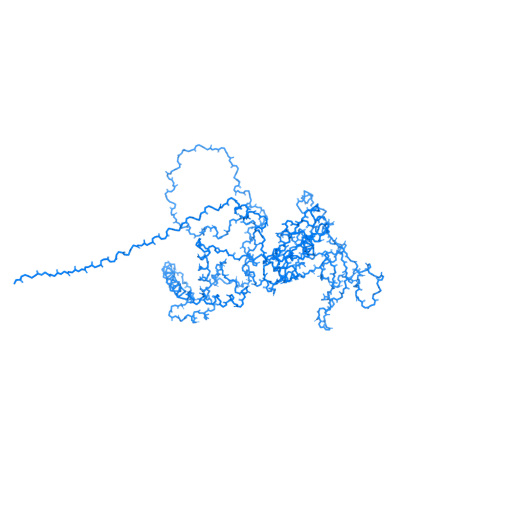 17.748 10.820 -16.459 1.00 95.69 404 MET A N 1
ATOM 3186 C CA . MET A 1 404 ? 16.653 11.234 -15.597 1.00 95.69 404 MET A CA 1
ATOM 3187 C C . MET A 1 404 ? 16.858 10.690 -14.189 1.00 95.69 404 MET A C 1
ATOM 3189 O O . MET A 1 404 ? 17.514 9.668 -13.971 1.00 95.69 404 MET A O 1
ATOM 3193 N N . ARG A 1 405 ? 16.271 11.382 -13.220 1.00 94.56 405 ARG A N 1
ATOM 3194 C CA . ARG A 1 405 ? 16.168 10.928 -11.837 1.00 94.56 405 ARG A CA 1
ATOM 3195 C C . ARG A 1 405 ? 14.764 11.209 -11.304 1.00 94.56 405 ARG A C 1
ATOM 3197 O O . ARG A 1 405 ? 14.136 12.177 -11.737 1.00 94.56 405 ARG A O 1
ATOM 3204 N N . PRO A 1 406 ? 14.267 10.418 -10.348 1.00 95.25 406 PRO A N 1
ATOM 3205 C CA . PRO A 1 406 ? 13.040 10.764 -9.644 1.00 95.25 406 PRO A CA 1
ATOM 3206 C C . PRO A 1 406 ? 13.168 12.117 -8.925 1.00 95.25 406 PRO A C 1
ATOM 3208 O O . PRO A 1 406 ? 14.234 12.457 -8.406 1.00 95.25 406 PRO A O 1
ATOM 3211 N N . VAL A 1 407 ? 12.084 12.891 -8.879 1.00 92.69 407 VAL A N 1
ATOM 3212 C CA . VAL A 1 407 ? 12.016 14.130 -8.086 1.00 92.69 407 VAL A CA 1
ATOM 3213 C C . VAL A 1 407 ? 12.112 13.821 -6.587 1.00 92.69 407 VAL A C 1
ATOM 3215 O O . VAL A 1 407 ? 11.429 12.950 -6.070 1.00 92.69 407 VAL A O 1
ATOM 3218 N N . THR A 1 408 ? 12.946 14.541 -5.842 1.00 81.31 408 THR A N 1
ATOM 3219 C CA . THR A 1 408 ? 13.202 14.232 -4.420 1.00 81.31 408 THR A CA 1
ATOM 3220 C C . THR A 1 408 ? 11.966 14.310 -3.529 1.00 81.31 408 THR A C 1
ATOM 3222 O O . THR A 1 408 ? 11.847 13.558 -2.565 1.00 81.31 408 THR A O 1
ATOM 3225 N N . TRP A 1 409 ? 11.040 15.210 -3.846 1.00 77.88 409 TRP A N 1
ATOM 3226 C CA . TRP A 1 409 ? 9.777 15.378 -3.146 1.00 77.88 409 TRP A CA 1
ATOM 3227 C C . TRP A 1 409 ? 8.652 14.812 -4.016 1.00 77.88 409 TRP A C 1
ATOM 3229 O O . TRP A 1 409 ? 8.481 15.204 -5.164 1.00 77.88 409 TRP A O 1
ATOM 3239 N N . SER A 1 410 ? 7.888 13.859 -3.480 1.00 84.44 410 SER A N 1
ATOM 3240 C CA . SER A 1 410 ? 6.734 13.270 -4.175 1.00 84.44 410 SER A CA 1
ATOM 3241 C C . SER A 1 410 ? 7.036 12.642 -5.551 1.00 84.44 410 SER A C 1
ATOM 3243 O O . SER A 1 410 ? 6.140 12.594 -6.395 1.00 84.44 410 SER A O 1
ATOM 3245 N N . ALA A 1 411 ? 8.253 12.125 -5.785 1.00 88.44 411 ALA A N 1
ATOM 3246 C CA . ALA A 1 411 ? 8.576 11.421 -7.032 1.00 88.44 411 ALA A CA 1
ATOM 3247 C C . ALA A 1 411 ? 7.556 10.340 -7.356 1.00 88.44 411 ALA A C 1
ATOM 3249 O O . ALA A 1 411 ? 7.089 10.258 -8.479 1.00 88.44 411 ALA A O 1
ATOM 3250 N N . MET A 1 412 ? 7.244 9.496 -6.380 1.00 95.25 412 MET A N 1
ATOM 3251 C CA . MET A 1 412 ? 6.422 8.318 -6.580 1.00 95.25 412 MET A CA 1
ATOM 3252 C C . MET A 1 412 ? 5.166 8.463 -5.731 1.00 95.25 412 MET A C 1
ATOM 3254 O O . MET A 1 412 ? 5.262 8.485 -4.507 1.00 95.25 412 MET A O 1
ATOM 3258 N N . ALA A 1 413 ? 3.998 8.576 -6.355 1.00 95.06 413 ALA A N 1
ATOM 3259 C CA . ALA A 1 413 ? 2.717 8.633 -5.666 1.00 95.06 413 ALA A CA 1
ATOM 3260 C C . ALA A 1 413 ? 1.898 7.380 -5.982 1.00 95.06 413 ALA A C 1
ATOM 3262 O O . ALA A 1 413 ? 1.628 7.053 -7.136 1.00 95.06 413 ALA A O 1
ATOM 3263 N N . LEU A 1 414 ? 1.499 6.666 -4.936 1.00 94.75 414 LEU A N 1
ATOM 3264 C CA . LEU A 1 414 ? 0.693 5.465 -5.052 1.00 94.75 414 LEU A CA 1
ATOM 3265 C C . LEU A 1 414 ? -0.789 5.845 -5.137 1.00 94.75 414 LEU A C 1
ATOM 3267 O O . LEU A 1 414 ? -1.355 6.386 -4.182 1.00 94.75 414 LEU A O 1
ATOM 3271 N N . ARG A 1 415 ? -1.405 5.550 -6.286 1.00 93.88 415 ARG A N 1
ATOM 3272 C CA . ARG A 1 415 ? -2.852 5.673 -6.519 1.00 93.88 415 ARG A CA 1
ATOM 3273 C C . ARG A 1 415 ? -3.595 4.458 -5.987 1.00 93.88 415 ARG A C 1
ATOM 3275 O O . ARG A 1 415 ? -4.542 4.598 -5.218 1.00 93.88 415 ARG A O 1
ATOM 3282 N N . ASN A 1 416 ? -3.125 3.276 -6.377 1.00 93.81 416 ASN A N 1
ATOM 3283 C CA . ASN A 1 416 ? -3.682 1.990 -5.971 1.00 93.81 416 ASN A CA 1
ATOM 3284 C C . ASN A 1 416 ? -2.565 1.091 -5.442 1.00 93.81 416 ASN A C 1
ATOM 3286 O O . ASN A 1 416 ? -1.507 0.999 -6.062 1.00 93.81 416 ASN A O 1
ATOM 3290 N N . VAL A 1 417 ? -2.826 0.418 -4.323 1.00 92.31 417 VAL A N 1
ATOM 3291 C CA . VAL A 1 417 ? -1.947 -0.611 -3.752 1.00 92.31 417 VAL A CA 1
ATOM 3292 C C . VAL A 1 417 ? -2.145 -1.966 -4.418 1.00 92.31 417 VAL A C 1
ATOM 3294 O O . VAL A 1 417 ? -3.213 -2.207 -4.986 1.00 92.31 417 VAL A O 1
ATOM 3297 N N . PRO A 1 418 ? -1.157 -2.871 -4.302 1.00 90.56 418 PRO A N 1
ATOM 3298 C CA . PRO A 1 418 ? -1.353 -4.249 -4.716 1.00 90.56 418 PRO A CA 1
ATOM 3299 C C . PRO A 1 418 ? -2.395 -4.915 -3.823 1.00 90.56 418 PRO A C 1
ATOM 3301 O O . PRO A 1 418 ? -2.348 -4.798 -2.594 1.00 90.56 418 PRO A O 1
ATOM 3304 N N . ARG A 1 419 ? -3.321 -5.652 -4.435 1.00 88.44 419 ARG A N 1
ATOM 3305 C CA . ARG A 1 419 ? -4.281 -6.477 -3.703 1.00 88.44 419 ARG A CA 1
ATOM 3306 C C . ARG A 1 419 ? -3.761 -7.906 -3.685 1.00 88.44 419 ARG A C 1
ATOM 3308 O O . ARG A 1 419 ? -3.957 -8.666 -4.623 1.00 88.44 419 ARG A O 1
ATOM 3315 N N . VAL A 1 420 ? -3.044 -8.247 -2.618 1.00 83.19 420 VAL A N 1
ATOM 3316 C CA . VAL A 1 420 ? -2.374 -9.554 -2.504 1.00 83.19 420 VAL A CA 1
ATOM 3317 C C . VAL A 1 420 ? -3.345 -10.665 -2.088 1.00 83.19 420 VAL A C 1
ATOM 3319 O O . VAL A 1 420 ? -3.125 -11.819 -2.443 1.00 83.19 420 VAL A O 1
ATOM 3322 N N . VAL A 1 421 ? -4.417 -10.308 -1.369 1.00 85.00 421 VAL A N 1
ATOM 3323 C CA . VAL A 1 421 ? -5.429 -11.240 -0.851 1.00 85.00 421 VAL A CA 1
ATOM 3324 C C . VAL A 1 421 ? -6.769 -10.993 -1.540 1.00 85.00 421 VAL A C 1
ATOM 3326 O O . VAL A 1 421 ? -7.309 -9.881 -1.482 1.00 85.00 421 VAL A O 1
ATOM 3329 N N . GLY A 1 422 ? -7.339 -12.024 -2.161 1.00 82.44 422 GLY A N 1
ATOM 3330 C CA . GLY A 1 422 ? -8.670 -11.939 -2.755 1.00 82.44 422 GLY A CA 1
ATOM 3331 C C . GLY A 1 422 ? -8.994 -13.076 -3.714 1.00 82.44 422 GLY A C 1
ATOM 3332 O O . GLY A 1 422 ? -8.111 -13.784 -4.184 1.00 82.44 422 GLY A O 1
ATOM 3333 N N . ALA A 1 423 ? -10.289 -13.235 -3.996 1.00 76.25 423 ALA A N 1
ATOM 3334 C CA . ALA A 1 423 ? -10.767 -14.194 -4.986 1.00 76.25 423 ALA A CA 1
ATOM 3335 C C . ALA A 1 423 ? -10.445 -13.750 -6.417 1.00 76.25 423 ALA A C 1
ATOM 3337 O O . ALA A 1 423 ? -10.268 -14.612 -7.268 1.00 76.25 423 ALA A O 1
ATOM 3338 N N . ASP A 1 424 ? -10.359 -12.435 -6.657 1.00 82.25 424 ASP A N 1
ATOM 3339 C CA . ASP A 1 424 ? -10.082 -11.866 -7.972 1.00 82.25 424 ASP A CA 1
ATOM 3340 C C . ASP A 1 424 ? -8.608 -12.095 -8.324 1.00 82.25 424 ASP A C 1
ATOM 3342 O O . ASP A 1 424 ? -7.721 -11.441 -7.761 1.00 82.25 424 ASP A O 1
ATOM 3346 N N . PRO A 1 425 ? -8.322 -13.031 -9.244 1.00 63.44 425 PRO A N 1
ATOM 3347 C CA . PRO A 1 425 ? -6.955 -13.392 -9.559 1.00 63.44 425 PRO A CA 1
ATOM 3348 C C . PRO A 1 425 ? -6.222 -12.198 -10.189 1.00 63.44 425 PRO A C 1
ATOM 3350 O O . PRO A 1 425 ? -5.072 -11.912 -9.871 1.00 63.44 425 PRO A O 1
ATOM 3353 N N . ASP A 1 426 ? -6.884 -11.442 -11.051 1.00 67.38 426 ASP A N 1
ATOM 3354 C CA . ASP A 1 426 ? -6.185 -10.550 -11.975 1.00 67.38 426 ASP A CA 1
ATOM 3355 C C . ASP A 1 426 ? -5.729 -9.219 -11.356 1.00 67.38 426 ASP A C 1
ATOM 3357 O O . ASP A 1 426 ? -5.069 -8.426 -12.029 1.00 67.38 426 ASP A O 1
ATOM 3361 N N . GLU A 1 427 ? -6.018 -8.969 -10.073 1.00 78.75 427 GLU A N 1
ATOM 3362 C CA . GLU A 1 427 ? -5.735 -7.681 -9.427 1.00 78.75 427 GLU A CA 1
ATOM 3363 C C . GLU A 1 427 ? -4.342 -7.563 -8.781 1.00 78.75 427 GLU A C 1
ATOM 3365 O O . GLU A 1 427 ? -3.890 -6.436 -8.618 1.00 78.75 427 GLU A O 1
ATOM 3370 N N . GLY A 1 428 ? -3.643 -8.668 -8.475 1.00 86.31 428 GLY A N 1
ATOM 3371 C CA . GLY A 1 428 ? -2.377 -8.746 -7.706 1.00 86.31 428 GLY A CA 1
ATOM 3372 C C . GLY A 1 428 ? -1.439 -7.518 -7.717 1.00 86.31 428 GLY A C 1
ATOM 3373 O O . GLY A 1 428 ? -1.692 -6.509 -7.059 1.00 86.31 428 GLY A O 1
ATOM 3374 N N . LEU A 1 429 ? -0.293 -7.619 -8.403 1.00 90.62 429 LEU A N 1
ATOM 3375 C CA . LEU A 1 429 ? 0.607 -6.473 -8.645 1.00 90.62 429 LEU A CA 1
ATOM 3376 C C . LEU A 1 429 ? 0.222 -5.680 -9.906 1.00 90.62 429 LEU A C 1
ATOM 3378 O O . LEU A 1 429 ? 0.614 -4.528 -10.059 1.00 90.62 429 LEU A O 1
ATOM 3382 N N . SER A 1 430 ? -0.585 -6.272 -10.784 1.00 89.88 430 SER A N 1
ATOM 3383 C CA . SER A 1 430 ? -1.175 -5.643 -11.972 1.00 89.88 430 SER A CA 1
ATOM 3384 C C . SER A 1 430 ? -2.136 -4.500 -11.630 1.00 89.88 430 SER A C 1
ATOM 3386 O O . SER A 1 430 ? -2.252 -3.548 -12.398 1.00 89.88 430 SER A O 1
ATOM 3388 N N . GLY A 1 431 ? -2.812 -4.561 -10.478 1.00 90.62 431 GLY A N 1
ATOM 3389 C CA . GLY A 1 431 ? -3.711 -3.511 -9.997 1.00 90.62 431 GLY A CA 1
ATOM 3390 C C . GLY A 1 431 ? -2.993 -2.288 -9.421 1.00 90.62 431 GLY A C 1
ATOM 3391 O O . GLY A 1 431 ? -3.639 -1.262 -9.167 1.00 90.62 431 GLY A O 1
ATOM 3392 N N . VAL A 1 432 ? -1.669 -2.367 -9.231 1.00 93.94 432 VAL A N 1
ATOM 3393 C CA . VAL A 1 432 ? -0.870 -1.256 -8.716 1.00 93.94 432 VAL A CA 1
ATOM 3394 C C . VAL A 1 432 ? -0.845 -0.127 -9.728 1.00 93.94 432 VAL A C 1
ATOM 3396 O O . VAL A 1 432 ? -0.477 -0.301 -10.887 1.00 93.94 432 VAL A O 1
ATOM 3399 N N . LYS A 1 433 ? -1.193 1.070 -9.260 1.00 94.88 433 LYS A N 1
ATOM 3400 C CA . LYS A 1 433 ? -1.093 2.294 -10.053 1.00 94.88 433 LYS A CA 1
ATOM 3401 C C . LYS A 1 433 ? -0.163 3.252 -9.341 1.00 94.88 433 LYS A C 1
ATOM 3403 O O . LYS A 1 433 ? -0.450 3.674 -8.219 1.00 94.88 433 LYS A O 1
ATOM 3408 N N . VAL A 1 434 ? 0.941 3.570 -10.002 1.00 95.44 434 VAL A N 1
ATOM 3409 C CA . VAL A 1 434 ? 1.968 4.485 -9.514 1.00 95.44 434 VAL A CA 1
ATOM 3410 C C . VAL A 1 434 ? 2.075 5.642 -10.487 1.00 95.44 434 VAL A C 1
ATOM 3412 O O . VAL A 1 434 ? 2.284 5.418 -11.676 1.00 95.44 434 VAL A O 1
ATOM 3415 N N . ASP A 1 435 ? 2.008 6.858 -9.964 1.00 95.75 435 ASP A N 1
ATOM 3416 C CA . ASP A 1 435 ? 2.448 8.039 -10.691 1.00 95.75 435 ASP A CA 1
ATOM 3417 C C . ASP A 1 435 ? 3.910 8.290 -10.341 1.00 95.75 435 ASP A C 1
ATOM 3419 O O . ASP A 1 435 ? 4.242 8.517 -9.175 1.00 95.75 435 ASP A O 1
ATOM 3423 N N . LEU A 1 436 ? 4.785 8.242 -11.340 1.00 96.62 436 LEU A N 1
ATOM 3424 C CA . LEU A 1 436 ? 6.192 8.581 -11.174 1.00 96.62 436 LEU A CA 1
ATOM 3425 C C . LEU A 1 436 ? 6.460 9.927 -11.845 1.00 96.62 436 LEU A C 1
ATOM 3427 O O . LEU A 1 436 ? 6.121 10.113 -13.006 1.00 96.62 436 LEU A O 1
ATOM 3431 N N . THR A 1 437 ? 7.076 10.861 -11.134 1.00 96.00 437 THR A N 1
ATOM 3432 C CA . THR A 1 437 ? 7.543 12.143 -11.660 1.00 96.00 437 THR A CA 1
ATOM 3433 C C . THR A 1 437 ? 9.061 12.149 -11.636 1.00 96.00 437 THR A C 1
ATOM 3435 O O . THR A 1 437 ? 9.693 11.888 -10.605 1.00 96.00 437 THR A O 1
ATOM 3438 N N . VAL A 1 438 ? 9.652 12.448 -12.784 1.00 96.00 438 VAL A N 1
ATOM 3439 C CA . VAL A 1 438 ? 11.096 12.508 -12.973 1.00 96.00 438 VAL A CA 1
ATOM 3440 C C . VAL A 1 438 ? 11.504 13.903 -13.417 1.00 96.00 438 VAL A C 1
ATOM 3442 O O . VAL A 1 438 ? 10.736 14.634 -14.033 1.00 96.00 438 VAL A O 1
ATOM 3445 N N . THR A 1 439 ? 12.735 14.267 -13.093 1.00 94.31 439 THR A N 1
ATOM 3446 C CA . THR A 1 439 ? 13.421 15.431 -13.658 1.00 94.31 439 THR A CA 1
ATOM 3447 C C . THR A 1 439 ? 14.642 14.940 -14.405 1.00 94.31 439 THR A C 1
ATOM 3449 O O . THR A 1 439 ? 15.220 13.900 -14.069 1.00 94.31 439 THR A O 1
ATOM 3452 N N . MET A 1 440 ? 15.048 15.660 -15.441 1.00 94.00 440 MET A N 1
ATOM 3453 C CA . MET A 1 440 ? 16.302 15.319 -16.092 1.00 94.00 440 MET A CA 1
ATOM 3454 C C . MET A 1 440 ? 17.466 15.681 -15.169 1.00 94.00 440 MET A C 1
ATOM 3456 O O . MET A 1 440 ? 17.427 16.661 -14.424 1.00 94.00 440 MET A O 1
ATOM 3460 N N . ALA A 1 441 ? 18.554 14.923 -15.246 1.00 89.00 441 ALA A N 1
ATOM 3461 C CA . ALA A 1 441 ? 19.781 15.291 -14.563 1.00 89.00 441 ALA A CA 1
ATOM 3462 C C . ALA A 1 441 ? 20.210 16.685 -15.049 1.00 89.00 441 ALA A C 1
ATOM 3464 O O . ALA A 1 441 ? 20.468 16.913 -16.236 1.00 89.00 441 ALA A O 1
ATOM 3465 N N . ARG A 1 442 ? 20.189 17.681 -14.161 1.00 75.19 442 ARG A N 1
ATOM 3466 C CA . ARG A 1 442 ? 20.776 18.987 -14.461 1.00 75.19 442 ARG A CA 1
ATOM 3467 C C . ARG A 1 442 ? 22.286 18.812 -14.471 1.00 75.19 442 ARG A C 1
ATOM 3469 O O . ARG A 1 442 ? 22.845 18.301 -13.508 1.00 75.19 442 ARG A O 1
ATOM 3476 N N . ALA A 1 443 ? 22.948 19.320 -15.507 1.00 53.28 443 ALA A N 1
ATOM 3477 C CA . ALA A 1 443 ? 24.407 19.391 -15.542 1.00 53.28 443 ALA A CA 1
ATOM 3478 C C . ALA A 1 443 ? 24.996 20.270 -14.412 1.00 53.28 443 ALA A C 1
ATOM 3480 O O . ALA A 1 443 ? 26.203 20.228 -14.190 1.00 53.28 443 ALA A O 1
ATOM 3481 N N . PHE A 1 444 ? 24.166 21.061 -13.712 1.00 44.41 444 PHE A N 1
ATOM 3482 C CA . PHE A 1 444 ? 24.592 22.124 -12.793 1.00 44.41 444 PHE A CA 1
ATOM 3483 C C . PHE A 1 444 ? 24.259 21.933 -11.299 1.00 44.41 444 PHE A C 1
ATOM 3485 O O . PHE A 1 444 ? 24.931 22.554 -10.485 1.00 44.41 444 PHE A O 1
ATOM 3492 N N . ASP A 1 445 ? 23.336 21.042 -10.909 1.00 53.44 445 ASP A N 1
ATOM 3493 C CA . ASP A 1 445 ? 22.871 20.920 -9.508 1.00 53.44 445 ASP A CA 1
ATOM 3494 C C . ASP A 1 445 ? 23.051 19.499 -8.944 1.00 53.44 445 ASP A C 1
ATOM 3496 O O . ASP A 1 445 ? 22.136 18.919 -8.348 1.00 53.44 445 ASP A O 1
ATOM 3500 N N . ASP A 1 446 ? 24.228 18.902 -9.143 1.00 59.06 446 ASP A N 1
ATOM 3501 C CA . ASP A 1 446 ? 24.676 17.883 -8.197 1.00 59.06 446 ASP A CA 1
ATOM 3502 C C . ASP A 1 446 ? 25.239 18.642 -6.983 1.00 59.06 446 ASP A C 1
ATOM 3504 O O . ASP A 1 446 ? 26.310 19.244 -7.108 1.00 59.06 446 ASP A O 1
ATOM 3508 N N . PRO A 1 447 ? 24.548 18.699 -5.825 1.00 54.69 447 PRO A N 1
ATOM 3509 C CA . PRO A 1 447 ? 25.058 19.394 -4.638 1.00 54.69 447 PRO A CA 1
ATOM 3510 C C . PRO A 1 447 ? 26.445 18.882 -4.217 1.00 54.69 447 PRO A C 1
ATOM 3512 O O . PRO A 1 447 ? 27.209 19.617 -3.588 1.00 54.69 447 PRO A O 1
ATOM 3515 N N . ARG A 1 448 ? 26.818 17.671 -4.661 1.00 52.91 448 ARG A N 1
ATOM 3516 C CA . ARG A 1 448 ? 28.166 17.110 -4.524 1.00 52.91 448 ARG A CA 1
ATOM 3517 C C . ARG A 1 448 ? 29.262 17.944 -5.192 1.00 52.91 448 ARG A C 1
ATOM 3519 O O . ARG A 1 448 ? 30.426 17.813 -4.840 1.00 52.91 448 ARG A O 1
ATOM 3526 N N . ARG A 1 449 ? 28.936 18.810 -6.158 1.00 55.50 449 ARG A N 1
ATOM 3527 C CA . ARG A 1 449 ? 29.931 19.675 -6.813 1.00 55.50 449 ARG A CA 1
ATOM 3528 C C . ARG A 1 449 ? 30.420 20.813 -5.922 1.00 55.50 449 ARG A C 1
ATOM 3530 O O . ARG A 1 449 ? 31.553 21.242 -6.098 1.00 55.50 449 ARG A O 1
ATOM 3537 N N . LYS A 1 450 ? 29.603 21.297 -4.977 1.00 67.56 450 LYS A N 1
ATOM 3538 C CA . LYS A 1 450 ? 30.043 22.306 -3.993 1.00 67.56 450 LYS A CA 1
ATOM 3539 C C . LYS A 1 450 ? 30.677 21.664 -2.761 1.00 67.56 450 LYS A C 1
ATOM 3541 O O . LYS A 1 450 ? 31.580 22.251 -2.180 1.00 67.56 450 LYS A O 1
ATOM 3546 N N . ASN A 1 451 ? 30.237 20.460 -2.394 1.00 69.50 451 ASN A N 1
ATOM 3547 C CA . ASN A 1 451 ? 30.861 19.656 -1.352 1.00 69.50 451 ASN A CA 1
ATOM 3548 C C . ASN A 1 451 ? 30.945 18.187 -1.813 1.00 69.50 451 ASN A C 1
ATOM 3550 O O . ASN A 1 451 ? 29.916 17.511 -1.819 1.00 69.50 451 ASN A O 1
ATOM 3554 N N . PRO A 1 452 ? 32.129 17.673 -2.196 1.00 74.06 452 PRO A N 1
ATOM 3555 C CA . PRO A 1 452 ? 32.279 16.301 -2.694 1.00 74.06 452 PRO A CA 1
ATOM 3556 C C . PRO A 1 452 ? 32.048 15.247 -1.606 1.00 74.06 452 PRO A C 1
ATOM 3558 O O . PRO A 1 452 ? 31.937 14.055 -1.900 1.00 74.06 452 PRO A O 1
ATOM 3561 N N . HIS A 1 453 ? 31.991 15.668 -0.344 1.00 78.56 453 HIS A N 1
ATOM 3562 C CA . HIS A 1 453 ? 31.828 14.790 0.793 1.00 78.56 453 HIS A CA 1
ATOM 3563 C C . HIS A 1 453 ? 30.348 14.479 1.032 1.00 78.56 453 HIS A C 1
ATOM 3565 O O . HIS A 1 453 ? 29.503 15.366 1.144 1.00 78.56 453 HIS A O 1
ATOM 3571 N N . VAL A 1 454 ? 30.036 13.187 1.137 1.00 75.44 454 VAL A N 1
ATOM 3572 C CA . VAL A 1 454 ? 28.703 12.719 1.534 1.00 75.44 454 VAL A CA 1
ATOM 3573 C C . VAL A 1 454 ? 28.417 13.230 2.954 1.00 75.44 454 VAL A C 1
ATOM 3575 O O . VAL A 1 454 ? 29.329 13.174 3.792 1.00 75.44 454 VAL A O 1
ATOM 3578 N N . PRO A 1 455 ? 27.196 13.716 3.254 1.00 75.19 455 PRO A N 1
ATOM 3579 C CA . PRO A 1 455 ? 26.813 14.081 4.615 1.00 75.19 455 PRO A CA 1
ATOM 3580 C C . PRO A 1 455 ? 27.187 12.978 5.615 1.00 75.19 455 PRO A C 1
ATOM 3582 O O . PRO A 1 455 ? 26.923 11.804 5.371 1.00 75.19 455 PRO A O 1
ATOM 3585 N N . GLY A 1 456 ? 27.848 13.349 6.714 1.00 78.38 456 GLY A N 1
ATOM 3586 C CA . GLY A 1 456 ? 28.331 12.408 7.736 1.00 78.38 456 GLY A CA 1
ATOM 3587 C C . GLY A 1 456 ? 29.718 11.802 7.480 1.00 78.38 456 GLY A C 1
ATOM 3588 O O . GLY A 1 456 ? 30.263 11.139 8.359 1.00 78.38 456 GLY A O 1
ATOM 3589 N N . SER A 1 457 ? 30.344 12.045 6.324 1.00 81.75 457 SER A N 1
ATOM 3590 C CA . SER A 1 457 ? 31.757 11.692 6.139 1.00 81.75 457 SER A CA 1
ATOM 3591 C C . SER A 1 457 ? 32.675 12.685 6.866 1.00 81.75 457 SER A C 1
ATOM 3593 O O . SER A 1 457 ? 32.382 13.878 6.952 1.00 81.75 457 SER A O 1
ATOM 3595 N N . ARG A 1 458 ? 33.824 12.209 7.373 1.00 79.75 458 ARG A N 1
ATOM 3596 C CA . ARG A 1 458 ? 34.785 13.025 8.151 1.00 79.75 458 ARG A CA 1
ATOM 3597 C C . ARG A 1 458 ? 35.240 14.309 7.438 1.00 79.75 458 ARG A C 1
ATOM 3599 O O . ARG A 1 458 ? 35.614 15.263 8.111 1.00 79.75 458 ARG A O 1
ATOM 3606 N N . GLY A 1 459 ? 35.208 14.335 6.103 1.00 73.31 459 GLY A N 1
ATOM 3607 C CA . GLY A 1 459 ? 35.571 15.507 5.301 1.00 73.31 459 GLY A CA 1
ATOM 3608 C C . GLY A 1 459 ? 34.605 16.687 5.446 1.00 73.31 459 GLY A C 1
ATOM 3609 O O . GLY A 1 459 ? 35.041 17.825 5.336 1.00 73.31 459 GLY A O 1
ATOM 3610 N N . VAL A 1 460 ? 33.328 16.441 5.774 1.00 68.19 460 VAL A N 1
ATOM 3611 C CA . VAL A 1 460 ? 32.310 17.501 5.926 1.00 68.19 460 VAL A CA 1
ATOM 3612 C C . VAL A 1 460 ? 32.597 18.411 7.123 1.00 68.19 460 VAL A C 1
ATOM 3614 O O . VAL A 1 460 ? 32.250 19.579 7.082 1.00 68.19 460 VAL A O 1
ATOM 3617 N N . HIS A 1 461 ? 33.251 17.908 8.173 1.00 64.44 461 HIS A N 1
ATOM 3618 C CA . HIS A 1 461 ? 33.556 18.697 9.374 1.00 64.44 461 HIS A CA 1
ATOM 3619 C C . HIS A 1 461 ? 34.801 19.588 9.242 1.00 64.44 461 HIS A C 1
ATOM 3621 O O . HIS A 1 461 ? 35.110 20.326 10.173 1.00 64.44 461 HIS A O 1
ATOM 3627 N N . ARG A 1 462 ? 35.558 19.479 8.141 1.00 59.22 462 ARG A N 1
ATOM 3628 C CA . ARG A 1 462 ? 36.819 20.215 7.937 1.00 59.22 462 ARG A CA 1
ATOM 3629 C C . ARG A 1 462 ? 36.705 21.400 6.972 1.00 59.22 462 ARG A C 1
ATOM 3631 O O . ARG A 1 462 ? 37.683 22.131 6.845 1.00 59.22 462 ARG A O 1
ATOM 3638 N N . ALA A 1 463 ? 35.569 21.551 6.295 1.00 56.94 463 ALA A N 1
ATOM 3639 C CA . ALA A 1 463 ? 35.246 22.670 5.412 1.00 56.94 463 ALA A CA 1
ATOM 3640 C C . ALA A 1 463 ? 34.190 23.545 6.087 1.00 56.94 463 ALA A C 1
ATOM 3642 O O . ALA A 1 463 ? 34.260 24.777 5.895 1.00 56.94 463 ALA A O 1
#

InterPro domains:
  IPR016712 Small ribosomal subunit protein bS1m-like [PF11709] (32-378)
  IPR016712 Small ribosomal subunit protein bS1m-like [PTHR28058] (26-374)

pLDDT: mean 79.2, std 19.11, range [35.28, 97.75]

Radius of gyration: 33.03 Å; chains: 1; bounding box: 95×80×100 Å

Foldseek 3Di:
DDDDDDDDDDDDPPDPPPPPPPDPPPDDPVVVCVCPDPVVPDDLLFFDKFDDALVCLCVQHRVAPDRDPRNDHPWIKTWNDRADPVGDTDIDTCPVVVLLLVLVVLLVADAAADCPFLVVLQQVLLNFPPPCPDPPDQDPVNPDPPPPPPCPDPPPPPPPDDDDDDDDDDDPPVPVPDDDVDPPPPPPVPPSDDPPPVPPDPPDPLPPQPPFLQNRLSNDDPVRNVVVVVVVVVCVVVLVVLLVVVLVVVVVVVVVVVVVCVVPVDDDPPDCDDDPPPDDPVVLVVPPSNCSVSNVSRVVVVVCCVDPVNPDDRDNQDNQNPSDPDDQALLSSLPPDDFDKKFFAAWPPPVDPPPPDLQPTWTFICDSNDGETEGVVLLVVVQADHCHPPPDDNVCRVSRIFGKHQDSPNQKYWNDHADRGDPDPCRGCNVTDIHGYIYTDDPPPPVCVVPVDDPPDPSVVVD

Organism: NCBI:txid230812

Sequence (463 aa):
MLSAAANASSHASTSAITTVKAAPAAASPFAQLLRSSKFATYDPQIRQTYYSPQQFVERGYWGLKRPITQRKKNSFITVKQWETRQHYIEWDNAEDQVRFIRRVEELNVRPGLQANAKWAQQLGPAKSTWLVDSEFSPHAWDAPAEGQKGEETTEEAQEAEEDVPEPPEQIPIGGLGKQGPGRYGGNATRDVTAVPSLAQDGKQQYRRPPAGVIPNVASMSPAAFERYLEKLRRIRPAFKDYLAREEERQKKLREERDLRAQQTTQAVAHSLEPQIAGKSLMEVAQIPDSSFHLFFIAEHTKSEYQSTATNRIQPQPHRNGALMYTHPSTLDSLFHNKPKPGIILDNATMSAGRFAQMNDLKYVVAFAGFAAHLDAHEAFVKGKIPLMDPGVKVDNWPKAIAEMRPVTWSAMALRNVPRVVGADPDEGLSGVKVDLTVTMARAFDDPRRKNPHVPGSRGVHRA